Protein AF-A0A7X6J8Z0-F1 (afdb_monomer)

Foldseek 3Di:
DDDDPVNLLLFAAEEEEAPPLCLVVQLVLQVPFPQELEAEALLDLCLAQDDLVNQQVQFPPPPPDPPVDDGDGRRGNSCNVQADPRGHHPLHDNCLNALVLAPLQFLQDADDPSRCVSVVVSSVSQVVVNHHYYYYHNSCLNVLNNCLVVGVAAYEYRDEQLLQSLLSCQVCVVVVHLPSLVSLLRNLVSVCSHPLSVVLCVVLVVFDSHQATLSSSLSSLLVVLLSQLSNVVRHPYYDYLQVLQPDVVVVVVVQVVCCVRNVDRRRCPPRDNDGHGGNYDDPDLVVSVVVSVVSLVVSVVVPGDPVSSVVSVVSVVSNSVVVVVNCVVCVVVVVVVVVVVVVVVVVVVVVVVVVVVVVVVVVVVVVVVVVVVVVVVVVVVVVVVVVVVVVVVVVCLVPDPDCVSCVVVVVVVVVVVVPD

Structure (mmCIF, N/CA/C/O backbone):
data_AF-A0A7X6J8Z0-F1
#
_entry.id   AF-A0A7X6J8Z0-F1
#
loop_
_atom_site.group_PDB
_atom_site.id
_atom_site.type_symbol
_atom_site.label_atom_id
_atom_site.label_alt_id
_atom_site.label_comp_id
_atom_site.label_asym_id
_atom_site.label_entity_id
_atom_site.label_seq_id
_atom_site.pdbx_PDB_ins_code
_atom_site.Cartn_x
_atom_site.Cartn_y
_atom_site.Cartn_z
_atom_site.occupancy
_atom_site.B_iso_or_equiv
_atom_site.auth_seq_id
_atom_site.auth_comp_id
_atom_site.auth_asym_id
_atom_site.auth_atom_id
_atom_site.pdbx_PDB_model_num
ATOM 1 N N . MET A 1 1 ? -18.719 11.821 26.659 1.00 34.91 1 MET A N 1
ATOM 2 C CA . MET A 1 1 ? -19.170 10.699 27.512 1.00 34.91 1 MET A CA 1
ATOM 3 C C . MET A 1 1 ? -17.935 10.022 28.088 1.00 34.91 1 MET A C 1
ATOM 5 O O . MET A 1 1 ? -16.965 9.926 27.344 1.00 34.91 1 MET A O 1
ATOM 9 N N . PRO A 1 2 ? -17.911 9.613 29.367 1.00 34.00 2 PRO A N 1
ATOM 10 C CA . PRO A 1 2 ? -16.800 8.827 29.892 1.00 34.00 2 PRO A CA 1
ATOM 11 C C . PRO A 1 2 ? -16.828 7.448 29.226 1.00 34.00 2 PRO A C 1
ATOM 13 O O . PRO A 1 2 ? -17.873 6.802 29.195 1.00 34.00 2 PRO A O 1
ATOM 16 N N . ILE A 1 3 ? -15.704 7.039 28.645 1.00 38.81 3 ILE A N 1
ATOM 17 C CA . ILE A 1 3 ? -15.551 5.744 27.983 1.00 38.81 3 ILE A CA 1
ATOM 18 C C . ILE A 1 3 ? -15.465 4.671 29.077 1.00 38.81 3 ILE A C 1
ATOM 20 O O . ILE A 1 3 ? -14.630 4.776 29.975 1.00 38.81 3 ILE A O 1
ATOM 24 N N . ASP A 1 4 ? -16.334 3.661 29.017 1.00 38.56 4 ASP A N 1
ATOM 25 C CA . ASP A 1 4 ? -16.288 2.501 29.911 1.00 38.56 4 ASP A CA 1
ATOM 26 C C . ASP A 1 4 ? -14.963 1.737 29.690 1.00 38.56 4 ASP A C 1
ATOM 28 O O . ASP A 1 4 ? -14.712 1.287 28.566 1.00 38.56 4 ASP A O 1
ATOM 32 N N . PRO A 1 5 ? -14.110 1.551 30.714 1.00 38.72 5 PRO A N 1
ATOM 33 C CA . PRO A 1 5 ? -12.857 0.803 30.599 1.00 38.72 5 PRO A CA 1
ATOM 34 C C . PRO A 1 5 ? -13.022 -0.637 30.085 1.00 38.72 5 PRO A C 1
ATOM 36 O O . PRO A 1 5 ? -12.086 -1.182 29.497 1.00 38.72 5 PRO A O 1
ATOM 39 N N . ALA A 1 6 ? -14.194 -1.260 30.269 1.00 44.31 6 ALA A N 1
ATOM 40 C CA . ALA A 1 6 ? -14.502 -2.573 29.702 1.00 44.31 6 ALA A CA 1
ATOM 41 C C . ALA A 1 6 ? -14.749 -2.514 28.179 1.00 44.31 6 ALA A C 1
ATOM 43 O O . ALA A 1 6 ? -14.385 -3.447 27.460 1.00 44.31 6 ALA A O 1
ATOM 44 N N . SER A 1 7 ? -15.276 -1.396 27.665 1.00 49.19 7 SER A N 1
ATOM 45 C CA . SER A 1 7 ? -15.482 -1.172 26.222 1.00 49.19 7 SER A CA 1
ATOM 46 C C . SER A 1 7 ? -14.167 -0.969 25.455 1.00 49.19 7 SER A C 1
ATOM 48 O O . SER A 1 7 ? -14.035 -1.408 24.316 1.00 49.19 7 SER A O 1
ATOM 50 N N . VAL A 1 8 ? -13.140 -0.399 26.101 1.00 51.16 8 VAL A N 1
ATOM 51 C CA . VAL A 1 8 ? -11.810 -0.202 25.487 1.00 51.16 8 VAL A CA 1
ATOM 52 C C . VAL A 1 8 ? -11.089 -1.532 25.254 1.00 51.16 8 VAL A C 1
ATOM 54 O O . VAL A 1 8 ? -10.314 -1.647 24.308 1.00 51.16 8 VAL A O 1
ATOM 57 N N . LYS A 1 9 ? -11.353 -2.553 26.080 1.00 54.31 9 LYS A N 1
ATOM 58 C CA . LYS A 1 9 ? -10.722 -3.878 25.959 1.00 54.31 9 LYS A CA 1
ATOM 59 C C . LYS A 1 9 ? -11.306 -4.751 24.841 1.00 54.31 9 LYS A C 1
ATOM 61 O O . LYS A 1 9 ? -10.623 -5.679 24.423 1.00 54.31 9 LYS A O 1
ATOM 66 N N . SER A 1 10 ? -12.517 -4.461 24.359 1.00 69.44 10 SER A N 1
ATOM 67 C CA . SER A 1 10 ? -13.221 -5.264 23.339 1.00 69.44 10 SER A CA 1
ATOM 68 C C . SER A 1 10 ? -13.211 -4.652 21.935 1.00 69.44 10 SER A C 1
ATOM 70 O O . SER A 1 10 ? -13.420 -5.371 20.959 1.00 69.44 10 SER A O 1
ATOM 72 N N . ALA A 1 11 ? -12.946 -3.347 21.806 1.00 89.00 11 ALA A N 1
ATOM 73 C CA . ALA A 1 11 ? -12.849 -2.695 20.502 1.00 89.00 11 ALA A CA 1
ATOM 74 C C . ALA A 1 11 ? -11.610 -3.191 19.726 1.00 89.00 11 ALA A C 1
ATOM 76 O O . ALA A 1 11 ? -10.513 -3.183 20.298 1.00 89.00 11 ALA A O 1
ATOM 77 N N . PRO A 1 12 ? -11.721 -3.577 18.441 1.00 96.12 12 PRO A N 1
ATOM 78 C CA . PRO A 1 12 ? -10.556 -3.946 17.639 1.00 96.12 12 PRO A CA 1
ATOM 79 C C . PRO A 1 12 ? -9.551 -2.797 17.503 1.00 96.12 12 PRO A C 1
ATOM 81 O O . PRO A 1 12 ? -9.846 -1.643 17.802 1.00 96.12 12 PRO A O 1
ATOM 84 N N . ILE A 1 13 ? -8.341 -3.116 17.054 1.00 98.00 13 ILE A N 1
ATOM 85 C CA . ILE A 1 13 ? -7.334 -2.140 16.626 1.00 98.00 13 ILE A CA 1
ATOM 86 C C . ILE A 1 13 ? -7.130 -2.328 15.129 1.00 98.00 13 ILE A C 1
ATOM 88 O O . ILE A 1 13 ? -6.839 -3.441 14.698 1.00 98.00 13 ILE A O 1
ATOM 92 N N . PHE A 1 14 ? -7.244 -1.259 14.346 1.00 98.44 14 PHE A N 1
ATOM 93 C CA . PHE A 1 14 ? -6.995 -1.302 12.906 1.00 98.44 14 PHE A CA 1
ATOM 94 C C . PHE A 1 14 ? -5.614 -0.750 12.562 1.00 98.44 14 PHE A C 1
ATOM 96 O O . PHE A 1 14 ? -5.209 0.306 13.050 1.00 98.44 14 PHE A O 1
ATOM 103 N N . ILE A 1 15 ? -4.900 -1.456 11.689 1.00 98.44 15 ILE A N 1
ATOM 104 C CA . ILE A 1 15 ? -3.628 -1.018 11.118 1.00 98.44 15 ILE A CA 1
ATOM 105 C C . ILE A 1 15 ? -3.797 -0.930 9.605 1.00 98.44 15 ILE A C 1
ATOM 107 O O . ILE A 1 15 ? -3.830 -1.939 8.894 1.00 98.44 15 ILE A O 1
ATOM 111 N N . HIS A 1 16 ? -3.885 0.304 9.124 1.00 98.50 16 HIS A N 1
ATOM 112 C CA . HIS A 1 16 ? -3.975 0.637 7.712 1.00 98.50 16 HIS A CA 1
ATOM 113 C C . HIS A 1 16 ? -2.578 0.787 7.131 1.00 98.50 16 HIS A C 1
ATOM 115 O O . HIS A 1 16 ? -1.700 1.407 7.728 1.00 98.50 16 HIS A O 1
ATOM 121 N N . SER A 1 17 ? -2.347 0.214 5.958 1.00 97.50 17 SER A N 1
ATOM 122 C CA . SER A 1 17 ? -1.031 0.223 5.322 1.00 97.50 17 SER A CA 1
ATOM 123 C C . SER A 1 17 ? -1.163 0.103 3.810 1.00 97.50 17 SER A C 1
ATOM 125 O O . SER A 1 17 ? -2.232 -0.235 3.328 1.00 97.50 17 SER A O 1
ATOM 127 N N . SER A 1 18 ? -0.088 0.357 3.064 1.00 96.19 18 SER A N 1
ATOM 128 C CA . SER A 1 18 ? 0.028 -0.142 1.686 1.00 96.19 18 SER A CA 1
ATOM 129 C C . SER A 1 18 ? 0.980 -1.339 1.652 1.00 96.19 18 SER A C 1
ATOM 131 O O . SER A 1 18 ? 1.661 -1.636 2.641 1.00 96.19 18 SER A O 1
ATOM 133 N N . PHE A 1 19 ? 1.069 -2.039 0.521 1.00 95.12 19 PHE A N 1
ATOM 134 C CA . PHE A 1 19 ? 2.074 -3.079 0.366 1.00 95.12 19 PHE A CA 1
ATOM 135 C C . PHE A 1 19 ? 3.476 -2.504 0.574 1.00 95.12 19 PHE A C 1
ATOM 137 O O . PHE A 1 19 ? 3.816 -1.420 0.107 1.00 95.12 19 PHE A O 1
ATOM 144 N N . ARG A 1 20 ? 4.331 -3.293 1.231 1.00 93.44 20 ARG A N 1
ATOM 145 C CA . ARG A 1 20 ? 5.751 -2.976 1.467 1.00 93.44 20 ARG A CA 1
ATOM 146 C C . ARG A 1 20 ? 6.000 -1.741 2.352 1.00 93.44 20 ARG A C 1
ATOM 148 O O . ARG A 1 20 ? 7.112 -1.209 2.331 1.00 93.44 20 ARG A O 1
ATOM 155 N N . THR A 1 21 ? 5.058 -1.363 3.219 1.00 94.62 21 THR A N 1
ATOM 156 C CA . THR A 1 21 ? 5.266 -0.361 4.292 1.00 94.62 21 THR A CA 1
ATOM 157 C C . THR A 1 21 ? 5.742 -0.957 5.623 1.00 94.62 21 THR A C 1
ATOM 159 O O . THR A 1 21 ? 5.679 -0.295 6.650 1.00 94.62 21 THR A O 1
ATOM 162 N N . SER A 1 22 ? 6.214 -2.208 5.635 1.00 92.81 22 SER A N 1
ATOM 163 C CA . SER A 1 22 ? 6.563 -2.952 6.861 1.00 92.81 22 SER A CA 1
ATOM 164 C C . SER A 1 22 ? 5.360 -3.301 7.758 1.00 92.81 22 SER A C 1
ATOM 166 O O . SER A 1 22 ? 5.530 -3.544 8.953 1.00 92.81 22 SER A O 1
ATOM 168 N N . SER A 1 23 ? 4.157 -3.415 7.182 1.00 93.00 23 SER A N 1
ATOM 169 C CA . SER A 1 23 ? 2.929 -3.845 7.878 1.00 93.00 23 SER A CA 1
ATOM 170 C C . SER A 1 23 ? 3.078 -5.193 8.583 1.00 93.00 23 SER A C 1
ATOM 172 O O . SER A 1 23 ? 2.704 -5.323 9.744 1.00 93.00 23 SER A O 1
ATOM 174 N N . THR A 1 24 ? 3.723 -6.170 7.944 1.00 90.81 24 THR A N 1
ATOM 175 C CA . THR A 1 24 ? 4.011 -7.479 8.550 1.00 90.81 24 THR A CA 1
ATOM 176 C C . THR A 1 24 ? 4.961 -7.383 9.746 1.00 90.81 24 THR A C 1
ATOM 178 O O . THR A 1 24 ? 4.831 -8.151 10.694 1.00 90.81 24 THR A O 1
ATOM 181 N N . TRP A 1 25 ? 5.918 -6.446 9.740 1.00 92.69 25 TRP A N 1
ATOM 182 C CA . TRP A 1 25 ? 6.786 -6.232 10.903 1.00 92.69 25 TRP A CA 1
ATOM 183 C C . TRP A 1 25 ? 5.968 -5.693 12.076 1.00 92.69 25 TRP A C 1
ATOM 185 O O . TRP A 1 25 ? 6.006 -6.296 13.148 1.00 92.69 25 TRP A O 1
ATOM 195 N N . LEU A 1 26 ? 5.171 -4.639 11.855 1.00 95.69 26 LEU A N 1
ATOM 196 C CA . LEU A 1 26 ? 4.333 -4.042 12.898 1.00 95.69 26 LEU A CA 1
ATOM 197 C C . LEU A 1 26 ? 3.299 -5.041 13.431 1.00 95.69 26 LEU A C 1
ATOM 199 O O . LEU A 1 26 ? 3.184 -5.218 14.641 1.00 95.69 26 LEU A O 1
ATOM 203 N N . TRP A 1 27 ? 2.612 -5.763 12.540 1.00 95.44 27 TRP A N 1
ATOM 204 C CA . TRP A 1 27 ? 1.731 -6.875 12.905 1.00 95.44 27 TRP A CA 1
ATOM 205 C C . TRP A 1 27 ? 2.454 -7.896 13.789 1.00 95.44 27 TRP A C 1
ATOM 207 O O . TRP A 1 27 ? 1.939 -8.275 14.837 1.00 95.44 27 TRP A O 1
ATOM 217 N N . GLY A 1 28 ? 3.680 -8.286 13.429 1.00 93.62 28 GLY A N 1
ATOM 218 C CA . GLY A 1 28 ? 4.498 -9.192 14.229 1.00 93.62 28 GLY A CA 1
ATOM 219 C C . GLY A 1 28 ? 4.842 -8.645 15.620 1.00 93.62 28 GLY A C 1
ATOM 220 O O . GLY A 1 28 ? 4.980 -9.437 16.554 1.00 93.62 28 GLY A O 1
ATOM 221 N N . ARG A 1 29 ? 4.952 -7.316 15.787 1.00 95.56 29 ARG A N 1
ATOM 222 C CA . ARG A 1 29 ? 5.123 -6.678 17.104 1.00 95.56 29 ARG A CA 1
ATOM 223 C C . ARG A 1 29 ? 3.876 -6.884 17.973 1.00 95.56 29 ARG A C 1
ATOM 225 O O . ARG A 1 29 ? 4.015 -7.332 19.106 1.00 95.56 29 ARG A O 1
ATOM 232 N N . PHE A 1 30 ? 2.679 -6.656 17.424 1.00 96.38 30 PHE A N 1
ATOM 233 C CA . PHE A 1 30 ? 1.409 -6.910 18.121 1.00 96.38 30 PHE A CA 1
ATOM 234 C C . PHE A 1 30 ? 1.178 -8.397 18.399 1.00 96.38 30 PHE A C 1
ATOM 236 O O . PHE A 1 30 ? 0.792 -8.759 19.503 1.00 96.38 30 PHE A O 1
ATOM 243 N N . ARG A 1 31 ? 1.465 -9.274 17.431 1.00 94.94 31 ARG A N 1
ATOM 244 C CA . ARG A 1 31 ? 1.266 -10.730 17.529 1.00 94.94 31 ARG A CA 1
ATOM 245 C C . ARG A 1 31 ? 1.982 -11.365 18.726 1.00 94.94 31 ARG A C 1
ATOM 247 O O . ARG A 1 31 ? 1.543 -12.392 19.232 1.00 94.94 31 ARG A O 1
ATOM 254 N N . ARG A 1 32 ? 3.102 -10.784 19.168 1.00 94.12 32 ARG A N 1
ATOM 255 C CA . ARG A 1 32 ? 3.869 -11.279 20.322 1.00 94.12 32 ARG A CA 1
ATOM 256 C C . ARG A 1 32 ? 3.265 -10.911 21.675 1.00 94.12 32 ARG A C 1
ATOM 258 O O . ARG A 1 32 ? 3.709 -11.461 22.680 1.00 94.12 32 ARG A O 1
ATOM 265 N N . LEU A 1 33 ? 2.293 -10.005 21.710 1.00 95.38 33 LEU A N 1
ATOM 266 C CA . LEU A 1 33 ? 1.642 -9.596 22.946 1.00 95.38 33 LEU A CA 1
ATOM 267 C C . LEU A 1 33 ? 0.590 -10.640 23.346 1.00 95.38 33 LEU A C 1
ATOM 269 O O . LEU A 1 33 ? -0.276 -10.966 22.529 1.00 95.38 33 LEU A O 1
ATOM 273 N N . PRO A 1 34 ? 0.634 -11.187 24.575 1.00 93.88 34 PRO A N 1
ATOM 274 C CA . PRO A 1 34 ? -0.323 -12.200 25.020 1.00 93.88 34 PRO A CA 1
ATOM 275 C C . PRO A 1 34 ? -1.775 -11.698 25.046 1.00 93.88 34 PRO A C 1
ATOM 277 O O . PRO A 1 34 ? -2.700 -12.502 24.951 1.00 93.88 34 PRO A O 1
ATOM 280 N N . GLU A 1 35 ? -1.975 -10.385 25.142 1.00 94.69 35 GLU A N 1
ATOM 281 C CA . GLU A 1 35 ? -3.272 -9.712 25.149 1.00 94.69 35 GLU A CA 1
ATOM 282 C C . GLU A 1 35 ? -3.876 -9.549 23.745 1.00 94.69 35 GLU A C 1
ATOM 284 O O . GLU A 1 35 ? -5.061 -9.232 23.626 1.00 94.69 35 GLU A O 1
ATOM 289 N N . ALA A 1 36 ? -3.090 -9.754 22.683 1.00 95.88 36 ALA A N 1
ATOM 290 C CA . ALA A 1 36 ? -3.507 -9.526 21.306 1.00 95.88 36 ALA A CA 1
ATOM 291 C C . ALA A 1 36 ? -3.803 -10.834 20.553 1.00 95.88 36 ALA A C 1
ATOM 293 O O . ALA A 1 36 ? -3.138 -11.864 20.712 1.00 95.88 36 ALA A O 1
ATOM 294 N N . TRP A 1 37 ? -4.797 -10.766 19.672 1.00 96.94 37 TRP A N 1
ATOM 295 C CA . TRP A 1 37 ? -5.027 -11.733 18.605 1.00 96.94 37 TRP A CA 1
ATOM 296 C C . TRP A 1 37 ? -4.935 -10.993 17.270 1.00 96.94 37 TRP A C 1
ATOM 298 O O . TRP A 1 37 ? -5.839 -10.248 16.891 1.00 96.94 37 TRP A O 1
ATOM 308 N N . ALA A 1 38 ? -3.781 -11.113 16.613 1.00 97.00 38 ALA A N 1
ATOM 309 C CA . ALA A 1 38 ? -3.414 -10.260 15.490 1.00 97.00 38 ALA A CA 1
ATOM 310 C C . ALA A 1 38 ? -3.627 -1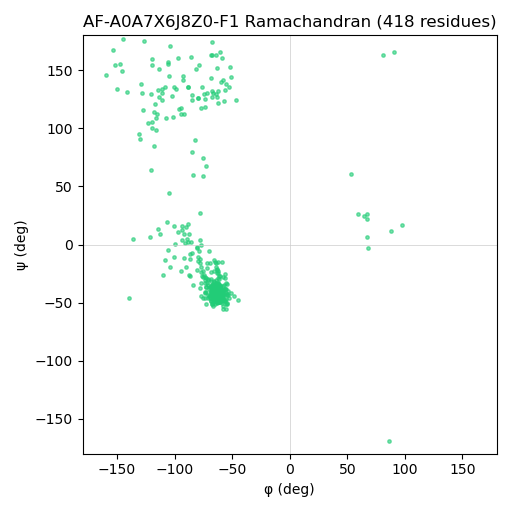0.972 14.151 1.00 97.00 38 ALA A C 1
ATOM 312 O O . ALA A 1 38 ? -2.855 -11.854 13.785 1.00 97.00 38 ALA A O 1
ATOM 313 N N . TYR A 1 39 ? -4.621 -10.542 13.384 1.00 97.56 39 TYR A N 1
ATOM 314 C CA . TYR A 1 39 ? -4.871 -11.015 12.026 1.00 97.56 39 TYR A CA 1
ATOM 315 C C . TYR A 1 39 ? -4.082 -10.183 11.007 1.00 97.56 39 TYR A C 1
ATOM 317 O O . TYR A 1 39 ? -4.049 -8.951 11.088 1.00 97.56 39 TYR A O 1
ATOM 325 N N . CYS A 1 40 ? -3.458 -10.854 10.037 1.00 94.75 40 CYS A N 1
ATOM 326 C CA . CYS A 1 40 ? -2.740 -10.213 8.935 1.00 94.75 40 CYS A CA 1
ATOM 327 C C . CYS A 1 40 ? -3.469 -10.429 7.608 1.00 94.75 40 CYS A C 1
ATOM 329 O O . CYS A 1 40 ? -3.853 -11.552 7.300 1.00 94.75 40 CYS A O 1
ATOM 331 N N . GLU A 1 41 ? -3.609 -9.358 6.832 1.00 95.38 41 GLU A N 1
ATOM 332 C CA . GLU A 1 41 ? -4.302 -9.303 5.544 1.00 95.38 41 GLU A CA 1
ATOM 333 C C . GLU A 1 41 ? -5.742 -9.855 5.627 1.00 95.38 41 GLU A C 1
ATOM 335 O O . GLU A 1 41 ? -6.096 -10.841 4.982 1.00 95.38 41 GLU A O 1
ATOM 340 N N . ILE A 1 42 ? -6.580 -9.221 6.458 1.00 97.75 42 ILE A N 1
ATOM 341 C CA . ILE A 1 42 ? -7.978 -9.622 6.726 1.00 97.75 42 ILE A CA 1
ATOM 342 C C . ILE A 1 42 ? -8.902 -9.668 5.489 1.00 97.75 42 ILE A C 1
ATOM 344 O O . ILE A 1 42 ? -9.968 -10.256 5.528 1.00 97.75 42 ILE A O 1
ATOM 348 N N . PHE A 1 43 ? -8.505 -9.073 4.376 1.00 97.62 43 PHE A N 1
ATOM 349 C CA . PHE A 1 43 ? -9.182 -9.044 3.087 1.00 97.62 43 PHE A CA 1
ATOM 350 C C . PHE A 1 43 ? -8.388 -9.780 1.996 1.00 97.62 43 PHE A C 1
ATOM 352 O O . PHE A 1 43 ? -8.726 -9.657 0.819 1.00 97.62 43 PHE A O 1
ATOM 359 N N . HIS A 1 44 ? -7.368 -10.571 2.341 1.00 95.75 44 HIS A N 1
ATOM 360 C CA . HIS A 1 44 ? -6.571 -11.325 1.370 1.00 95.75 44 HIS A CA 1
ATOM 361 C C . HIS A 1 44 ? -7.406 -12.358 0.603 1.00 95.75 44 HIS A C 1
ATOM 363 O O . HIS A 1 44 ? -8.087 -13.186 1.204 1.00 95.75 44 HIS A O 1
ATOM 369 N N . GLU A 1 45 ? -7.280 -12.385 -0.724 1.00 94.44 45 GLU A N 1
ATOM 370 C CA . GLU A 1 45 ? -8.061 -13.225 -1.642 1.00 94.44 45 GLU A CA 1
ATOM 371 C C . GLU A 1 45 ? -8.019 -14.722 -1.298 1.00 94.44 45 GLU A C 1
ATOM 373 O O . GLU A 1 45 ? -9.009 -15.442 -1.446 1.00 94.44 45 GLU A O 1
ATOM 378 N N . ALA A 1 46 ? -6.879 -15.186 -0.783 1.00 93.69 46 ALA A N 1
ATOM 379 C CA . ALA A 1 46 ? -6.681 -16.572 -0.371 1.00 93.69 46 ALA A CA 1
ATOM 380 C C . ALA A 1 46 ? -7.644 -17.020 0.745 1.00 93.69 46 ALA A C 1
ATOM 382 O O . ALA A 1 46 ? -7.981 -18.200 0.804 1.00 93.69 46 ALA A O 1
ATOM 383 N N . LEU A 1 47 ? -8.141 -16.106 1.590 1.00 95.69 47 LEU A N 1
ATOM 384 C CA . LEU A 1 47 ? -9.063 -16.432 2.687 1.00 95.69 47 LEU A CA 1
ATOM 385 C C . LEU A 1 47 ? -10.394 -17.024 2.202 1.00 95.69 47 LEU A C 1
ATOM 387 O O . LEU A 1 47 ? -11.106 -17.637 2.996 1.00 95.69 47 LEU A O 1
ATOM 391 N N . LYS A 1 48 ? -10.728 -16.902 0.907 1.00 96.25 48 LYS A N 1
ATOM 392 C CA . LYS A 1 48 ? -11.942 -17.510 0.351 1.00 96.25 48 LYS A CA 1
ATOM 393 C C . LYS A 1 48 ? -11.910 -19.035 0.338 1.00 96.25 48 LYS A C 1
ATOM 395 O O . LYS A 1 48 ? -12.961 -19.653 0.469 1.00 96.25 48 LYS A O 1
ATOM 400 N N . SER A 1 49 ? -10.742 -19.629 0.121 1.00 95.56 49 SER A N 1
ATOM 401 C CA . SER A 1 49 ? -10.604 -21.070 -0.125 1.00 95.56 49 SER A CA 1
ATOM 402 C C . SER A 1 49 ? -9.447 -21.706 0.640 1.00 95.56 49 SER A C 1
ATOM 404 O O . SER A 1 49 ? -9.138 -22.874 0.419 1.00 95.56 49 SER A O 1
ATOM 406 N N . MET A 1 50 ? -8.761 -20.943 1.496 1.00 94.38 50 MET A N 1
ATOM 407 C CA . MET A 1 50 ? -7.633 -21.447 2.270 1.00 94.38 50 MET A CA 1
ATOM 408 C C . MET A 1 50 ? -8.081 -22.549 3.223 1.00 94.38 50 MET A C 1
ATOM 410 O O . MET A 1 50 ? -8.983 -22.362 4.034 1.00 94.38 50 MET A O 1
ATOM 414 N N . THR A 1 51 ? -7.414 -23.692 3.144 1.00 94.50 51 THR A N 1
ATOM 415 C CA . THR A 1 51 ? -7.598 -24.807 4.077 1.00 94.50 51 THR A CA 1
ATOM 416 C C . THR A 1 51 ? -6.719 -24.637 5.316 1.00 94.50 51 THR A C 1
ATOM 418 O O . THR A 1 51 ? -5.705 -23.931 5.298 1.00 94.50 51 THR A O 1
ATOM 421 N N . VAL A 1 52 ? -7.061 -25.348 6.393 1.00 92.62 52 VAL A N 1
ATOM 422 C CA . VAL A 1 52 ? -6.256 -25.387 7.626 1.00 92.62 52 VAL A CA 1
ATOM 423 C C . VAL A 1 52 ? -4.814 -25.829 7.347 1.00 92.62 52 VAL A C 1
ATOM 425 O O . VAL A 1 52 ? -3.876 -25.238 7.886 1.00 92.62 52 VAL A O 1
ATOM 428 N N . ASP A 1 53 ? -4.621 -26.827 6.483 1.00 90.06 53 ASP A N 1
ATOM 429 C CA . ASP A 1 53 ? -3.291 -27.341 6.150 1.00 90.06 53 ASP A CA 1
ATOM 430 C C . ASP A 1 53 ? -2.463 -26.321 5.363 1.00 90.06 53 ASP A C 1
ATOM 432 O O . ASP A 1 53 ? -1.291 -26.111 5.676 1.00 90.06 53 ASP A O 1
ATOM 436 N N . GLN A 1 54 ? -3.073 -25.605 4.411 1.00 89.81 54 GLN A N 1
ATOM 437 C CA . GLN A 1 54 ? -2.407 -24.507 3.701 1.00 89.81 54 GLN A CA 1
ATOM 438 C C . GLN A 1 54 ? -2.006 -23.376 4.653 1.00 89.81 54 GLN A C 1
ATOM 440 O O . GLN A 1 54 ? -0.879 -22.886 4.585 1.00 89.81 54 GLN A O 1
ATOM 445 N N . ALA A 1 55 ? -2.891 -22.985 5.573 1.00 87.88 55 ALA A N 1
ATOM 446 C CA . ALA A 1 55 ? -2.607 -21.928 6.540 1.00 87.88 55 ALA A CA 1
ATOM 447 C C . ALA A 1 55 ? -1.479 -22.301 7.510 1.00 87.88 55 ALA A C 1
ATOM 449 O O . ALA A 1 55 ? -0.663 -21.451 7.860 1.00 87.88 55 ALA A O 1
ATOM 450 N N . ARG A 1 56 ? -1.397 -23.573 7.921 1.00 85.44 56 ARG A N 1
ATOM 451 C CA . ARG A 1 56 ? -0.300 -24.102 8.751 1.00 85.44 56 ARG A CA 1
ATOM 452 C C . ARG A 1 56 ? 1.003 -24.267 7.964 1.00 85.44 56 ARG A C 1
ATOM 454 O O . ARG A 1 56 ? 2.078 -24.094 8.535 1.00 85.44 56 ARG A O 1
ATOM 461 N N . GLY A 1 57 ? 0.902 -24.599 6.678 1.00 76.50 57 GLY A N 1
ATOM 462 C CA . GLY A 1 57 ? 2.028 -24.822 5.773 1.00 76.50 57 GLY A CA 1
ATOM 463 C C . GLY A 1 57 ? 2.657 -23.545 5.212 1.00 76.50 57 GLY A C 1
ATOM 464 O O . GLY A 1 57 ? 3.827 -23.575 4.843 1.00 76.50 57 GLY A O 1
ATOM 465 N N . MET A 1 58 ? 1.938 -22.414 5.189 1.00 72.50 58 MET A N 1
ATOM 466 C CA . MET A 1 58 ? 2.468 -21.097 4.795 1.00 72.50 58 MET A CA 1
ATOM 467 C C . MET A 1 58 ? 3.406 -20.520 5.862 1.00 72.50 58 MET A C 1
ATOM 469 O O . MET A 1 58 ? 3.116 -19.534 6.548 1.00 72.50 58 MET A O 1
ATOM 473 N N . ASN A 1 59 ? 4.551 -21.178 6.013 1.00 61.78 59 ASN A N 1
ATOM 474 C CA . ASN A 1 59 ? 5.642 -20.772 6.873 1.00 61.78 59 ASN A CA 1
ATOM 475 C C . ASN A 1 59 ? 6.716 -20.013 6.065 1.00 61.78 59 ASN A C 1
ATOM 477 O O . ASN A 1 59 ? 6.820 -20.111 4.844 1.00 61.78 59 ASN A O 1
ATOM 481 N N . TYR A 1 60 ? 7.544 -19.245 6.771 1.00 55.06 60 TYR A N 1
ATOM 482 C CA . TYR A 1 60 ? 8.625 -18.452 6.174 1.00 55.06 60 TYR A CA 1
ATOM 483 C C . TYR A 1 60 ? 9.893 -19.264 5.859 1.00 55.06 60 TYR A C 1
ATOM 485 O O . TYR A 1 60 ? 10.871 -18.696 5.376 1.00 55.06 60 TYR A O 1
ATOM 493 N N . ARG A 1 61 ? 9.933 -20.559 6.204 1.00 45.75 61 ARG A N 1
ATOM 494 C CA . ARG A 1 61 ? 11.165 -21.363 6.235 1.00 45.75 61 ARG A CA 1
ATOM 495 C C . ARG A 1 61 ? 11.428 -22.144 4.951 1.00 45.75 61 ARG A C 1
ATOM 497 O O . ARG A 1 61 ? 12.590 -22.419 4.674 1.00 45.75 61 ARG A O 1
ATOM 504 N N . ASP A 1 62 ? 10.410 -22.421 4.143 1.00 45.41 62 ASP A N 1
ATOM 505 C CA . ASP A 1 62 ? 10.541 -23.435 3.087 1.00 45.41 62 ASP A CA 1
ATOM 506 C C . ASP A 1 62 ? 10.944 -22.887 1.705 1.00 45.41 62 ASP A C 1
ATOM 508 O O . ASP A 1 62 ? 10.868 -23.595 0.707 1.00 45.41 62 ASP A O 1
ATOM 512 N N . GLY A 1 63 ? 11.381 -21.626 1.599 1.00 42.56 63 GLY A N 1
ATOM 513 C CA . GLY A 1 63 ? 11.878 -21.052 0.334 1.00 42.56 63 GLY A CA 1
ATOM 514 C C . GLY A 1 63 ? 10.822 -20.868 -0.770 1.00 42.56 63 GLY A C 1
ATOM 515 O O . GLY A 1 63 ? 11.128 -20.284 -1.805 1.00 42.56 63 GLY A O 1
ATOM 516 N N . VAL A 1 64 ? 9.575 -21.295 -0.538 1.00 45.34 64 VAL A N 1
ATOM 517 C CA . VAL A 1 64 ? 8.436 -21.156 -1.465 1.00 45.34 64 VAL A CA 1
ATOM 518 C C . VAL A 1 64 ? 7.886 -19.716 -1.494 1.00 45.34 64 VAL A C 1
ATOM 520 O O . VAL A 1 64 ? 7.300 -19.302 -2.488 1.00 45.34 64 VAL A O 1
ATOM 523 N N . TRP A 1 65 ? 8.114 -18.914 -0.441 1.00 48.50 65 TRP A N 1
ATOM 524 C CA . TRP A 1 65 ? 7.588 -17.544 -0.303 1.00 48.50 65 TRP A CA 1
ATOM 525 C C . TRP A 1 65 ? 8.691 -16.531 0.069 1.00 48.50 65 TRP A C 1
ATOM 527 O O . TRP A 1 65 ? 8.968 -16.276 1.244 1.00 48.50 65 TRP A O 1
ATO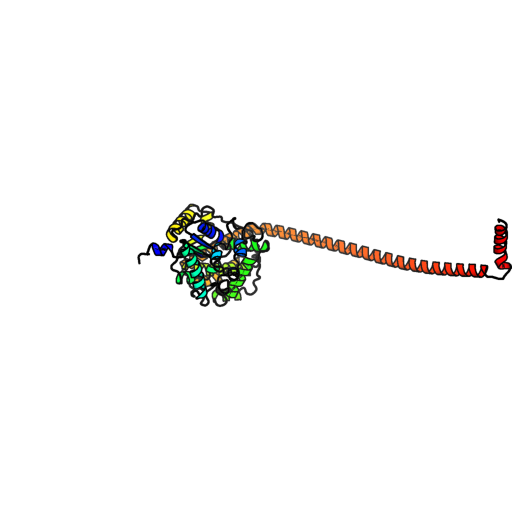M 537 N N . ASN A 1 66 ? 9.339 -15.920 -0.932 1.00 52.56 66 ASN A N 1
ATOM 538 C CA . ASN A 1 66 ? 10.442 -14.960 -0.743 1.00 52.56 66 ASN A CA 1
ATOM 539 C C . ASN A 1 66 ? 9.967 -13.512 -0.483 1.00 52.56 66 ASN A C 1
ATOM 541 O O . ASN A 1 66 ? 10.304 -12.567 -1.202 1.00 52.56 66 ASN A O 1
ATOM 545 N N . SER A 1 67 ? 9.196 -13.305 0.584 1.00 52.12 67 SER A N 1
ATOM 546 C CA . SER A 1 67 ? 8.662 -11.969 0.913 1.00 52.12 67 SER A CA 1
ATOM 547 C C . SER A 1 67 ? 9.578 -11.105 1.796 1.00 52.12 67 SER A C 1
ATOM 549 O O . SER A 1 67 ? 9.247 -9.951 2.087 1.00 52.12 67 SER A O 1
ATOM 551 N N . ARG A 1 68 ? 10.773 -11.618 2.151 1.00 55.25 68 ARG A N 1
ATOM 552 C CA . ARG A 1 68 ? 11.793 -10.987 3.025 1.00 55.25 68 ARG A CA 1
ATOM 553 C C . ARG A 1 68 ? 11.312 -10.657 4.448 1.00 55.25 68 ARG A C 1
ATOM 555 O O . ARG A 1 68 ? 11.826 -9.739 5.081 1.00 55.25 68 ARG A O 1
ATOM 562 N N . HIS A 1 69 ? 10.317 -11.380 4.951 1.00 54.00 69 HIS A N 1
ATOM 563 C CA . HIS A 1 69 ? 9.840 -11.223 6.326 1.00 54.00 69 HIS A CA 1
ATOM 564 C C . HIS A 1 69 ? 10.733 -11.987 7.319 1.00 54.00 69 HIS A C 1
ATOM 566 O O . HIS A 1 69 ? 11.315 -13.007 6.945 1.00 54.00 69 HIS A O 1
ATOM 572 N N . PRO A 1 70 ? 10.841 -11.530 8.580 1.00 54.28 70 PRO A N 1
ATOM 573 C CA . PRO A 1 70 ? 11.536 -12.285 9.618 1.00 54.28 70 PRO A CA 1
ATOM 574 C C . PRO A 1 70 ? 10.830 -13.629 9.892 1.00 54.28 70 PRO A C 1
ATOM 576 O O . PRO A 1 70 ? 9.610 -13.720 9.724 1.00 54.28 70 PRO A O 1
ATOM 579 N N . PRO A 1 71 ? 11.554 -14.671 10.350 1.00 59.00 71 PRO A N 1
ATOM 580 C CA . PRO A 1 71 ? 10.945 -15.946 10.716 1.00 59.00 71 PRO A CA 1
ATOM 581 C C . PRO A 1 71 ? 9.862 -15.753 11.784 1.00 59.00 71 PRO A C 1
ATOM 583 O O . PRO A 1 71 ? 10.134 -15.225 12.861 1.00 59.00 71 PRO A O 1
ATOM 586 N N . SER A 1 72 ? 8.638 -16.200 11.509 1.00 64.31 72 SER A N 1
ATOM 587 C CA . SER A 1 72 ? 7.554 -16.237 12.495 1.00 64.31 72 SER A CA 1
ATOM 588 C C . SER A 1 72 ? 6.651 -17.457 12.283 1.00 64.31 72 SER A C 1
ATOM 590 O O . SER A 1 72 ? 6.884 -18.255 11.371 1.00 64.31 72 SER A O 1
ATOM 592 N N . ALA A 1 73 ? 5.664 -17.648 13.164 1.00 72.00 73 ALA A N 1
ATOM 593 C CA . ALA A 1 73 ? 4.627 -18.660 12.972 1.00 72.00 73 ALA A CA 1
ATOM 594 C C . ALA A 1 73 ? 3.867 -18.413 11.648 1.00 72.00 73 ALA A C 1
ATOM 596 O O . ALA A 1 73 ? 3.926 -17.295 11.127 1.00 72.00 73 ALA A O 1
ATOM 597 N N . PRO A 1 74 ? 3.160 -19.413 11.090 1.00 82.19 74 PRO A N 1
ATOM 598 C CA . PRO A 1 74 ? 2.525 -19.285 9.780 1.00 82.19 74 PRO A CA 1
ATOM 599 C C . PRO A 1 74 ? 1.656 -18.028 9.646 1.00 82.19 74 PRO A C 1
ATOM 601 O O . PRO A 1 74 ? 1.048 -17.575 10.623 1.00 82.19 74 PRO A O 1
ATOM 604 N N . TYR A 1 75 ? 1.652 -17.444 8.447 1.00 80.69 75 TYR A N 1
ATOM 605 C CA . TYR A 1 75 ? 1.162 -16.080 8.208 1.00 80.69 75 TYR A CA 1
ATOM 606 C C . TYR A 1 75 ? -0.340 -15.908 8.477 1.00 80.69 75 TYR A C 1
ATOM 608 O O . TYR A 1 75 ? -0.751 -14.889 9.022 1.00 80.69 75 TYR A O 1
ATOM 616 N N . PHE A 1 76 ? -1.134 -16.936 8.166 1.00 91.38 76 PHE A N 1
ATOM 617 C CA . PHE A 1 76 ? -2.593 -16.953 8.327 1.00 91.38 76 PHE A CA 1
ATOM 618 C C . PHE A 1 76 ? -3.062 -17.822 9.505 1.00 91.38 76 PHE A C 1
ATOM 620 O O . PHE A 1 76 ? -4.214 -18.249 9.555 1.00 91.38 76 PHE A O 1
ATOM 627 N N . PHE A 1 77 ? -2.175 -18.128 10.454 1.00 91.38 77 PHE A N 1
ATOM 628 C CA . PHE A 1 77 ? -2.485 -19.063 11.537 1.00 91.38 77 PHE A CA 1
ATOM 629 C C . PHE A 1 77 ? -3.665 -18.602 12.409 1.00 91.38 77 PHE A C 1
ATOM 631 O O . PHE A 1 77 ? -4.476 -19.421 12.834 1.00 91.38 77 PHE A O 1
ATOM 638 N N . GLU A 1 78 ? -3.803 -17.296 12.636 1.00 95.50 78 GLU A N 1
ATOM 639 C CA . GLU A 1 78 ? -4.863 -16.700 13.456 1.00 95.50 78 GLU A CA 1
ATOM 640 C C . GLU A 1 78 ? -6.271 -16.906 12.885 1.00 95.50 78 GLU A C 1
ATOM 642 O O . GLU A 1 78 ? -7.240 -16.822 13.639 1.00 95.50 78 GLU A O 1
ATOM 647 N N . PHE A 1 79 ? -6.386 -17.222 11.590 1.00 97.00 79 PHE A N 1
ATOM 648 C CA . PHE A 1 79 ? -7.653 -17.507 10.913 1.00 97.00 79 PHE A CA 1
ATOM 649 C C . PHE A 1 79 ? -8.088 -18.972 11.026 1.00 97.00 79 PHE A C 1
ATOM 651 O O . PHE A 1 79 ? -9.240 -19.276 10.740 1.00 97.00 79 PHE A O 1
ATOM 658 N N . VAL A 1 80 ? -7.211 -19.884 11.469 1.00 95.44 80 VAL A N 1
ATOM 659 C CA . VAL A 1 80 ? -7.508 -21.329 11.552 1.00 95.44 80 VAL A CA 1
ATOM 660 C C . VAL A 1 80 ? -8.817 -21.653 12.289 1.00 95.44 80 VAL A C 1
ATOM 662 O O . VAL A 1 80 ? -9.543 -22.509 11.790 1.00 95.44 80 VAL A O 1
ATOM 665 N N . PRO A 1 81 ? -9.171 -21.000 13.418 1.00 95.75 81 PRO A N 1
ATOM 666 C CA . PRO A 1 81 ? -10.443 -21.259 14.103 1.00 95.75 81 PRO A CA 1
ATOM 667 C C . PRO A 1 81 ? -11.701 -20.902 13.296 1.00 95.75 81 PRO A C 1
ATOM 669 O O . PRO A 1 81 ? -12.791 -21.312 13.677 1.00 95.75 81 PRO A O 1
ATOM 672 N N . LEU A 1 82 ? -11.558 -20.121 12.222 1.00 96.94 82 LEU A N 1
ATOM 673 C CA . LEU A 1 82 ? -12.653 -19.597 11.403 1.00 96.94 82 LEU A CA 1
ATOM 674 C C . LEU A 1 82 ? -12.792 -20.307 10.054 1.00 96.94 82 LEU A C 1
ATOM 676 O O . LEU A 1 82 ? -13.698 -19.972 9.291 1.00 96.94 82 LEU A O 1
ATOM 680 N N . PHE A 1 83 ? -11.886 -21.233 9.728 1.00 96.81 83 PHE A N 1
ATOM 681 C CA . PHE A 1 83 ? -11.995 -21.988 8.488 1.00 96.81 83 PHE A CA 1
ATOM 682 C C . PHE A 1 83 ? -13.063 -23.069 8.590 1.00 96.81 83 PHE A C 1
ATOM 684 O O . PHE A 1 83 ? -13.116 -23.831 9.555 1.00 96.81 83 PHE A O 1
ATOM 691 N N . GLU A 1 84 ? -13.869 -23.159 7.540 1.00 95.62 84 GLU A N 1
ATOM 692 C CA . GLU A 1 84 ? -14.798 -24.259 7.326 1.00 95.62 84 GLU A CA 1
ATOM 693 C C . GLU A 1 84 ? -14.044 -25.565 7.034 1.00 95.62 84 GLU A C 1
ATOM 695 O O . GLU A 1 84 ? -12.867 -25.556 6.656 1.00 95.62 84 GLU A O 1
ATOM 700 N N . ALA A 1 85 ? -14.736 -26.701 7.168 1.00 91.69 85 ALA A N 1
ATOM 701 C CA . ALA A 1 85 ? -14.152 -28.026 6.935 1.00 91.69 85 ALA A CA 1
ATOM 702 C C . ALA A 1 85 ? -13.478 -28.144 5.554 1.00 91.69 85 ALA A C 1
ATOM 704 O O . ALA A 1 85 ? -12.373 -28.675 5.457 1.00 91.69 85 ALA A O 1
ATOM 705 N N . GLU A 1 86 ? -14.098 -27.562 4.522 1.00 91.56 86 GLU A N 1
ATOM 706 C CA . GLU A 1 86 ? -13.592 -27.595 3.141 1.00 91.56 86 GLU A CA 1
ATOM 707 C C . GLU A 1 86 ? -12.703 -26.396 2.776 1.00 91.56 86 GLU A C 1
ATOM 709 O O . GLU A 1 86 ? -12.319 -26.219 1.619 1.00 91.56 86 GLU A O 1
ATOM 714 N N . GLY A 1 87 ? -12.340 -25.586 3.772 1.00 94.50 87 GLY A N 1
ATOM 715 C CA . GLY A 1 87 ? -11.555 -24.369 3.620 1.00 94.50 87 GLY A CA 1
ATOM 716 C C . GLY A 1 87 ? -12.395 -23.114 3.390 1.00 94.50 87 GLY A C 1
ATOM 717 O O . GLY A 1 87 ? -13.580 -23.153 3.062 1.00 94.50 87 GLY A O 1
ATOM 718 N N . GLY A 1 88 ? -11.732 -21.973 3.556 1.00 96.62 88 GLY A N 1
ATOM 719 C CA . GLY A 1 88 ? -12.343 -20.656 3.469 1.00 96.62 88 GLY A CA 1
ATOM 720 C C . GLY A 1 88 ? -13.061 -20.229 4.744 1.00 96.62 88 GLY A C 1
ATOM 721 O O . GLY A 1 88 ? -13.357 -21.039 5.616 1.00 96.62 88 GLY A O 1
ATOM 722 N N . ILE A 1 89 ? -13.334 -18.931 4.852 1.00 97.25 89 ILE A N 1
ATOM 723 C CA . ILE A 1 89 ? -14.111 -18.348 5.954 1.00 97.25 89 ILE A CA 1
ATOM 724 C C . ILE A 1 89 ? -15.528 -18.067 5.446 1.00 97.25 89 ILE A C 1
ATOM 726 O O . ILE A 1 89 ? -15.689 -17.391 4.428 1.00 97.25 89 ILE A O 1
ATOM 730 N N . ALA A 1 90 ? -16.560 -18.542 6.150 1.00 96.75 90 ALA A N 1
ATOM 731 C CA . ALA A 1 90 ? -17.953 -18.431 5.700 1.00 96.75 90 ALA A CA 1
ATOM 732 C C . ALA A 1 90 ? -18.401 -16.986 5.414 1.00 96.75 90 ALA A C 1
ATOM 734 O O . ALA A 1 90 ? -19.110 -16.733 4.440 1.00 96.75 90 ALA A O 1
ATOM 735 N N . THR A 1 91 ? -17.955 -16.027 6.229 1.00 97.00 91 THR A N 1
ATOM 736 C CA . THR A 1 91 ? -18.278 -14.599 6.075 1.00 97.00 91 THR A CA 1
ATOM 737 C C . THR A 1 91 ? -17.458 -13.888 4.993 1.00 97.00 91 THR A C 1
ATOM 739 O O . THR A 1 91 ? -17.721 -12.723 4.698 1.00 97.00 91 THR A O 1
ATOM 742 N N . TYR A 1 92 ? -16.475 -14.562 4.385 1.00 97.81 92 TYR A N 1
ATOM 743 C CA . TYR A 1 92 ? -15.580 -13.959 3.404 1.00 97.81 92 TYR A CA 1
ATOM 744 C C . TYR A 1 92 ? -16.167 -13.979 1.983 1.00 97.81 92 TYR A C 1
ATOM 746 O O . TYR A 1 92 ? -16.489 -15.025 1.396 1.00 97.81 92 TYR A O 1
ATOM 754 N N . ASP A 1 93 ? -16.234 -12.787 1.396 1.00 97.31 93 ASP A N 1
ATOM 755 C CA . ASP A 1 93 ? -16.644 -12.531 0.019 1.00 97.31 93 ASP A CA 1
ATOM 756 C C . ASP A 1 93 ? -15.424 -12.059 -0.780 1.00 97.31 93 ASP A C 1
ATOM 758 O O . ASP A 1 93 ? -14.776 -11.077 -0.423 1.00 97.31 93 ASP A O 1
ATOM 762 N N . SER A 1 94 ? -15.113 -12.743 -1.883 1.00 96.06 94 SER A N 1
ATOM 763 C CA . SER A 1 94 ? -13.936 -12.451 -2.710 1.00 96.06 94 SER A CA 1
ATOM 764 C C . SER A 1 94 ? -13.897 -11.023 -3.244 1.00 96.06 94 SER A C 1
ATOM 766 O O . SER A 1 94 ? -12.807 -10.486 -3.424 1.00 96.06 94 SER A O 1
ATOM 768 N N . SER A 1 95 ? -15.055 -10.382 -3.429 1.00 95.75 95 SER A N 1
ATOM 769 C CA . SER A 1 95 ? -15.118 -8.991 -3.887 1.00 95.75 95 SER A CA 1
ATOM 770 C C . SER A 1 95 ? -14.546 -7.990 -2.872 1.00 95.75 95 SER A C 1
ATOM 772 O O . SER A 1 95 ? -14.304 -6.830 -3.196 1.00 95.75 95 SER A O 1
ATOM 774 N N . MET A 1 96 ? -14.310 -8.406 -1.622 1.00 96.12 96 MET A N 1
ATOM 775 C CA . MET A 1 96 ? -13.598 -7.588 -0.637 1.00 96.12 96 MET A CA 1
ATOM 776 C C . MET A 1 96 ? -12.099 -7.461 -0.935 1.00 96.12 96 MET A C 1
ATOM 778 O O . MET A 1 96 ? -11.459 -6.538 -0.436 1.00 96.12 96 MET A O 1
ATOM 782 N N . ALA A 1 97 ? -11.501 -8.350 -1.726 1.00 94.75 97 ALA A N 1
ATOM 783 C CA . ALA A 1 97 ? -10.067 -8.268 -1.977 1.00 94.75 97 ALA A CA 1
ATOM 784 C C . ALA A 1 97 ? -9.714 -7.053 -2.850 1.00 94.75 97 ALA A C 1
ATOM 786 O O . ALA A 1 97 ? -8.771 -6.326 -2.531 1.00 94.75 97 ALA A O 1
ATOM 787 N N . TYR A 1 98 ? -10.481 -6.803 -3.920 1.00 94.56 98 TYR A N 1
ATOM 788 C CA . TYR A 1 98 ? -10.124 -5.788 -4.918 1.00 94.56 98 TYR A CA 1
ATOM 789 C C . TYR A 1 98 ? -11.306 -4.959 -5.422 1.00 94.56 98 TYR A C 1
ATOM 791 O O . TYR A 1 98 ? -11.204 -3.739 -5.467 1.00 94.56 98 TYR A O 1
ATOM 799 N N . GLU A 1 99 ? -12.427 -5.594 -5.762 1.00 94.62 99 GLU A N 1
ATOM 800 C CA . GLU A 1 99 ? -13.614 -4.953 -6.343 1.00 94.62 99 GLU A CA 1
ATOM 801 C C . GLU A 1 99 ? -14.142 -3.843 -5.431 1.00 94.62 99 GLU A C 1
ATOM 803 O O . GLU A 1 99 ? -14.455 -2.751 -5.888 1.00 94.62 99 GLU A O 1
ATOM 808 N N . ARG A 1 100 ? -14.169 -4.102 -4.122 1.00 95.69 100 ARG A N 1
ATOM 809 C CA . ARG A 1 100 ? -14.609 -3.140 -3.108 1.00 95.69 100 ARG A CA 1
ATOM 810 C C . ARG A 1 100 ? -13.455 -2.444 -2.393 1.00 95.69 100 ARG A C 1
ATOM 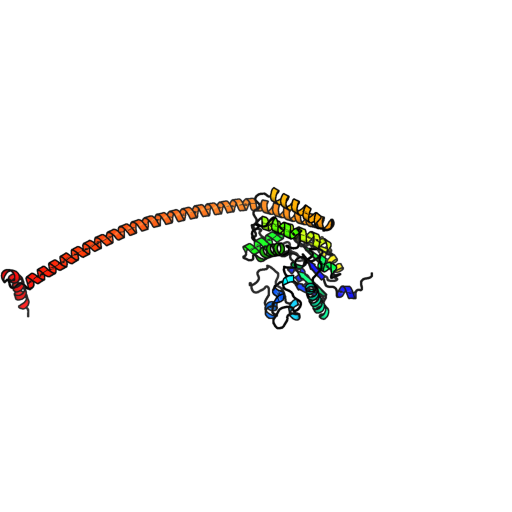812 O O . ARG A 1 100 ? -13.689 -1.884 -1.326 1.00 95.69 100 ARG A O 1
ATOM 819 N N . PHE A 1 101 ? -12.221 -2.504 -2.928 1.00 97.25 101 PHE A N 1
ATOM 820 C CA . PHE A 1 101 ? -11.037 -1.891 -2.299 1.00 97.25 101 PHE A CA 1
ATOM 821 C C . PHE A 1 101 ? -11.315 -0.443 -1.881 1.00 97.25 101 PHE A C 1
ATOM 823 O O . PHE A 1 101 ? -11.000 -0.057 -0.757 1.00 97.25 101 PHE A O 1
ATOM 830 N N . ILE A 1 102 ? -11.961 0.311 -2.773 1.00 97.69 102 ILE A N 1
ATOM 831 C CA . ILE A 1 102 ? -12.707 1.524 -2.443 1.00 97.69 102 ILE A CA 1
ATOM 832 C C . ILE A 1 102 ? -14.189 1.131 -2.354 1.00 97.69 102 ILE A C 1
ATOM 834 O O . ILE A 1 102 ? -14.666 0.451 -3.268 1.00 97.69 102 ILE A O 1
ATOM 838 N N . PRO A 1 103 ? -14.939 1.551 -1.317 1.00 97.19 103 PRO A N 1
ATOM 839 C CA . PRO A 1 103 ? -16.380 1.317 -1.258 1.00 97.19 103 PRO A CA 1
ATOM 840 C C . PRO A 1 103 ? -17.102 1.789 -2.531 1.00 97.19 103 PRO A C 1
ATOM 842 O O . PRO A 1 103 ? -16.662 2.726 -3.189 1.00 97.19 103 PRO A O 1
ATOM 845 N N . GLU A 1 104 ? -18.243 1.179 -2.861 1.00 93.44 104 GLU A N 1
ATOM 846 C CA . GLU A 1 104 ? -18.993 1.459 -4.104 1.00 93.44 104 GLU A CA 1
ATOM 847 C C . GLU A 1 104 ? -19.346 2.949 -4.282 1.00 93.44 104 GLU A C 1
ATOM 849 O O . GLU A 1 104 ? -19.362 3.476 -5.388 1.00 93.44 104 GLU A O 1
ATOM 854 N N . ALA A 1 105 ? -19.598 3.655 -3.176 1.00 93.88 105 ALA A N 1
ATOM 855 C CA . ALA A 1 105 ? -19.905 5.086 -3.171 1.00 93.88 105 ALA A CA 1
ATOM 856 C C . ALA A 1 105 ? -18.653 5.991 -3.074 1.00 93.88 105 ALA A C 1
ATOM 858 O O . ALA A 1 105 ? -18.773 7.160 -2.713 1.00 93.88 105 ALA A O 1
ATOM 859 N N . GLY A 1 106 ? -17.459 5.463 -3.361 1.00 95.25 106 GLY A N 1
ATOM 860 C CA . GLY A 1 106 ? -16.177 6.164 -3.234 1.00 95.25 106 GLY A CA 1
ATOM 861 C C . GLY A 1 106 ? -15.576 6.086 -1.824 1.00 95.25 106 GLY A C 1
ATOM 862 O O . GLY A 1 106 ? -16.047 5.333 -0.969 1.00 95.25 106 GLY A O 1
ATOM 863 N N . LEU A 1 107 ? -14.529 6.878 -1.558 1.00 95.12 107 LEU A N 1
ATOM 864 C CA . LEU A 1 107 ? -13.802 6.866 -0.272 1.00 95.12 107 LEU A CA 1
ATOM 865 C C . LEU A 1 107 ? -14.646 7.279 0.948 1.00 95.12 107 LEU A C 1
ATOM 867 O O . LEU A 1 107 ? -14.297 6.917 2.071 1.00 95.12 107 LEU A O 1
ATOM 871 N N . ASP A 1 108 ? -15.749 8.001 0.736 1.00 93.06 108 ASP A N 1
ATOM 872 C CA . ASP A 1 108 ? -16.720 8.368 1.781 1.00 93.06 108 ASP A CA 1
ATOM 873 C C . ASP A 1 108 ? -17.892 7.378 1.886 1.00 93.06 108 ASP A C 1
ATOM 875 O O . ASP A 1 108 ? -18.826 7.574 2.666 1.00 93.06 108 ASP A O 1
ATOM 879 N N . GLY A 1 109 ? -17.854 6.301 1.100 1.00 95.38 109 GLY A N 1
ATOM 880 C CA . GLY A 1 109 ? -18.826 5.227 1.175 1.00 95.38 109 GLY A CA 1
ATOM 881 C C . GLY A 1 109 ? -18.734 4.427 2.475 1.00 95.38 109 GLY A C 1
ATOM 882 O O . GLY A 1 109 ? -17.846 4.593 3.311 1.00 95.38 109 GLY A O 1
ATOM 883 N N . ILE A 1 110 ? -19.683 3.510 2.638 1.00 97.12 110 ILE A N 1
ATOM 884 C CA . ILE A 1 110 ? -19.786 2.652 3.819 1.00 97.12 110 ILE A CA 1
ATOM 885 C C . ILE A 1 110 ? -19.346 1.225 3.501 1.00 97.12 110 ILE A C 1
ATOM 887 O O . ILE A 1 110 ? -19.466 0.768 2.366 1.00 97.12 110 ILE A O 1
ATOM 891 N N . LEU A 1 111 ? -18.911 0.490 4.527 1.00 97.81 111 LEU A N 1
ATOM 892 C CA . LEU A 1 111 ? -18.672 -0.946 4.397 1.00 97.81 111 LEU A CA 1
ATOM 893 C C . LEU A 1 111 ? -19.960 -1.671 3.997 1.00 97.81 111 LEU A C 1
ATOM 895 O O . LEU A 1 111 ? -21.045 -1.395 4.527 1.00 97.81 111 LEU A O 1
ATOM 899 N N . SER A 1 112 ? -19.834 -2.647 3.110 1.00 97.12 112 SER A N 1
ATOM 900 C CA . SER A 1 112 ? -20.912 -3.578 2.793 1.00 97.12 112 SER A CA 1
ATOM 901 C C . SER A 1 112 ? -21.288 -4.447 4.000 1.00 97.12 112 SER A C 1
ATOM 903 O O . SER A 1 112 ? -20.537 -4.572 4.970 1.00 97.12 112 SER A O 1
ATOM 905 N N . ALA A 1 113 ? -22.463 -5.080 3.940 1.00 97.12 113 ALA A N 1
ATOM 906 C CA . ALA A 1 113 ? -22.913 -5.994 4.990 1.00 97.12 113 ALA A CA 1
ATOM 907 C C . ALA A 1 113 ? -21.957 -7.185 5.170 1.00 97.12 113 ALA A C 1
ATOM 909 O O . ALA A 1 113 ? -21.660 -7.565 6.298 1.00 97.12 113 ALA A O 1
ATOM 910 N N . SER A 1 114 ? -21.430 -7.731 4.070 1.00 97.44 114 SER A N 1
ATOM 911 C CA . SER A 1 114 ? -20.454 -8.817 4.118 1.00 97.44 114 SER A CA 1
ATOM 912 C C . SER A 1 114 ? -19.146 -8.365 4.768 1.00 97.44 114 SER A C 1
ATOM 914 O O . SER A 1 114 ? -18.628 -9.087 5.608 1.00 97.44 114 SER A O 1
ATOM 916 N N . GLU A 1 115 ? -18.619 -7.175 4.437 1.00 98.19 115 GLU A N 1
ATOM 917 C CA . GLU A 1 115 ? -17.352 -6.685 5.021 1.00 98.19 115 GLU A CA 1
ATOM 918 C C . GLU A 1 115 ? -17.463 -6.520 6.537 1.00 98.19 115 GLU A C 1
ATOM 920 O O . GLU A 1 115 ? -16.545 -6.903 7.260 1.00 98.19 115 GLU A O 1
ATOM 925 N N . ARG A 1 116 ? -18.608 -6.017 7.020 1.00 98.00 116 ARG A N 1
ATOM 926 C CA . ARG A 1 116 ? -18.895 -5.935 8.458 1.00 98.00 116 ARG A CA 1
ATOM 927 C C . ARG A 1 116 ? -18.991 -7.316 9.084 1.00 98.00 116 ARG A C 1
ATOM 929 O O . ARG A 1 116 ? -18.265 -7.582 10.025 1.00 98.00 116 ARG A O 1
ATOM 936 N N . ALA A 1 117 ? -19.792 -8.216 8.511 1.00 98.25 117 ALA A N 1
ATOM 937 C CA . ALA A 1 117 ? -19.927 -9.580 9.021 1.00 98.25 117 ALA A CA 1
ATOM 938 C C . ALA A 1 117 ? -18.579 -10.318 9.083 1.00 98.25 117 ALA A C 1
ATOM 940 O O . ALA A 1 117 ? -18.337 -11.102 9.999 1.00 98.25 117 ALA A O 1
ATOM 941 N N . HIS A 1 118 ? -17.685 -10.058 8.125 1.00 98.50 118 HIS A N 1
ATOM 942 C CA . HIS A 1 118 ? -16.339 -10.607 8.145 1.00 98.50 118 HIS A CA 1
ATOM 943 C C . HIS A 1 118 ? -15.503 -10.049 9.297 1.00 98.50 118 HIS A C 1
ATOM 945 O O . HIS A 1 118 ? -14.985 -10.827 10.094 1.00 98.50 118 HIS A O 1
ATOM 951 N N . ILE A 1 119 ? -15.414 -8.721 9.427 1.00 98.38 119 ILE A N 1
ATOM 952 C CA . ILE A 1 119 ? -14.685 -8.076 10.527 1.00 98.38 119 ILE A CA 1
ATOM 953 C C . ILE A 1 119 ? -15.262 -8.497 11.886 1.00 98.38 119 ILE A C 1
ATOM 955 O O . ILE A 1 119 ? -14.500 -8.856 12.781 1.00 98.38 119 ILE A O 1
ATOM 959 N N . ASP A 1 120 ? -16.586 -8.502 12.032 1.00 97.94 120 ASP A N 1
ATOM 960 C CA . ASP A 1 120 ? -17.276 -8.851 13.273 1.00 97.94 120 ASP A CA 1
ATOM 961 C C . ASP A 1 120 ? -16.940 -10.288 13.694 1.00 97.94 120 ASP A C 1
ATOM 963 O O . ASP A 1 120 ? -16.563 -10.506 14.842 1.00 97.94 120 ASP A O 1
ATOM 967 N N . ALA A 1 121 ? -16.916 -11.247 12.759 1.00 98.12 121 ALA A N 1
ATOM 968 C CA . ALA A 1 121 ? -16.495 -12.622 13.044 1.00 98.12 121 ALA A CA 1
ATOM 969 C C . ALA A 1 121 ? -15.032 -12.719 13.531 1.00 98.12 121 ALA A C 1
ATOM 971 O O . ALA A 1 121 ? -14.727 -13.483 14.452 1.00 98.12 121 ALA A O 1
ATOM 972 N N . LEU A 1 122 ? -14.112 -11.926 12.959 1.00 98.12 122 LEU A N 1
ATOM 973 C CA . LEU A 1 122 ? -12.716 -11.866 13.421 1.00 98.12 122 LEU A CA 1
ATOM 974 C C . LEU A 1 122 ? -12.626 -11.332 14.858 1.00 98.12 122 LEU A C 1
ATOM 976 O O . LEU A 1 122 ? -11.868 -11.863 15.681 1.00 98.12 122 LEU A O 1
ATOM 980 N N . VAL A 1 123 ? -13.399 -10.284 15.153 1.00 97.56 123 VAL A N 1
ATOM 981 C CA . VAL A 1 123 ? -13.458 -9.627 16.464 1.00 97.56 123 VAL A CA 1
ATOM 982 C C . VAL A 1 123 ? -14.083 -10.542 17.512 1.00 97.56 123 VAL A C 1
ATOM 984 O O . VAL A 1 123 ? -13.513 -10.711 18.589 1.00 97.56 123 VAL A O 1
ATOM 987 N N . GLU A 1 124 ? -15.209 -11.176 17.196 1.00 96.62 124 GLU A N 1
ATOM 988 C CA . GLU A 1 124 ? -15.896 -12.131 18.066 1.00 96.62 124 GLU A CA 1
ATOM 989 C C . GLU A 1 124 ? -14.998 -13.317 18.419 1.00 96.62 124 GLU A C 1
ATOM 991 O O . GLU A 1 124 ? -14.888 -13.666 19.596 1.00 96.62 124 GLU A O 1
ATOM 996 N N . ASN A 1 125 ? -14.279 -13.882 17.442 1.00 96.81 125 ASN A N 1
ATOM 997 C CA . ASN A 1 125 ? -13.327 -14.959 17.704 1.00 96.81 125 ASN A CA 1
ATOM 998 C C . ASN A 1 125 ? -12.215 -14.518 18.670 1.00 96.81 125 ASN A C 1
ATOM 1000 O O . ASN A 1 125 ? -11.969 -15.201 19.663 1.00 96.81 125 ASN A O 1
ATOM 1004 N N . ALA A 1 126 ? -11.587 -13.359 18.448 1.00 96.44 126 ALA A N 1
ATOM 1005 C CA . ALA A 1 126 ? -10.555 -12.845 19.354 1.00 96.44 126 ALA A CA 1
ATOM 1006 C C . ALA A 1 126 ? -11.096 -12.613 20.778 1.00 96.44 126 ALA A C 1
ATOM 1008 O O . ALA A 1 126 ? -10.488 -13.057 21.758 1.00 96.44 126 ALA A O 1
ATOM 1009 N N . ASN A 1 127 ? -12.274 -11.993 20.888 1.00 94.88 127 ASN A N 1
ATOM 1010 C CA . ASN A 1 127 ? -12.935 -11.723 22.163 1.00 94.88 127 ASN A CA 1
ATOM 1011 C C . ASN A 1 127 ? -13.300 -13.018 22.905 1.00 94.88 127 ASN A C 1
ATOM 1013 O O . ASN A 1 127 ? -13.132 -13.088 24.123 1.00 94.88 127 ASN A O 1
ATOM 1017 N N . SER A 1 128 ? -13.728 -14.065 22.187 1.00 95.12 128 SER A N 1
ATOM 1018 C CA . SER A 1 128 ? -14.012 -15.391 22.763 1.00 95.12 128 SER A CA 1
ATOM 1019 C C . SER A 1 128 ? -12.777 -16.037 23.407 1.00 95.12 128 SER A C 1
ATOM 1021 O O . SER A 1 128 ? -12.892 -16.794 24.369 1.00 95.12 128 SER A O 1
ATOM 1023 N N . LEU A 1 129 ? -11.583 -15.670 22.929 1.00 93.12 129 LEU A N 1
ATOM 1024 C CA . LEU A 1 129 ? -10.288 -16.097 23.459 1.00 93.12 129 LEU A CA 1
ATOM 1025 C C . LEU A 1 129 ? -9.767 -15.165 24.570 1.00 93.12 129 LEU A C 1
ATOM 1027 O O . LEU A 1 129 ? -8.637 -15.332 25.031 1.00 93.12 129 LEU A O 1
ATOM 1031 N N . GLY A 1 130 ? -10.560 -14.172 24.991 1.00 93.31 130 GLY A N 1
ATOM 1032 C CA . GLY A 1 130 ? -10.175 -13.175 25.991 1.00 93.31 130 GLY A CA 1
ATOM 1033 C C . GLY A 1 130 ? -9.073 -12.225 25.515 1.00 93.31 130 GLY A C 1
ATOM 1034 O O . GLY A 1 130 ? -8.357 -11.659 26.342 1.00 93.31 130 GLY A O 1
ATOM 1035 N N . ARG A 1 131 ? -8.904 -12.077 24.195 1.00 94.81 131 ARG A N 1
ATOM 1036 C CA . ARG A 1 131 ? -7.856 -11.267 23.568 1.00 94.81 131 ARG A CA 1
ATOM 1037 C C . ARG A 1 131 ? -8.452 -10.163 22.714 1.00 94.81 131 ARG A C 1
ATOM 1039 O O . ARG A 1 131 ? -9.544 -10.286 22.172 1.00 94.81 131 ARG A O 1
ATOM 1046 N N . ARG A 1 132 ? -7.689 -9.090 22.543 1.00 95.50 132 ARG A N 1
ATOM 1047 C CA . ARG A 1 132 ? -8.072 -7.960 21.704 1.00 95.50 132 ARG A CA 1
ATOM 1048 C C . ARG A 1 132 ? -7.707 -8.227 20.246 1.00 95.50 132 ARG A C 1
ATOM 1050 O O . ARG A 1 132 ? -6.555 -8.544 19.947 1.00 95.50 132 ARG A O 1
ATOM 1057 N N . ALA A 1 133 ? -8.666 -8.063 19.338 1.00 97.50 133 ALA A N 1
ATOM 1058 C CA . ALA A 1 133 ? -8.410 -8.174 17.906 1.00 97.50 133 ALA A CA 1
ATOM 1059 C C . ALA A 1 133 ? -7.495 -7.039 17.416 1.00 97.50 133 ALA A C 1
ATOM 1061 O O . ALA A 1 133 ? -7.771 -5.862 17.657 1.00 97.50 133 ALA A O 1
ATOM 1062 N N . VAL A 1 134 ? -6.437 -7.392 16.685 1.00 98.19 134 VAL A N 1
ATOM 1063 C CA . VAL A 1 134 ? -5.623 -6.453 15.899 1.00 98.19 134 VAL A CA 1
ATOM 1064 C C . VAL A 1 134 ? -5.763 -6.845 14.435 1.00 98.19 134 VAL A C 1
ATOM 1066 O O . VAL A 1 134 ? -5.470 -7.980 14.071 1.00 98.19 134 VAL A O 1
ATOM 1069 N N . LEU A 1 135 ? -6.247 -5.929 13.608 1.00 98.44 135 LEU A N 1
ATOM 1070 C CA . LEU A 1 135 ? -6.639 -6.169 12.226 1.00 98.44 135 LEU A CA 1
ATOM 1071 C C . LEU A 1 135 ? -5.737 -5.349 11.303 1.00 98.44 135 LEU A C 1
ATOM 1073 O O . LEU A 1 135 ? -5.845 -4.123 11.248 1.00 98.44 135 LEU A O 1
ATOM 1077 N N . THR A 1 136 ? -4.850 -6.026 10.579 1.00 97.50 136 THR A N 1
ATOM 1078 C CA . THR A 1 136 ? -3.910 -5.392 9.644 1.00 97.50 136 THR A CA 1
ATOM 1079 C C . THR A 1 136 ? -4.228 -5.813 8.222 1.00 97.50 136 THR A C 1
ATOM 1081 O O . THR A 1 136 ? -4.360 -7.005 7.969 1.00 97.50 136 THR A O 1
ATOM 1084 N N . ASP A 1 137 ? -4.286 -4.875 7.277 1.00 97.06 137 ASP A N 1
ATOM 1085 C CA . ASP A 1 137 ? -4.323 -5.199 5.844 1.00 97.06 137 ASP A CA 1
ATOM 1086 C C . ASP A 1 137 ? -3.892 -4.008 4.988 1.00 97.06 137 ASP A C 1
ATOM 1088 O O . ASP A 1 137 ? -4.217 -2.855 5.289 1.00 97.06 137 ASP A O 1
ATOM 1092 N N . THR A 1 138 ? -3.230 -4.304 3.879 1.00 96.25 138 THR A N 1
ATOM 1093 C CA . THR A 1 138 ? -2.925 -3.359 2.800 1.00 96.25 138 THR A CA 1
ATOM 1094 C C . THR A 1 138 ? -4.182 -2.822 2.088 1.00 96.25 138 THR A C 1
ATOM 1096 O O . THR A 1 138 ? -4.268 -1.658 1.704 1.00 96.25 138 THR A O 1
ATOM 1099 N N . ARG A 1 139 ? -5.222 -3.647 1.986 1.00 95.38 139 ARG A N 1
ATOM 1100 C CA . ARG A 1 139 ? -6.534 -3.382 1.378 1.00 95.38 139 ARG A CA 1
ATOM 1101 C C . ARG A 1 139 ? -7.483 -2.601 2.274 1.00 95.38 139 ARG A C 1
ATOM 1103 O O . ARG A 1 139 ? -8.516 -2.127 1.807 1.00 95.38 139 ARG A O 1
ATOM 1110 N N . THR A 1 140 ? -7.152 -2.418 3.551 1.00 97.19 140 THR A N 1
ATOM 1111 C CA . THR A 1 140 ? -7.935 -1.510 4.404 1.00 97.19 140 THR A CA 1
ATOM 1112 C C . THR A 1 140 ? -7.702 -0.041 4.046 1.00 97.19 140 THR A C 1
ATOM 1114 O O . THR A 1 140 ? -8.503 0.799 4.444 1.00 97.19 140 THR A O 1
ATOM 1117 N N . LEU A 1 141 ? -6.645 0.281 3.288 1.00 97.25 141 LEU A N 1
ATOM 1118 C CA . LEU A 1 141 ? -6.265 1.657 2.976 1.00 97.25 141 LEU A CA 1
ATOM 1119 C C . LEU A 1 141 ? -7.359 2.420 2.214 1.00 97.25 141 LEU A C 1
ATOM 1121 O O . LEU A 1 141 ? -7.721 3.520 2.623 1.00 97.25 141 LEU A O 1
ATOM 1125 N N . GLY A 1 142 ? -7.956 1.812 1.182 1.00 97.12 142 GLY A N 1
ATOM 1126 C CA . GLY A 1 142 ? -9.095 2.386 0.449 1.00 97.12 142 GLY A CA 1
ATOM 1127 C C . GLY A 1 142 ? -10.409 2.429 1.239 1.00 97.12 142 GLY A C 1
ATOM 1128 O O . GLY A 1 142 ? -11.386 3.013 0.782 1.00 97.12 142 GLY A O 1
ATOM 1129 N N . ARG A 1 143 ? -10.436 1.851 2.446 1.00 97.25 143 ARG A N 1
ATOM 1130 C CA . ARG A 1 143 ? -11.622 1.744 3.309 1.00 97.25 143 ARG A CA 1
ATOM 1131 C C . ARG A 1 143 ? -11.447 2.397 4.671 1.00 97.25 143 ARG A C 1
ATOM 1133 O O . ARG A 1 143 ? -12.322 2.239 5.516 1.00 97.25 143 ARG A O 1
ATOM 1140 N N . ALA A 1 144 ? -10.343 3.100 4.920 1.00 97.69 144 ALA A N 1
ATOM 1141 C CA . ALA A 1 144 ? -10.018 3.600 6.254 1.00 97.69 144 ALA A CA 1
ATOM 1142 C C . ALA A 1 144 ? -11.163 4.448 6.847 1.00 97.69 144 ALA A C 1
ATOM 1144 O O . ALA A 1 144 ? -11.573 4.219 7.983 1.00 97.69 144 ALA A O 1
ATOM 1145 N N . ARG A 1 145 ? -11.769 5.338 6.046 1.00 96.56 145 ARG A N 1
ATOM 1146 C CA . ARG A 1 145 ? -12.947 6.139 6.438 1.00 96.56 145 ARG A CA 1
ATOM 1147 C C . ARG A 1 145 ? -14.187 5.282 6.708 1.00 96.56 145 ARG A C 1
ATOM 1149 O O . ARG A 1 145 ? -14.829 5.448 7.745 1.00 96.56 145 ARG A O 1
ATOM 1156 N N . ALA A 1 146 ? -14.494 4.333 5.824 1.00 97.62 146 ALA A N 1
ATOM 1157 C CA . ALA A 1 146 ? -15.621 3.413 5.985 1.00 97.62 146 ALA A CA 1
ATOM 1158 C C . ALA A 1 146 ? -15.491 2.558 7.260 1.00 97.62 146 ALA A C 1
ATOM 1160 O O . ALA A 1 146 ? -16.466 2.371 7.990 1.00 97.62 146 ALA A O 1
ATOM 1161 N N . ILE A 1 147 ? -14.275 2.087 7.555 1.00 97.88 147 ILE A N 1
ATOM 1162 C CA . ILE A 1 147 ? -13.937 1.356 8.779 1.00 97.88 147 ILE A CA 1
ATOM 1163 C C . ILE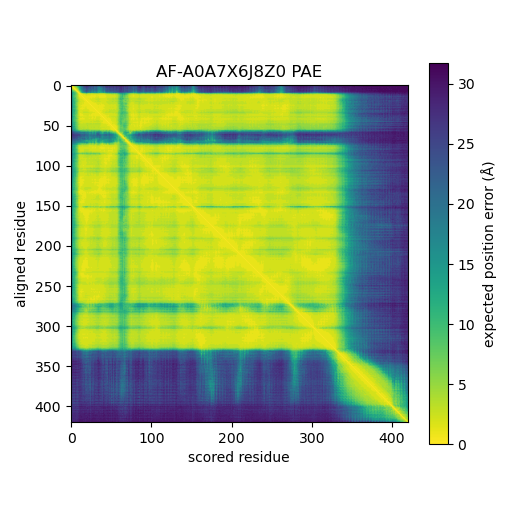 A 1 147 ? -14.087 2.268 9.998 1.00 97.88 147 ILE A C 1
ATOM 1165 O O . ILE A 1 147 ? -14.774 1.886 10.939 1.00 97.88 147 ILE A O 1
ATOM 1169 N N . LYS A 1 148 ? -13.526 3.484 9.978 1.00 95.62 148 LYS A N 1
ATOM 1170 C CA . LYS A 1 148 ? -13.640 4.444 11.089 1.00 95.62 148 LYS A CA 1
ATOM 1171 C C . LYS A 1 148 ? -15.090 4.820 11.398 1.00 95.62 148 LYS A C 1
ATOM 1173 O O . LYS A 1 148 ? -15.456 4.976 12.559 1.00 95.62 148 LYS A O 1
ATOM 1178 N N . SER A 1 149 ? -15.921 4.949 10.364 1.00 94.56 149 SER A N 1
ATOM 1179 C CA . SER A 1 149 ? -17.353 5.220 10.508 1.00 94.56 149 SER A CA 1
ATOM 1180 C C . SER A 1 149 ? -18.108 4.034 11.117 1.00 94.56 149 SER A C 1
ATOM 1182 O O . SER A 1 149 ? -18.990 4.233 11.950 1.00 94.56 149 SER A O 1
ATOM 1184 N N . ALA A 1 150 ? -17.760 2.803 10.729 1.00 96.06 150 ALA A N 1
ATOM 1185 C CA . ALA A 1 150 ? -18.401 1.592 11.237 1.00 96.06 150 ALA A CA 1
ATOM 1186 C C . ALA A 1 150 ? -17.930 1.204 12.650 1.00 96.06 150 ALA A C 1
ATOM 1188 O O . ALA A 1 150 ? -18.722 0.689 13.437 1.00 96.06 150 ALA A O 1
ATOM 1189 N N . TYR A 1 151 ? -16.665 1.469 12.981 1.00 94.31 151 TYR A N 1
ATOM 1190 C CA . TYR A 1 151 ? -16.024 1.043 14.218 1.00 94.31 151 TYR A CA 1
ATOM 1191 C C . TYR A 1 151 ? -15.376 2.239 14.923 1.00 94.31 151 TYR A C 1
ATOM 1193 O O . TYR A 1 151 ? -14.393 2.804 14.448 1.00 94.31 151 TYR A O 1
ATOM 1201 N N . SER A 1 152 ? -15.860 2.584 16.122 1.00 86.62 152 SER A N 1
ATOM 1202 C CA . SER A 1 152 ? -15.210 3.561 17.019 1.00 86.62 152 SER A CA 1
ATOM 1203 C C . SER A 1 152 ? -13.975 2.957 17.699 1.00 86.62 152 SER A C 1
ATOM 1205 O O . SER A 1 152 ? -13.911 2.815 18.917 1.00 86.62 152 SER A O 1
ATOM 1207 N N . SER A 1 153 ? -13.021 2.520 16.884 1.00 92.31 153 SER A N 1
ATOM 1208 C CA . SER A 1 153 ? -11.854 1.735 17.277 1.00 92.31 153 SER A CA 1
ATOM 1209 C C . SER A 1 153 ? -10.555 2.518 17.085 1.00 92.31 153 SER A C 1
ATOM 1211 O O . SER A 1 153 ? -10.490 3.360 16.182 1.00 92.31 153 SER A O 1
ATOM 1213 N N . PRO A 1 154 ? -9.518 2.239 17.897 1.00 96.06 154 PRO A N 1
ATOM 1214 C CA . PRO A 1 154 ? -8.166 2.702 17.630 1.00 96.06 154 PRO A CA 1
ATOM 1215 C C . PRO A 1 154 ? -7.687 2.327 16.231 1.00 96.06 154 PRO A C 1
ATOM 1217 O O . PRO A 1 154 ? -7.844 1.186 15.792 1.00 96.06 154 PRO A O 1
ATOM 1220 N N . SER A 1 155 ? -7.068 3.285 15.554 1.00 97.06 155 SER A N 1
ATOM 1221 C CA . SER A 1 155 ? -6.655 3.152 14.160 1.00 97.06 155 SER A CA 1
ATOM 1222 C C . SER A 1 155 ? -5.297 3.804 13.913 1.00 97.06 155 SER A C 1
ATOM 1224 O O . SER A 1 155 ? -5.047 4.940 14.320 1.00 97.06 155 SER A O 1
ATOM 1226 N N . VAL A 1 156 ? -4.411 3.061 13.251 1.00 98.50 156 VAL A N 1
ATOM 1227 C CA . VAL A 1 156 ? -3.030 3.454 12.950 1.00 98.50 156 VAL A CA 1
ATOM 1228 C C . VAL A 1 156 ? -2.830 3.442 11.440 1.00 98.50 156 VAL A C 1
ATOM 1230 O O . VAL A 1 156 ? -3.111 2.431 10.797 1.00 98.50 156 VAL A O 1
ATOM 1233 N N . LEU A 1 157 ? -2.300 4.524 10.870 1.00 98.75 157 LEU A N 1
ATOM 1234 C CA . LEU A 1 157 ? -1.808 4.539 9.491 1.00 98.75 157 LEU A CA 1
ATOM 1235 C C . LEU A 1 157 ? -0.297 4.301 9.477 1.00 98.75 157 LEU A C 1
ATOM 1237 O O . LEU A 1 157 ? 0.471 5.115 9.986 1.00 98.75 157 LEU A O 1
ATOM 1241 N N . LEU A 1 158 ? 0.135 3.200 8.870 1.00 98.38 158 LEU A N 1
ATOM 1242 C CA . LEU A 1 158 ? 1.541 2.867 8.682 1.00 98.38 158 LEU A CA 1
ATOM 1243 C C . LEU A 1 158 ? 2.026 3.329 7.307 1.00 98.38 158 LEU A C 1
ATOM 1245 O O . LEU A 1 158 ? 1.577 2.815 6.276 1.00 98.38 158 LEU A O 1
ATOM 1249 N N . VAL A 1 159 ? 2.998 4.240 7.299 1.00 98.31 159 VAL A N 1
ATOM 1250 C CA . VAL A 1 159 ? 3.604 4.774 6.076 1.00 98.31 159 VAL A CA 1
ATOM 1251 C C . VAL A 1 159 ? 5.100 4.500 5.996 1.00 98.31 159 VAL A C 1
ATOM 1253 O O . VAL A 1 159 ? 5.784 4.207 6.977 1.00 98.31 159 VAL A O 1
ATOM 1256 N N . ARG A 1 160 ? 5.591 4.571 4.763 1.00 96.69 160 ARG A N 1
ATOM 1257 C CA . ARG A 1 160 ? 6.996 4.472 4.385 1.00 96.69 160 ARG A CA 1
ATOM 1258 C C . ARG A 1 160 ? 7.207 5.393 3.189 1.00 96.69 160 ARG A C 1
ATOM 1260 O O . ARG A 1 160 ? 6.297 5.525 2.371 1.00 96.69 160 ARG A O 1
ATOM 1267 N N . ASN A 1 161 ? 8.396 5.965 3.041 1.00 97.75 161 ASN A N 1
ATOM 1268 C CA . ASN A 1 161 ? 8.772 6.767 1.882 1.00 97.75 161 ASN A CA 1
ATOM 1269 C C . ASN A 1 161 ? 8.368 6.059 0.572 1.00 97.75 161 ASN A C 1
ATOM 1271 O O . ASN A 1 161 ? 8.734 4.902 0.339 1.00 97.75 161 ASN A O 1
ATOM 1275 N N . LEU A 1 162 ? 7.588 6.745 -0.268 1.00 98.06 162 LEU A N 1
ATOM 1276 C CA . LEU A 1 162 ? 6.963 6.148 -1.453 1.00 98.06 162 LEU A CA 1
ATOM 1277 C C . LEU A 1 162 ? 7.987 5.708 -2.501 1.00 98.06 162 LEU A C 1
ATOM 1279 O O . LEU A 1 162 ? 7.798 4.673 -3.138 1.00 98.06 162 LEU A O 1
ATOM 1283 N N . PHE A 1 163 ? 9.113 6.412 -2.625 1.00 97.56 163 PHE A N 1
ATOM 1284 C CA . PHE A 1 163 ? 10.187 5.968 -3.505 1.00 97.56 163 PHE A CA 1
ATOM 1285 C C . PHE A 1 163 ? 10.843 4.685 -2.975 1.00 97.56 163 PHE A C 1
ATOM 1287 O O . PHE A 1 163 ? 11.042 3.739 -3.729 1.00 97.56 163 PHE A O 1
ATOM 1294 N N . HIS A 1 164 ? 11.072 4.571 -1.662 1.00 95.62 164 HIS A N 1
ATOM 1295 C CA . HIS A 1 164 ? 11.579 3.329 -1.061 1.00 95.62 164 HIS A CA 1
ATOM 1296 C C . HIS A 1 164 ? 10.597 2.155 -1.219 1.00 95.62 164 HIS A C 1
ATOM 1298 O O . HIS A 1 164 ? 11.026 1.004 -1.354 1.00 95.62 164 HIS A O 1
ATOM 1304 N N . GLN A 1 165 ? 9.286 2.425 -1.180 1.00 96.44 165 GLN A N 1
ATOM 1305 C CA . GLN A 1 165 ? 8.261 1.425 -1.485 1.00 96.44 165 GLN A CA 1
ATOM 1306 C C . GLN A 1 165 ? 8.377 0.959 -2.941 1.00 96.44 165 GLN A C 1
ATOM 1308 O O . GLN A 1 165 ? 8.503 -0.246 -3.167 1.00 96.44 165 GLN A O 1
ATOM 1313 N N . TRP A 1 166 ? 8.450 1.884 -3.906 1.00 97.50 166 TRP A N 1
ATOM 1314 C CA . TRP A 1 166 ? 8.640 1.550 -5.321 1.00 97.50 166 TRP A CA 1
ATOM 1315 C C . TRP A 1 166 ? 9.934 0.772 -5.578 1.00 97.50 166 TRP A C 1
ATOM 1317 O O . TRP A 1 166 ? 9.924 -0.236 -6.286 1.00 97.50 166 TRP A O 1
ATOM 1327 N N . SER A 1 167 ? 11.039 1.145 -4.927 1.00 94.75 167 SER A N 1
ATOM 1328 C CA . SER A 1 167 ? 12.282 0.369 -4.964 1.00 94.75 167 SER A CA 1
ATOM 1329 C C . SER A 1 167 ? 12.080 -1.060 -4.457 1.00 94.75 167 SER A C 1
ATOM 1331 O O . SER A 1 167 ? 12.695 -2.004 -4.954 1.00 94.75 167 SER A O 1
ATOM 1333 N N . SER A 1 168 ? 11.218 -1.267 -3.458 1.00 93.50 168 SER A N 1
ATOM 1334 C CA . SER A 1 168 ? 10.899 -2.617 -2.993 1.00 93.50 168 SER A CA 1
ATOM 1335 C C . SER A 1 168 ? 10.041 -3.391 -3.989 1.00 93.50 168 SER A C 1
ATOM 1337 O O . SER A 1 168 ? 10.193 -4.612 -4.038 1.00 93.50 168 SER A O 1
ATOM 1339 N N . TYR A 1 169 ? 9.147 -2.729 -4.725 1.00 95.31 169 TYR A N 1
ATOM 1340 C CA . TYR A 1 169 ? 8.328 -3.357 -5.767 1.00 95.31 169 TYR A CA 1
ATOM 1341 C C . TYR A 1 169 ? 9.225 -3.760 -6.937 1.00 95.31 169 TYR A C 1
ATOM 1343 O O . TYR A 1 169 ? 9.227 -4.920 -7.336 1.00 95.31 169 TYR A O 1
ATOM 1351 N N . SER A 1 170 ? 10.077 -2.835 -7.386 1.00 94.00 170 SER A N 1
ATOM 1352 C CA . SER A 1 170 ? 11.076 -3.051 -8.436 1.00 94.00 170 SER A CA 1
ATOM 1353 C C . SER A 1 170 ? 11.983 -4.233 -8.108 1.00 94.00 170 SER A C 1
ATOM 1355 O O . SER A 1 170 ? 12.103 -5.169 -8.889 1.00 94.00 170 SER A O 1
ATOM 1357 N N . SER A 1 171 ? 12.562 -4.263 -6.902 1.00 89.62 171 SER A N 1
ATOM 1358 C CA . SER A 1 171 ? 13.429 -5.371 -6.491 1.00 89.62 171 SER A CA 1
ATOM 1359 C C . SER A 1 171 ? 12.715 -6.728 -6.439 1.00 89.62 171 SER A C 1
ATOM 1361 O O . SER A 1 171 ? 13.390 -7.743 -6.593 1.00 89.62 171 SER A O 1
ATOM 1363 N N . GLN A 1 172 ? 11.404 -6.766 -6.177 1.00 88.25 172 GLN A N 1
ATOM 1364 C CA . GLN A 1 172 ? 10.613 -8.001 -6.207 1.00 88.25 172 GLN A CA 1
ATOM 1365 C C . GLN A 1 172 ? 10.307 -8.420 -7.648 1.00 88.25 172 GLN A C 1
ATOM 1367 O O . GLN A 1 172 ? 10.541 -9.575 -7.994 1.00 88.25 172 GLN A O 1
ATOM 1372 N N . ALA A 1 173 ? 9.906 -7.481 -8.507 1.00 90.69 173 ALA A N 1
ATOM 1373 C CA . ALA A 1 173 ? 9.654 -7.740 -9.923 1.00 90.69 173 ALA A CA 1
ATOM 1374 C C . ALA A 1 173 ? 10.904 -8.278 -10.636 1.00 90.69 173 ALA A C 1
ATOM 1376 O O . ALA A 1 173 ? 10.843 -9.318 -11.286 1.00 90.69 173 ALA A O 1
ATOM 1377 N N . LEU A 1 174 ? 12.065 -7.655 -10.409 1.00 87.00 174 LEU A N 1
ATOM 1378 C CA . LEU A 1 174 ? 13.357 -8.123 -10.930 1.00 87.00 174 LEU A CA 1
ATOM 1379 C C . LEU A 1 174 ? 13.767 -9.503 -10.398 1.00 87.00 174 LEU A C 1
ATOM 1381 O O . LEU A 1 174 ? 14.541 -10.207 -11.039 1.00 87.00 174 LEU A O 1
ATOM 1385 N N . ALA A 1 175 ? 13.262 -9.894 -9.227 1.00 84.69 175 ALA A N 1
ATOM 1386 C CA . ALA A 1 175 ? 13.460 -11.223 -8.655 1.00 84.69 175 ALA A CA 1
ATOM 1387 C C . ALA A 1 175 ? 12.407 -12.247 -9.129 1.00 84.69 175 ALA A C 1
ATOM 1389 O O . ALA A 1 175 ? 12.356 -13.352 -8.593 1.00 84.69 175 ALA A O 1
ATOM 1390 N N . GLY A 1 176 ? 11.571 -11.893 -10.113 1.00 85.12 176 GLY A N 1
ATOM 1391 C CA . GLY A 1 176 ? 10.535 -12.760 -10.678 1.00 85.12 176 GLY A CA 1
ATOM 1392 C C . GLY A 1 176 ? 9.184 -12.702 -9.960 1.00 85.12 176 GLY A C 1
ATOM 1393 O O . GLY A 1 176 ? 8.331 -13.544 -10.220 1.00 85.12 176 GLY A O 1
ATOM 1394 N N . ASN A 1 177 ? 8.971 -11.731 -9.066 1.00 87.75 177 ASN A N 1
ATOM 1395 C CA . ASN A 1 177 ? 7.715 -11.532 -8.344 1.00 87.75 177 ASN A CA 1
ATOM 1396 C C . ASN A 1 177 ? 7.090 -10.156 -8.669 1.00 87.75 177 ASN A C 1
ATOM 1398 O O . ASN A 1 177 ? 7.300 -9.192 -7.924 1.00 87.75 177 ASN A O 1
ATOM 1402 N N . PRO A 1 178 ? 6.319 -10.036 -9.766 1.00 93.38 178 PRO A N 1
ATOM 1403 C CA . PRO A 1 178 ? 5.686 -8.780 -10.180 1.00 93.38 178 PRO A CA 1
ATOM 1404 C C . PRO A 1 178 ? 4.427 -8.412 -9.371 1.00 93.38 178 PRO A C 1
ATOM 1406 O O . PRO A 1 178 ? 3.859 -7.344 -9.602 1.00 93.38 178 PRO A O 1
ATOM 1409 N N . TYR A 1 179 ? 4.019 -9.244 -8.402 1.00 93.44 179 TYR A N 1
ATOM 1410 C CA . TYR A 1 179 ? 2.734 -9.161 -7.694 1.00 93.44 179 TYR A CA 1
ATOM 1411 C C . TYR A 1 179 ? 2.352 -7.742 -7.259 1.00 93.44 179 TYR A C 1
ATOM 1413 O O . TYR A 1 179 ? 1.241 -7.295 -7.507 1.00 93.44 179 TYR A O 1
ATOM 1421 N N . PHE A 1 180 ? 3.262 -6.987 -6.638 1.00 95.44 180 PHE A N 1
ATOM 1422 C CA . PHE A 1 180 ? 2.929 -5.661 -6.099 1.00 95.44 180 PHE A CA 1
ATOM 1423 C C . PHE A 1 180 ? 2.622 -4.618 -7.189 1.00 95.44 180 PHE A C 1
ATOM 1425 O O . PHE A 1 180 ? 1.790 -3.732 -6.987 1.00 95.44 180 PHE A O 1
ATOM 1432 N N . ILE A 1 181 ? 3.263 -4.737 -8.354 1.00 97.44 181 ILE A N 1
ATOM 1433 C CA . ILE A 1 181 ? 3.024 -3.856 -9.505 1.00 97.44 181 ILE A CA 1
ATOM 1434 C C . ILE A 1 181 ? 1.695 -4.236 -10.157 1.00 97.44 181 ILE A C 1
ATOM 1436 O O . ILE A 1 181 ? 0.856 -3.366 -10.384 1.00 97.44 181 ILE A O 1
ATOM 1440 N N . GLU A 1 182 ? 1.465 -5.536 -10.356 1.00 97.69 182 GLU A N 1
ATOM 1441 C CA . GLU A 1 182 ? 0.203 -6.077 -10.875 1.00 97.69 182 GLU A CA 1
ATOM 1442 C C . GLU A 1 182 ? -0.988 -5.703 -9.989 1.00 97.69 182 GLU A C 1
ATOM 1444 O O . GLU A 1 182 ? -2.018 -5.263 -10.493 1.00 97.69 182 GLU A O 1
ATOM 1449 N N . MET A 1 183 ? -0.848 -5.814 -8.665 1.00 96.50 183 MET A N 1
ATOM 1450 C CA . MET A 1 183 ? -1.914 -5.450 -7.733 1.00 96.50 183 MET A CA 1
ATOM 1451 C C . MET A 1 183 ? -2.182 -3.948 -7.717 1.00 96.50 183 MET A C 1
ATOM 1453 O O . MET A 1 183 ? -3.338 -3.553 -7.607 1.00 96.50 183 MET A O 1
ATOM 1457 N N . THR A 1 184 ? -1.155 -3.107 -7.869 1.00 97.31 184 THR A N 1
ATOM 1458 C CA . THR A 1 184 ? -1.360 -1.654 -7.984 1.00 97.31 184 THR A CA 1
ATOM 1459 C C . THR A 1 184 ? -2.172 -1.322 -9.232 1.00 97.31 184 THR A C 1
ATOM 1461 O O . THR A 1 184 ? -3.151 -0.584 -9.143 1.00 97.31 184 THR A O 1
ATOM 1464 N N . ASP A 1 185 ? -1.806 -1.899 -10.381 1.00 98.00 185 ASP A N 1
ATOM 1465 C CA . ASP A 1 185 ? -2.547 -1.703 -11.629 1.00 98.00 185 ASP A CA 1
ATOM 1466 C C . ASP A 1 185 ? -3.991 -2.206 -11.506 1.00 98.00 185 ASP A C 1
ATOM 1468 O O . ASP A 1 185 ? -4.937 -1.493 -11.843 1.00 98.00 185 ASP A O 1
ATOM 1472 N N . ARG A 1 186 ? -4.165 -3.407 -10.943 1.00 97.50 186 ARG A N 1
ATOM 1473 C CA . ARG A 1 186 ? -5.473 -4.021 -10.720 1.00 97.50 186 ARG A CA 1
ATOM 1474 C C . ARG A 1 186 ? -6.368 -3.161 -9.831 1.00 97.50 186 ARG A C 1
ATOM 1476 O O . ARG A 1 186 ? -7.514 -2.931 -10.201 1.00 97.50 186 ARG A O 1
ATOM 1483 N N . ILE A 1 187 ? -5.866 -2.677 -8.693 1.00 96.94 187 ILE A N 1
ATOM 1484 C CA . ILE A 1 187 ? -6.638 -1.835 -7.764 1.00 96.94 187 ILE A CA 1
ATOM 1485 C C . ILE A 1 187 ? -7.114 -0.560 -8.466 1.00 96.94 187 ILE A C 1
ATOM 1487 O O . ILE A 1 187 ? -8.300 -0.245 -8.402 1.00 96.94 187 ILE A O 1
ATOM 1491 N N . VAL A 1 188 ? -6.227 0.130 -9.191 1.00 97.62 188 VAL A N 1
ATOM 1492 C CA . VAL A 1 188 ? -6.582 1.364 -9.911 1.00 97.62 188 VAL A CA 1
ATOM 1493 C C . VAL A 1 188 ? -7.658 1.106 -10.968 1.00 97.62 188 VAL A C 1
ATOM 1495 O O . VAL A 1 188 ? -8.622 1.863 -11.048 1.00 97.62 188 VAL A O 1
ATOM 1498 N N . ARG 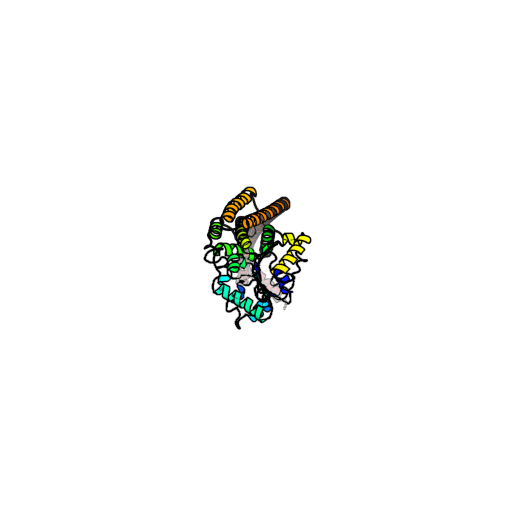A 1 189 ? -7.543 0.017 -11.741 1.00 96.94 189 ARG A N 1
ATOM 1499 C CA . ARG A 1 189 ? -8.539 -0.348 -12.766 1.00 96.94 189 ARG A CA 1
ATOM 1500 C C . ARG A 1 189 ? -9.884 -0.754 -12.174 1.00 96.94 189 ARG A C 1
ATOM 1502 O O . ARG A 1 189 ? -10.926 -0.439 -12.742 1.00 96.94 189 ARG A O 1
ATOM 1509 N N . MET A 1 190 ? -9.872 -1.477 -11.057 1.00 95.81 190 MET A N 1
ATOM 1510 C CA . MET A 1 190 ? -11.094 -1.963 -10.410 1.00 95.81 190 MET A CA 1
ATOM 1511 C C . MET A 1 190 ? -11.816 -0.864 -9.632 1.00 95.81 190 MET A C 1
ATOM 1513 O O . MET A 1 190 ? -13.033 -0.922 -9.510 1.00 95.81 190 MET A O 1
ATOM 1517 N N . ALA A 1 191 ? -11.105 0.181 -9.208 1.00 95.50 191 ALA A N 1
ATOM 1518 C CA . ALA A 1 191 ? -11.674 1.387 -8.614 1.00 95.50 191 ALA A CA 1
ATOM 1519 C C . ALA A 1 191 ? -12.286 2.355 -9.653 1.00 95.50 191 ALA A C 1
ATOM 1521 O O . ALA A 1 191 ? -12.340 3.561 -9.426 1.00 95.50 191 ALA A O 1
ATOM 1522 N N . GLY A 1 192 ? -12.747 1.863 -10.809 1.00 94.56 192 GLY A N 1
ATOM 1523 C CA . GLY A 1 192 ? -13.295 2.695 -11.888 1.00 94.56 192 GLY A CA 1
ATOM 1524 C C . GLY A 1 192 ? -14.590 3.442 -11.533 1.00 94.56 192 GLY A C 1
ATOM 1525 O O . GLY A 1 192 ? -14.969 4.378 -12.239 1.00 94.56 192 GLY A O 1
ATOM 1526 N N . HIS A 1 193 ? -15.269 3.057 -10.449 1.00 94.81 193 HIS A N 1
ATOM 1527 C CA . HIS A 1 193 ? -16.402 3.795 -9.880 1.00 94.81 193 HIS A CA 1
ATOM 1528 C C . HIS A 1 193 ? -15.974 5.065 -9.136 1.00 94.81 193 HIS A C 1
ATOM 1530 O O . HIS A 1 193 ? -16.741 6.025 -9.080 1.00 94.81 193 HIS A O 1
ATOM 1536 N N . ASP A 1 194 ? -14.749 5.105 -8.613 1.00 96.81 194 ASP A N 1
ATOM 1537 C CA . ASP A 1 194 ? -14.171 6.286 -7.982 1.00 96.81 194 ASP A CA 1
ATOM 1538 C C . ASP A 1 194 ? -13.660 7.275 -9.044 1.00 96.81 194 ASP A C 1
ATOM 1540 O O . ASP A 1 194 ? -12.876 6.932 -9.930 1.00 96.81 194 ASP A O 1
ATOM 1544 N N . GLU A 1 195 ? -14.101 8.534 -8.975 1.00 96.06 195 GLU A N 1
ATOM 1545 C CA . GLU A 1 195 ? -13.802 9.537 -10.004 1.00 96.06 195 GLU A CA 1
ATOM 1546 C C . GLU A 1 195 ? -12.300 9.820 -10.139 1.00 96.06 195 GLU A C 1
ATOM 1548 O O . GLU A 1 195 ? -11.801 9.987 -11.263 1.00 96.06 195 GLU A O 1
ATOM 1553 N N . PHE A 1 196 ? -11.578 9.875 -9.016 1.00 97.56 196 PHE A N 1
ATOM 1554 C CA . PHE A 1 196 ? -10.147 10.148 -9.017 1.00 97.56 196 PHE A CA 1
ATOM 1555 C C . PHE A 1 196 ? -9.390 8.989 -9.670 1.00 97.56 196 PHE A C 1
ATOM 1557 O O . PHE A 1 196 ? -8.637 9.203 -10.624 1.00 97.56 196 PHE A O 1
ATOM 1564 N N . SER A 1 197 ? -9.651 7.763 -9.214 1.00 97.31 197 SER A N 1
ATOM 1565 C CA . SER A 1 197 ? -9.020 6.540 -9.715 1.00 97.31 197 SER A CA 1
ATOM 1566 C C . SER A 1 197 ? -9.344 6.293 -11.189 1.00 97.31 197 SER A C 1
ATOM 1568 O O . SER A 1 197 ? -8.434 6.049 -11.980 1.00 97.31 197 SER A O 1
ATOM 1570 N N . ARG A 1 198 ? -10.602 6.487 -11.605 1.00 97.94 198 ARG A N 1
ATOM 1571 C CA . ARG A 1 198 ? -11.014 6.435 -13.016 1.00 97.94 198 ARG A CA 1
ATOM 1572 C C . ARG A 1 198 ? -10.263 7.442 -13.877 1.00 97.94 198 ARG A C 1
ATOM 1574 O O . ARG A 1 198 ? -9.822 7.114 -14.974 1.00 97.94 198 ARG A O 1
ATOM 1581 N N . SER A 1 199 ? -10.125 8.679 -13.402 1.00 98.19 199 SER A N 1
ATOM 1582 C CA . SER A 1 199 ? -9.389 9.705 -14.145 1.00 98.19 199 SER A CA 1
ATOM 1583 C C . SER A 1 199 ? -7.910 9.351 -14.278 1.00 98.19 199 SER A C 1
ATOM 1585 O O . SER A 1 199 ? -7.307 9.625 -15.313 1.00 98.19 199 SER A O 1
ATOM 1587 N N . LEU A 1 200 ? -7.325 8.777 -13.224 1.00 98.06 200 LEU A N 1
ATOM 1588 C CA . LEU A 1 200 ? -5.927 8.363 -13.204 1.00 98.06 200 LEU A CA 1
ATOM 1589 C C . LEU A 1 200 ? -5.688 7.213 -14.187 1.00 98.06 200 LEU A C 1
ATOM 1591 O O . LEU A 1 200 ? -4.744 7.274 -14.973 1.00 98.06 200 LEU A O 1
ATOM 1595 N N . ASP A 1 201 ? -6.583 6.221 -14.193 1.00 98.25 201 ASP A N 1
ATOM 1596 C CA . ASP A 1 201 ? -6.545 5.092 -15.124 1.00 98.25 201 ASP A CA 1
ATOM 1597 C C . ASP A 1 201 ? -6.642 5.547 -16.585 1.00 98.25 201 ASP A C 1
ATOM 1599 O O . ASP A 1 201 ? -5.872 5.090 -17.424 1.00 98.25 201 ASP A O 1
ATOM 1603 N N . GLN A 1 202 ? -7.549 6.484 -16.882 1.00 98.19 202 GLN A N 1
ATOM 1604 C CA . GLN A 1 202 ? -7.719 7.038 -18.228 1.00 98.19 202 GLN A CA 1
ATOM 1605 C C . GLN A 1 202 ? -6.490 7.828 -18.691 1.00 98.19 202 GLN A C 1
ATOM 1607 O O . GLN A 1 202 ? -6.080 7.704 -19.847 1.00 98.19 202 GLN A O 1
ATOM 1612 N N . TRP A 1 203 ? -5.901 8.628 -17.797 1.00 98.19 203 TRP A N 1
ATOM 1613 C CA . TRP A 1 203 ? -4.744 9.466 -18.114 1.00 98.19 203 TRP A CA 1
ATOM 1614 C C . TRP A 1 203 ? -3.492 8.639 -18.411 1.00 98.19 203 TRP A C 1
ATOM 1616 O O . TRP A 1 203 ? -2.789 8.920 -19.375 1.00 98.19 203 TRP A O 1
ATOM 1626 N N . TYR A 1 204 ? -3.246 7.593 -17.622 1.00 97.56 204 TYR A N 1
ATOM 1627 C CA . TYR A 1 204 ? -2.134 6.660 -17.817 1.00 97.56 204 TYR A CA 1
ATOM 1628 C C . TYR A 1 204 ? -2.628 5.327 -18.396 1.00 97.56 204 TYR A C 1
ATOM 1630 O O . TYR A 1 204 ? -2.270 4.255 -17.905 1.00 97.56 204 TYR A O 1
ATOM 1638 N N . SER A 1 205 ? -3.507 5.376 -19.400 1.00 96.88 205 SER A N 1
ATOM 1639 C CA . SER A 1 205 ? -4.170 4.181 -19.950 1.00 96.88 205 SER A CA 1
ATOM 1640 C C . SER A 1 205 ? -3.226 3.245 -20.709 1.00 96.88 205 SER A C 1
ATOM 1642 O O . SER A 1 205 ? -3.485 2.043 -20.785 1.00 96.88 205 SER A O 1
ATOM 1644 N N . ASP A 1 206 ? -2.115 3.777 -21.215 1.00 95.38 206 ASP A N 1
ATOM 1645 C CA . ASP A 1 206 ? -1.054 3.076 -21.940 1.00 95.38 206 ASP A CA 1
ATOM 1646 C C . ASP A 1 206 ? 0.083 2.564 -21.039 1.00 95.38 206 ASP A C 1
ATOM 1648 O O . ASP A 1 206 ? 1.027 1.946 -21.541 1.00 95.38 206 ASP A O 1
ATOM 1652 N N . ARG A 1 207 ? -0.009 2.781 -19.716 1.00 97.06 207 ARG A N 1
ATOM 1653 C CA . ARG A 1 207 ? 0.992 2.300 -18.755 1.00 97.06 207 ARG A CA 1
ATOM 1654 C C . ARG A 1 207 ? 1.196 0.794 -18.886 1.00 97.06 207 ARG A C 1
ATOM 1656 O O . ARG A 1 207 ? 0.240 0.018 -18.995 1.00 97.06 207 ARG A O 1
ATOM 1663 N N . LYS A 1 208 ? 2.452 0.369 -18.815 1.00 97.62 208 LYS A N 1
ATOM 1664 C CA . LYS A 1 208 ? 2.807 -1.051 -18.788 1.00 97.62 208 LYS A CA 1
ATOM 1665 C C . LYS A 1 208 ? 2.923 -1.513 -17.346 1.00 97.62 208 LYS A C 1
ATOM 1667 O O . LYS A 1 208 ? 3.468 -0.808 -16.505 1.00 97.62 208 LYS A O 1
ATOM 1672 N N . VAL A 1 209 ? 2.463 -2.729 -17.064 1.00 97.12 209 VAL A N 1
ATOM 1673 C CA . VAL A 1 209 ? 2.620 -3.358 -15.744 1.00 97.12 209 VAL A CA 1
ATOM 1674 C C . VAL A 1 209 ? 4.071 -3.832 -15.586 1.00 97.12 209 VAL A C 1
ATOM 1676 O O . VAL A 1 209 ? 4.378 -5.012 -15.728 1.00 97.12 209 VAL A O 1
ATOM 1679 N N . ALA A 1 210 ? 4.982 -2.884 -15.368 1.00 95.81 210 ALA A N 1
ATOM 1680 C CA . ALA A 1 210 ? 6.421 -3.104 -15.261 1.00 95.81 210 ALA A CA 1
ATOM 1681 C C . ALA A 1 210 ? 7.059 -2.110 -14.273 1.00 95.81 210 ALA A C 1
ATOM 1683 O O . ALA A 1 210 ? 6.509 -1.038 -14.015 1.00 95.81 210 ALA A O 1
ATOM 1684 N N . CYS A 1 211 ? 8.204 -2.473 -13.683 1.00 93.25 211 CYS A N 1
ATOM 1685 C CA . CYS A 1 211 ? 8.887 -1.628 -12.692 1.00 93.25 211 CYS A CA 1
ATOM 1686 C C . CYS A 1 211 ? 9.630 -0.438 -13.303 1.00 93.25 211 CYS A C 1
ATOM 1688 O O . CYS A 1 211 ? 9.778 0.582 -12.634 1.00 93.25 211 CYS A O 1
ATOM 1690 N N . ASP A 1 212 ? 10.057 -0.567 -14.557 1.00 93.56 212 ASP A N 1
ATOM 1691 C CA . ASP A 1 212 ? 10.782 0.447 -15.320 1.00 93.56 212 ASP A CA 1
ATOM 1692 C C . ASP A 1 212 ? 9.858 1.443 -16.038 1.00 93.56 212 ASP A C 1
ATOM 1694 O O . ASP A 1 212 ? 10.323 2.465 -16.554 1.00 93.56 212 ASP A O 1
ATOM 1698 N N . ASP A 1 213 ? 8.547 1.187 -16.034 1.00 96.38 213 ASP A N 1
ATOM 1699 C CA . ASP A 1 213 ? 7.548 2.028 -16.679 1.00 96.38 213 ASP A CA 1
ATOM 1700 C C . ASP A 1 213 ? 7.243 3.291 -15.854 1.00 96.38 213 ASP A C 1
ATOM 1702 O O . ASP A 1 213 ? 6.733 3.249 -14.729 1.00 96.38 213 ASP A O 1
ATOM 1706 N N . THR A 1 214 ? 7.540 4.457 -16.434 1.00 96.62 214 THR A N 1
ATOM 1707 C CA . THR A 1 214 ? 7.343 5.752 -15.763 1.00 96.62 214 THR A CA 1
ATOM 1708 C C . THR A 1 214 ? 5.865 6.059 -15.510 1.00 96.62 214 THR A C 1
ATOM 1710 O O . THR A 1 214 ? 5.542 6.639 -14.473 1.00 96.62 214 THR A O 1
ATOM 1713 N N . ALA A 1 215 ? 4.955 5.682 -16.415 1.00 97.25 215 ALA A N 1
ATOM 1714 C CA . ALA A 1 215 ? 3.523 5.923 -16.239 1.00 97.25 215 ALA A CA 1
ATOM 1715 C C . ALA A 1 215 ? 2.950 5.057 -15.105 1.00 97.25 215 ALA A C 1
ATOM 1717 O O . ALA A 1 215 ? 2.138 5.534 -14.306 1.00 97.25 215 ALA A O 1
ATOM 1718 N N . MET A 1 216 ? 3.438 3.825 -14.958 1.00 98.19 216 MET A N 1
ATOM 1719 C CA . MET A 1 216 ? 3.115 2.950 -13.836 1.00 98.19 216 MET A CA 1
ATOM 1720 C C . MET A 1 216 ? 3.649 3.499 -12.510 1.00 98.19 216 MET A C 1
ATOM 1722 O O . MET A 1 216 ? 2.912 3.514 -11.523 1.00 98.19 216 MET A O 1
ATOM 1726 N N . PHE A 1 217 ? 4.876 4.033 -12.478 1.00 98.25 217 PHE A N 1
ATOM 1727 C CA . PHE A 1 217 ? 5.400 4.687 -11.274 1.00 98.25 217 PHE A CA 1
ATOM 1728 C C . PHE A 1 217 ? 4.611 5.953 -10.899 1.00 98.25 217 PHE A C 1
ATOM 1730 O O . PHE A 1 217 ? 4.287 6.144 -9.726 1.00 98.25 217 PHE A O 1
ATOM 1737 N N . LYS A 1 218 ? 4.240 6.796 -11.877 1.00 98.44 218 LYS A N 1
ATOM 1738 C CA . LYS A 1 218 ? 3.353 7.955 -11.647 1.00 98.44 218 LYS A CA 1
ATOM 1739 C C . LYS A 1 218 ? 2.005 7.507 -11.085 1.00 98.44 218 LYS A C 1
ATOM 1741 O O . LYS A 1 218 ? 1.556 8.052 -10.080 1.00 98.44 218 LYS A O 1
ATOM 1746 N N . THR A 1 219 ? 1.399 6.480 -11.683 1.00 98.56 219 THR A N 1
ATOM 1747 C CA . THR A 1 219 ? 0.132 5.888 -11.223 1.00 98.56 219 THR A CA 1
ATOM 1748 C C . THR A 1 219 ? 0.244 5.409 -9.777 1.00 98.56 219 THR A C 1
ATOM 1750 O O . THR A 1 219 ? -0.585 5.775 -8.947 1.00 98.56 219 THR A O 1
ATOM 1753 N N . PHE A 1 220 ? 1.306 4.666 -9.447 1.00 98.62 220 PHE A N 1
ATOM 1754 C CA . PHE A 1 220 ? 1.610 4.247 -8.081 1.00 98.62 220 PHE A CA 1
ATOM 1755 C C . PHE A 1 220 ? 1.700 5.449 -7.133 1.00 98.62 220 PHE A C 1
ATOM 1757 O O . PHE A 1 220 ? 0.970 5.498 -6.143 1.00 98.62 220 PHE A O 1
ATOM 1764 N N . LEU A 1 221 ? 2.556 6.426 -7.439 1.00 98.69 221 LEU A N 1
ATOM 1765 C CA . LEU A 1 221 ? 2.828 7.561 -6.559 1.00 98.69 221 LEU A CA 1
ATOM 1766 C C . LEU A 1 221 ? 1.557 8.383 -6.301 1.00 98.69 221 LEU A C 1
ATOM 1768 O O . LEU A 1 221 ? 1.212 8.640 -5.149 1.00 98.69 221 LEU A O 1
ATOM 1772 N N . ILE A 1 222 ? 0.833 8.741 -7.363 1.00 98.75 222 ILE A N 1
ATOM 1773 C CA . ILE A 1 222 ? -0.373 9.573 -7.290 1.00 98.75 222 ILE A CA 1
ATOM 1774 C C . ILE A 1 222 ? -1.501 8.847 -6.555 1.00 98.75 222 ILE A C 1
ATOM 1776 O O . ILE A 1 222 ? -2.128 9.434 -5.674 1.00 98.75 222 ILE A O 1
ATOM 1780 N N . HIS A 1 223 ? -1.750 7.574 -6.877 1.00 98.56 223 HIS A N 1
ATOM 1781 C CA . HIS A 1 223 ? -2.815 6.812 -6.227 1.00 98.56 223 HIS A CA 1
ATOM 1782 C C . HIS A 1 223 ? -2.553 6.649 -4.725 1.00 98.56 223 HIS A C 1
ATOM 1784 O O . HIS A 1 223 ? -3.462 6.819 -3.918 1.00 98.56 223 HIS A O 1
ATOM 1790 N N . HIS A 1 224 ? -1.303 6.407 -4.320 1.00 98.69 224 HIS A N 1
ATOM 1791 C CA . HIS A 1 224 ? -0.963 6.308 -2.900 1.00 98.69 224 HIS A CA 1
ATOM 1792 C C . HIS A 1 224 ? -1.101 7.641 -2.165 1.00 98.69 224 HIS A C 1
ATOM 1794 O O . HIS A 1 224 ? -1.603 7.655 -1.045 1.00 98.69 224 HIS A O 1
ATOM 1800 N N . LEU A 1 225 ? -0.685 8.757 -2.774 1.00 98.75 225 LEU A N 1
ATOM 1801 C CA . LEU A 1 225 ? -0.867 10.088 -2.185 1.00 98.75 225 LEU A CA 1
ATOM 1802 C C . LEU A 1 225 ? -2.355 10.412 -2.010 1.00 98.75 225 LEU A C 1
ATOM 1804 O O . LEU A 1 225 ? -2.751 10.891 -0.953 1.00 98.75 225 LEU A O 1
ATOM 1808 N N . TYR A 1 226 ? -3.191 10.074 -2.991 1.00 98.62 226 TYR A N 1
ATOM 1809 C CA . TYR A 1 226 ? -4.643 10.182 -2.870 1.00 98.62 226 TYR A CA 1
ATOM 1810 C C . TYR A 1 226 ? -5.181 9.360 -1.690 1.00 98.62 226 TYR A C 1
ATOM 1812 O O . TYR A 1 226 ? -5.794 9.908 -0.776 1.00 98.62 226 TYR A O 1
ATOM 1820 N N . LEU A 1 227 ? -4.880 8.062 -1.642 1.00 98.62 227 LEU A N 1
ATOM 1821 C CA . LEU A 1 227 ? -5.363 7.190 -0.572 1.00 98.62 227 LEU A CA 1
ATOM 1822 C C . LEU A 1 227 ? -4.861 7.614 0.818 1.00 98.62 227 LEU A C 1
ATOM 1824 O O . LEU A 1 227 ? -5.628 7.609 1.780 1.00 98.62 227 LEU A O 1
ATOM 1828 N N . TYR A 1 228 ? -3.592 8.014 0.941 1.00 98.75 228 TYR A N 1
ATOM 1829 C CA . TYR A 1 228 ? -3.020 8.465 2.209 1.00 98.75 228 TYR A CA 1
ATOM 1830 C C . TYR A 1 228 ? -3.628 9.772 2.710 1.00 98.75 228 TYR A C 1
ATOM 1832 O O . TYR A 1 228 ? -3.791 9.907 3.921 1.00 98.75 228 TYR A O 1
ATOM 1840 N N . ALA A 1 229 ? -4.011 10.697 1.825 1.00 98.44 229 ALA A N 1
ATOM 1841 C CA . ALA A 1 229 ? -4.654 11.947 2.233 1.00 98.44 229 ALA A CA 1
ATOM 1842 C C . ALA A 1 229 ? -5.986 11.666 2.940 1.00 98.44 229 ALA A C 1
ATOM 1844 O O . ALA A 1 229 ? -6.275 12.235 3.990 1.00 98.44 229 ALA A O 1
ATOM 1845 N N . HIS A 1 230 ? -6.766 10.731 2.399 1.00 98.12 230 HIS A N 1
ATOM 1846 C CA . HIS A 1 230 ? -8.058 10.346 2.958 1.00 98.12 230 HIS A CA 1
ATOM 1847 C C . HIS A 1 230 ? -7.943 9.419 4.170 1.00 98.12 230 HIS A C 1
ATOM 1849 O O . HIS A 1 230 ? -8.724 9.556 5.114 1.00 98.12 230 HIS A O 1
ATOM 1855 N N . ALA A 1 231 ? -6.983 8.490 4.162 1.00 98.19 231 ALA A N 1
ATOM 1856 C CA . ALA A 1 231 ? -6.734 7.608 5.294 1.00 98.19 231 ALA A CA 1
ATOM 1857 C C . ALA A 1 231 ? -6.210 8.379 6.509 1.00 98.19 231 ALA A C 1
ATOM 1859 O O . ALA A 1 231 ? -6.600 8.061 7.626 1.00 98.19 231 ALA A O 1
ATOM 1860 N N . PHE A 1 232 ? -5.393 9.418 6.300 1.00 98.44 232 PHE A N 1
ATOM 1861 C CA . PHE A 1 232 ? -4.919 10.300 7.368 1.00 98.44 232 PHE A CA 1
ATOM 1862 C C . PHE A 1 232 ? -6.078 10.885 8.186 1.00 98.44 232 PHE A C 1
ATOM 1864 O O . PHE A 1 232 ? -6.035 10.867 9.411 1.00 98.44 232 PHE A O 1
ATOM 1871 N N . ASP A 1 233 ? -7.146 11.325 7.518 1.00 96.44 233 ASP A N 1
ATOM 1872 C CA . ASP A 1 233 ? -8.321 11.902 8.184 1.00 96.44 233 ASP A CA 1
ATOM 1873 C C . ASP A 1 233 ? -9.141 10.880 8.986 1.00 96.44 233 ASP A C 1
ATOM 1875 O O . ASP A 1 233 ? -9.993 11.257 9.790 1.00 96.44 233 ASP A O 1
ATOM 1879 N N . ALA A 1 234 ? -8.928 9.587 8.739 1.00 96.31 234 ALA A N 1
ATOM 1880 C CA . ALA A 1 234 ? -9.686 8.502 9.347 1.00 96.31 234 ALA A CA 1
ATOM 1881 C C . ALA A 1 234 ? -8.961 7.830 10.519 1.00 96.31 234 ALA A C 1
ATOM 1883 O O . ALA A 1 234 ? -9.577 7.016 11.209 1.00 96.31 234 ALA A O 1
ATOM 1884 N N . VAL A 1 235 ? -7.676 8.129 10.734 1.00 97.88 235 VAL A N 1
ATOM 1885 C CA . VAL A 1 235 ? -6.854 7.452 11.744 1.00 97.88 235 VAL A CA 1
ATOM 1886 C C . VAL A 1 235 ? -6.593 8.303 12.976 1.00 97.88 235 VAL A C 1
ATOM 1888 O O . VAL A 1 235 ? -6.634 9.528 12.931 1.00 97.88 235 VAL A O 1
ATOM 1891 N N . ASP A 1 236 ? -6.291 7.642 14.092 1.00 97.94 236 ASP A N 1
ATOM 1892 C CA . ASP A 1 236 ? -5.955 8.314 15.350 1.00 97.94 236 ASP A CA 1
ATOM 1893 C C . ASP A 1 236 ? -4.460 8.643 15.441 1.00 97.94 236 ASP A C 1
ATOM 1895 O O . ASP A 1 236 ? -4.072 9.584 16.129 1.00 97.94 236 ASP A O 1
ATOM 1899 N N . THR A 1 237 ? -3.612 7.876 14.747 1.00 97.75 237 THR A N 1
ATOM 1900 C CA . THR A 1 237 ? -2.176 8.152 14.667 1.00 97.75 237 THR A CA 1
ATOM 1901 C C . THR A 1 237 ? -1.545 7.651 13.372 1.00 97.75 237 THR A C 1
ATOM 1903 O O . THR A 1 237 ? -2.000 6.687 12.754 1.00 97.75 237 THR A O 1
ATOM 1906 N N . VAL A 1 238 ? -0.445 8.296 12.988 1.00 98.44 238 VAL A N 1
ATOM 1907 C CA . VAL A 1 238 ? 0.430 7.878 11.892 1.00 98.44 238 VAL A CA 1
ATOM 1908 C C . VAL A 1 238 ? 1.740 7.354 12.465 1.00 98.44 238 VAL A C 1
ATOM 1910 O O . VAL A 1 238 ? 2.347 7.985 13.337 1.00 98.44 238 VAL A O 1
ATOM 1913 N N . LEU A 1 239 ? 2.197 6.226 11.930 1.00 98.06 239 LEU A N 1
ATOM 1914 C CA . LEU A 1 239 ? 3.512 5.664 12.182 1.00 98.06 239 LEU A CA 1
ATOM 1915 C C . LEU A 1 239 ? 4.322 5.677 10.882 1.00 98.06 239 LEU A C 1
ATOM 1917 O O . LEU A 1 239 ? 4.005 4.951 9.941 1.00 98.06 239 LEU A O 1
ATOM 1921 N N . ASP A 1 240 ? 5.369 6.497 10.833 1.00 97.75 240 ASP A N 1
ATOM 1922 C CA . ASP A 1 240 ? 6.316 6.516 9.720 1.00 97.75 240 ASP A CA 1
ATOM 1923 C C . ASP A 1 240 ? 7.520 5.626 10.041 1.00 97.75 240 ASP A C 1
ATOM 1925 O O . ASP A 1 240 ? 8.314 5.920 10.938 1.00 97.75 240 ASP A O 1
ATOM 1929 N N . VAL A 1 241 ? 7.659 4.521 9.304 1.00 94.94 241 VAL A N 1
ATOM 1930 C CA . VAL A 1 241 ? 8.724 3.534 9.537 1.00 94.94 241 VAL A CA 1
ATOM 1931 C C . VAL A 1 241 ? 10.111 4.110 9.258 1.00 94.94 241 VAL A C 1
ATOM 1933 O O . VAL A 1 241 ? 11.084 3.706 9.895 1.00 94.94 241 VAL A O 1
ATOM 1936 N N . ASN A 1 242 ? 10.231 5.045 8.313 1.00 94.50 242 ASN A N 1
ATOM 1937 C CA . ASN A 1 242 ? 11.510 5.673 8.010 1.00 94.50 242 ASN A CA 1
ATOM 1938 C C . ASN A 1 242 ? 11.960 6.601 9.137 1.00 94.50 242 ASN A C 1
ATOM 1940 O O . ASN A 1 242 ? 13.155 6.633 9.433 1.00 94.50 242 ASN A O 1
ATOM 1944 N N . GLU A 1 243 ? 11.031 7.324 9.761 1.00 95.38 243 GLU A N 1
ATOM 1945 C CA . GLU A 1 243 ? 11.342 8.240 10.859 1.00 95.38 243 GLU A CA 1
ATOM 1946 C C . GLU A 1 243 ? 11.690 7.491 12.149 1.00 95.38 243 GLU A C 1
ATOM 1948 O O . GLU A 1 243 ? 12.761 7.712 12.718 1.00 95.38 243 GLU A O 1
ATOM 1953 N N . ILE A 1 244 ? 10.853 6.540 12.581 1.00 96.69 244 ILE A N 1
ATOM 1954 C CA . ILE A 1 244 ? 11.086 5.806 13.841 1.00 96.69 244 ILE A CA 1
ATOM 1955 C C . ILE A 1 244 ? 12.340 4.922 13.801 1.00 96.69 244 ILE A C 1
ATOM 1957 O O . ILE A 1 244 ? 12.886 4.583 14.846 1.00 96.69 244 ILE A O 1
ATOM 1961 N N . ALA A 1 245 ? 12.802 4.538 12.607 1.00 94.31 245 ALA A N 1
ATOM 1962 C CA . ALA A 1 245 ? 14.050 3.797 12.439 1.00 94.31 245 ALA A CA 1
ATOM 1963 C C . ALA A 1 245 ? 15.301 4.691 12.544 1.00 94.31 245 ALA A C 1
ATOM 1965 O O . ALA A 1 245 ? 16.409 4.172 12.658 1.00 94.31 245 ALA A O 1
ATOM 1966 N N . ARG A 1 246 ? 15.151 6.020 12.449 1.00 94.19 246 ARG A N 1
ATOM 1967 C CA . ARG A 1 246 ? 16.257 6.994 12.464 1.00 94.19 246 ARG A CA 1
ATOM 1968 C C . ARG A 1 246 ? 16.301 7.830 13.743 1.00 94.19 246 ARG A C 1
ATOM 1970 O O . ARG A 1 246 ? 17.376 8.302 14.100 1.00 94.19 246 ARG A O 1
ATOM 1977 N N . ASP A 1 247 ? 15.165 8.015 14.415 1.00 96.50 247 ASP A N 1
ATOM 1978 C CA . ASP A 1 247 ? 15.036 8.848 15.613 1.00 96.50 247 ASP A CA 1
ATOM 1979 C C . ASP A 1 247 ? 14.480 8.045 16.805 1.00 96.50 247 ASP A C 1
ATOM 1981 O O . ASP A 1 247 ? 13.282 7.766 16.907 1.00 96.50 247 ASP A O 1
ATOM 1985 N N . ASP A 1 248 ? 15.365 7.711 17.749 1.00 96.00 248 ASP A N 1
ATOM 1986 C CA . ASP A 1 248 ? 15.030 6.985 18.980 1.00 96.00 248 ASP A CA 1
ATOM 1987 C C . ASP A 1 248 ? 14.054 7.741 19.897 1.00 96.00 248 ASP A C 1
ATOM 1989 O O . ASP A 1 248 ? 13.280 7.120 20.633 1.00 96.00 248 ASP A O 1
ATOM 1993 N N . ALA A 1 249 ? 14.113 9.076 19.927 1.00 97.06 249 ALA A N 1
ATOM 1994 C CA . ALA A 1 249 ? 13.230 9.877 20.768 1.00 97.06 249 ALA A CA 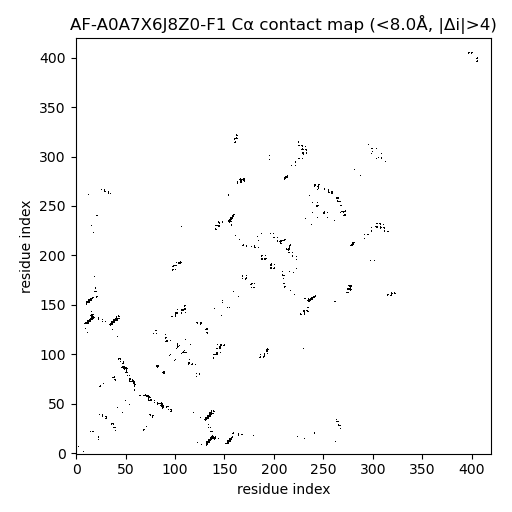1
ATOM 1995 C C . ALA A 1 249 ? 11.814 9.887 20.188 1.00 97.06 249 ALA A C 1
ATOM 1997 O O . ALA A 1 249 ? 10.856 9.619 20.916 1.00 97.06 249 ALA A O 1
ATOM 1998 N N . LEU A 1 250 ? 11.696 10.098 18.876 1.00 96.75 250 LEU A N 1
ATOM 1999 C CA . LEU A 1 250 ? 10.427 9.986 18.166 1.00 96.75 250 LEU A CA 1
ATOM 2000 C C . LEU A 1 250 ? 9.836 8.577 18.290 1.00 96.75 250 LEU A C 1
ATOM 2002 O O . LEU A 1 250 ? 8.650 8.445 18.588 1.00 96.75 250 LEU A O 1
ATOM 2006 N N . ARG A 1 251 ? 10.655 7.528 18.131 1.00 97.81 251 ARG A N 1
ATOM 2007 C CA . ARG A 1 251 ? 10.218 6.137 18.314 1.00 97.81 251 ARG A CA 1
ATOM 2008 C C . ARG A 1 251 ? 9.591 5.922 19.690 1.00 97.81 251 ARG A C 1
ATOM 2010 O O . ARG A 1 251 ? 8.470 5.435 19.764 1.00 97.81 251 ARG A O 1
ATOM 2017 N N . ARG A 1 252 ? 10.266 6.330 20.773 1.00 97.81 252 ARG A N 1
ATOM 2018 C CA . ARG A 1 252 ? 9.729 6.202 22.145 1.00 97.81 252 ARG A CA 1
ATOM 2019 C C . ARG A 1 252 ? 8.438 6.992 22.347 1.00 97.81 252 ARG A C 1
ATOM 2021 O O . ARG A 1 252 ? 7.532 6.528 23.033 1.00 97.81 252 ARG A O 1
ATOM 2028 N N . ASN A 1 253 ? 8.326 8.171 21.735 1.00 97.75 253 ASN A N 1
ATOM 2029 C CA . ASN A 1 253 ? 7.080 8.935 21.762 1.00 97.75 253 ASN A CA 1
ATOM 2030 C C . ASN A 1 253 ? 5.945 8.167 21.069 1.00 97.75 253 ASN A C 1
ATOM 2032 O O . ASN A 1 253 ? 4.841 8.114 21.606 1.00 97.75 253 ASN A O 1
ATOM 2036 N N . LYS A 1 254 ? 6.226 7.511 19.936 1.00 97.81 254 LYS A N 1
ATOM 2037 C CA . LYS A 1 254 ? 5.260 6.667 19.219 1.00 97.81 254 LYS A CA 1
ATOM 2038 C C . LYS A 1 254 ? 4.886 5.397 19.983 1.00 97.81 254 LYS A C 1
ATOM 2040 O O . LYS A 1 254 ? 3.720 5.024 19.974 1.00 97.81 254 LYS A O 1
ATOM 2045 N N . GLU A 1 255 ? 5.819 4.772 20.694 1.00 98.44 255 GLU A N 1
ATOM 2046 C CA . GLU A 1 255 ? 5.525 3.646 21.597 1.00 98.44 255 GLU A CA 1
ATOM 2047 C C . GLU A 1 255 ? 4.549 4.067 22.711 1.00 98.44 255 GLU A C 1
ATOM 2049 O O . GLU A 1 255 ? 3.555 3.384 22.958 1.00 98.44 255 GLU A O 1
ATOM 2054 N N . ASN A 1 256 ? 4.770 5.233 23.330 1.00 97.88 256 ASN A N 1
ATOM 2055 C CA . ASN A 1 256 ? 3.873 5.782 24.354 1.00 97.88 256 ASN A CA 1
ATOM 2056 C C . ASN A 1 256 ? 2.498 6.181 23.793 1.00 97.88 256 ASN A C 1
ATOM 2058 O O . ASN A 1 256 ? 1.472 5.983 24.450 1.00 97.88 256 ASN A O 1
ATOM 2062 N N . GLU A 1 257 ? 2.465 6.740 22.582 1.00 97.44 257 GLU A N 1
ATOM 2063 C CA . GLU A 1 257 ? 1.227 7.075 21.876 1.00 97.44 257 GLU A CA 1
ATOM 2064 C C . GLU A 1 257 ? 0.412 5.811 21.577 1.00 97.44 257 GLU A C 1
ATOM 2066 O O . GLU A 1 257 ? -0.771 5.755 21.910 1.00 97.44 257 GLU A O 1
ATOM 2071 N N . LEU A 1 258 ? 1.053 4.759 21.052 1.00 97.06 258 LEU A N 1
ATOM 2072 C CA . LEU A 1 258 ? 0.419 3.460 20.824 1.00 97.06 258 LEU A CA 1
ATOM 2073 C C . LEU A 1 258 ? -0.075 2.834 22.127 1.00 97.06 258 LEU A C 1
ATOM 2075 O O . LEU A 1 258 ? -1.197 2.333 22.153 1.00 97.06 258 LEU A O 1
ATOM 2079 N N . LEU A 1 259 ? 0.700 2.893 23.212 1.00 96.50 259 LEU A N 1
ATOM 2080 C CA . LEU A 1 259 ? 0.262 2.402 24.520 1.00 96.50 259 LEU A CA 1
ATOM 2081 C C . LEU A 1 259 ? -0.986 3.144 25.008 1.00 96.50 259 LEU A C 1
ATOM 2083 O O . LEU A 1 259 ? -1.933 2.513 25.468 1.00 96.50 259 LEU A O 1
ATOM 2087 N N . THR A 1 260 ? -1.018 4.468 24.874 1.00 95.75 260 THR A N 1
ATOM 2088 C CA . THR A 1 260 ? -2.169 5.285 25.290 1.00 95.75 260 THR A CA 1
ATOM 2089 C C . THR A 1 260 ? -3.402 4.984 24.439 1.00 95.75 260 THR A C 1
ATOM 2091 O O . THR A 1 260 ? -4.503 4.834 24.966 1.00 95.75 260 THR A O 1
ATOM 2094 N N . LEU A 1 261 ? -3.215 4.862 23.125 1.00 94.88 261 LEU A N 1
ATOM 2095 C CA . LEU A 1 261 ? -4.281 4.650 22.150 1.00 94.88 261 LEU A CA 1
ATOM 2096 C C . LEU A 1 261 ? -4.853 3.222 22.201 1.00 94.88 261 LEU A C 1
ATOM 2098 O O . LEU A 1 261 ? -6.061 3.017 22.097 1.00 94.88 261 LEU A O 1
ATOM 2102 N N . THR A 1 262 ? -3.987 2.221 22.348 1.00 94.44 262 THR A N 1
ATOM 2103 C CA . THR A 1 262 ? -4.343 0.800 22.204 1.00 94.44 262 THR A CA 1
ATOM 2104 C C . THR A 1 262 ? -4.357 0.036 23.526 1.00 94.44 262 THR A C 1
ATOM 2106 O O . THR A 1 262 ? -4.860 -1.085 23.581 1.00 94.44 262 THR A O 1
ATOM 2109 N N . GLY A 1 263 ? -3.804 0.598 24.601 1.00 94.00 263 GLY A N 1
ATOM 2110 C CA . GLY A 1 263 ? -3.578 -0.119 25.857 1.00 94.00 263 GLY A CA 1
ATOM 2111 C C . GLY A 1 263 ? -2.535 -1.238 25.760 1.00 94.00 263 GLY A C 1
ATOM 2112 O O . GLY A 1 263 ? -2.377 -1.986 26.721 1.00 94.00 263 GLY A O 1
ATOM 2113 N N . LEU A 1 264 ? -1.841 -1.376 24.624 1.00 95.00 264 LEU A N 1
ATOM 2114 C CA . LEU A 1 264 ? -0.860 -2.425 24.369 1.00 95.00 264 LEU A CA 1
ATOM 2115 C C . LEU A 1 264 ? 0.550 -1.832 24.298 1.00 95.00 264 LEU A C 1
ATOM 2117 O O . LEU A 1 264 ? 0.798 -0.871 23.573 1.00 95.00 264 LEU A O 1
ATOM 2121 N N . SER A 1 265 ? 1.485 -2.427 25.040 1.00 96.44 265 SER A N 1
ATOM 2122 C CA . SER A 1 265 ? 2.889 -2.003 25.048 1.00 96.44 265 SER A CA 1
ATOM 2123 C C . SER A 1 265 ? 3.633 -2.616 23.862 1.00 96.44 265 SER A C 1
ATOM 2125 O O . SER A 1 265 ? 4.147 -3.733 23.937 1.00 96.44 265 SER A O 1
ATOM 2127 N N . VAL A 1 266 ? 3.644 -1.903 22.738 1.00 96.50 266 VAL A N 1
ATOM 2128 C CA . VAL A 1 266 ? 4.316 -2.338 21.510 1.00 96.50 266 VAL A CA 1
ATOM 2129 C C . VAL A 1 266 ? 5.737 -1.785 21.493 1.00 96.50 266 VAL A C 1
ATOM 2131 O O . VAL A 1 266 ? 5.931 -0.586 21.346 1.00 96.50 266 VAL A O 1
ATOM 2134 N N . ASP A 1 267 ? 6.736 -2.656 21.604 1.00 96.62 267 ASP A N 1
ATOM 2135 C CA . ASP A 1 267 ? 8.142 -2.287 21.390 1.00 96.62 267 ASP A CA 1
ATOM 2136 C C . ASP A 1 267 ? 8.390 -2.115 19.882 1.00 96.62 267 ASP A C 1
ATOM 2138 O O . ASP A 1 267 ? 8.034 -3.008 19.115 1.00 96.62 267 ASP A O 1
ATOM 2142 N N . LEU A 1 268 ? 8.978 -1.001 19.450 1.00 97.19 268 LEU A N 1
ATOM 2143 C CA . LEU A 1 268 ? 9.298 -0.681 18.053 1.00 97.19 268 LEU A CA 1
ATOM 2144 C C . LEU A 1 268 ? 10.814 -0.632 17.805 1.00 97.19 268 LEU A C 1
ATOM 2146 O O . LEU A 1 268 ? 11.252 -0.182 16.745 1.00 97.19 268 LEU A O 1
ATOM 2150 N N . SER A 1 269 ? 11.628 -1.055 18.775 1.00 94.38 269 SER A N 1
ATOM 2151 C CA . SER A 1 269 ? 13.066 -0.773 18.809 1.00 94.38 269 SER A CA 1
ATOM 2152 C C . SER A 1 269 ? 13.884 -1.345 17.656 1.00 94.38 269 SER A C 1
ATOM 2154 O O . SER A 1 269 ? 14.923 -0.784 17.314 1.00 94.38 269 SER A O 1
ATOM 2156 N N . ASP A 1 270 ? 13.395 -2.407 17.018 1.00 92.31 270 ASP A N 1
ATOM 2157 C CA . ASP A 1 270 ? 14.023 -3.059 15.870 1.00 92.31 270 ASP A CA 1
ATOM 2158 C C . ASP A 1 270 ? 13.516 -2.545 14.511 1.00 92.31 270 ASP A C 1
ATOM 2160 O O . ASP A 1 270 ? 13.728 -3.204 13.490 1.00 92.31 270 ASP A O 1
ATOM 2164 N N . ALA A 1 271 ? 12.849 -1.386 14.477 1.00 92.31 271 ALA A N 1
ATOM 2165 C CA . ALA A 1 271 ? 12.440 -0.743 13.235 1.00 92.31 271 ALA A CA 1
ATOM 2166 C C . ALA A 1 271 ? 13.646 -0.506 12.311 1.00 92.31 271 ALA A C 1
ATOM 2168 O O . ALA A 1 271 ? 14.684 0.012 12.722 1.00 92.31 271 ALA A O 1
ATOM 2169 N N . GLN A 1 272 ? 13.496 -0.856 11.031 1.00 86.88 272 GLN A N 1
ATOM 2170 C CA . GLN A 1 272 ? 14.542 -0.681 10.025 1.00 86.88 272 GLN A CA 1
ATOM 2171 C C . GLN A 1 272 ? 14.021 0.061 8.799 1.00 86.88 272 GLN A C 1
ATOM 2173 O O . GLN A 1 272 ? 13.049 -0.348 8.160 1.00 86.88 272 GLN A O 1
ATOM 2178 N N . ALA A 1 273 ? 14.756 1.095 8.393 1.00 82.94 273 ALA A N 1
ATOM 2179 C CA . ALA A 1 273 ? 14.574 1.761 7.113 1.00 82.94 273 ALA A CA 1
ATOM 2180 C C . ALA A 1 273 ? 15.355 1.010 6.025 1.00 82.94 273 ALA A C 1
ATOM 2182 O O . ALA A 1 273 ? 16.450 1.410 5.635 1.00 82.94 273 ALA A O 1
ATOM 2183 N N . GLN A 1 274 ? 14.802 -0.098 5.530 1.00 76.81 274 GLN A N 1
ATOM 2184 C CA . GLN A 1 274 ? 15.417 -0.803 4.405 1.00 76.81 274 GLN A CA 1
ATOM 2185 C C . GLN A 1 274 ? 15.303 0.039 3.126 1.00 76.81 274 GLN A C 1
ATOM 2187 O O . GLN A 1 274 ? 14.288 0.697 2.882 1.00 76.81 274 GLN A O 1
ATOM 2192 N N . PHE A 1 275 ? 16.331 -0.001 2.286 1.00 80.00 275 PHE A N 1
ATOM 2193 C CA . PHE A 1 275 ? 16.309 0.539 0.930 1.00 80.00 275 PHE A CA 1
ATOM 2194 C C . PHE A 1 275 ? 16.810 -0.544 -0.022 1.00 80.00 275 PHE A C 1
ATOM 2196 O O . PHE A 1 275 ? 17.732 -1.290 0.307 1.00 80.00 275 PHE A O 1
ATOM 2203 N N . THR A 1 276 ? 16.162 -0.677 -1.172 1.00 79.31 276 THR A N 1
ATOM 2204 C CA . THR A 1 276 ? 16.481 -1.692 -2.183 1.00 79.31 276 THR A CA 1
ATOM 2205 C C . THR A 1 276 ? 16.699 -1.017 -3.529 1.00 79.31 276 THR A C 1
ATOM 2207 O O . THR A 1 276 ? 16.524 0.190 -3.660 1.00 79.31 276 THR A O 1
ATOM 2210 N N . MET A 1 277 ? 17.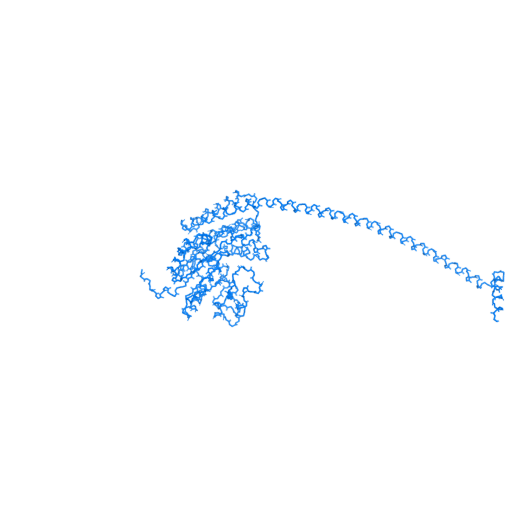096 -1.787 -4.537 1.00 77.38 277 MET A N 1
ATOM 2211 C CA . MET A 1 277 ? 17.300 -1.256 -5.881 1.00 77.38 277 MET A CA 1
ATOM 2212 C C . MET A 1 277 ? 15.960 -0.923 -6.549 1.00 77.38 277 MET A C 1
ATOM 2214 O O . MET A 1 277 ? 15.065 -1.768 -6.562 1.00 77.38 277 MET A O 1
ATOM 2218 N N . ALA A 1 278 ? 15.846 0.283 -7.108 1.00 85.31 278 ALA A N 1
ATOM 2219 C CA . ALA A 1 278 ? 14.805 0.632 -8.070 1.00 85.31 278 ALA A CA 1
ATOM 2220 C C . ALA A 1 278 ? 15.328 0.390 -9.490 1.00 85.31 278 ALA A C 1
ATOM 2222 O O . ALA A 1 278 ? 16.509 0.627 -9.750 1.00 85.31 278 ALA A O 1
ATOM 2223 N N . ASP A 1 279 ? 14.454 -0.042 -10.392 1.00 84.12 279 ASP A N 1
ATOM 2224 C CA . ASP A 1 279 ? 14.728 -0.045 -11.826 1.00 84.12 279 ASP A CA 1
ATOM 2225 C C . ASP A 1 279 ? 13.738 0.904 -12.472 1.00 84.12 279 ASP A C 1
ATOM 2227 O O . ASP A 1 279 ? 12.567 0.582 -12.593 1.00 84.12 279 ASP A O 1
ATOM 2231 N N . LEU A 1 280 ? 14.187 2.127 -12.736 1.00 87.31 280 LEU A N 1
ATOM 2232 C CA . LEU A 1 280 ? 13.346 3.203 -13.231 1.00 87.31 280 LEU A CA 1
ATOM 2233 C C . LEU A 1 280 ? 14.191 4.136 -14.090 1.00 87.31 280 LEU A C 1
ATOM 2235 O O . LEU A 1 280 ? 15.285 4.549 -13.691 1.00 87.31 280 LEU A O 1
ATOM 2239 N N . ASN A 1 281 ? 13.667 4.502 -15.257 1.00 84.06 281 ASN A N 1
ATOM 2240 C CA . ASN A 1 281 ? 14.266 5.521 -16.103 1.00 84.06 281 ASN A CA 1
ATOM 2241 C C . ASN A 1 281 ? 13.319 6.700 -16.292 1.00 84.06 281 ASN A C 1
ATOM 2243 O O . ASN A 1 281 ? 12.299 6.559 -16.956 1.00 84.06 281 ASN A O 1
ATOM 2247 N N . ILE A 1 282 ? 13.700 7.864 -15.769 1.00 88.94 282 ILE A N 1
ATOM 2248 C CA . ILE A 1 282 ? 12.976 9.113 -15.993 1.00 88.94 282 ILE A CA 1
ATOM 2249 C C . ILE A 1 282 ? 13.804 9.980 -16.934 1.00 88.94 282 ILE A C 1
ATOM 2251 O O . ILE A 1 282 ? 14.838 10.519 -16.538 1.00 88.94 282 ILE A O 1
ATOM 2255 N N . ASP A 1 283 ? 13.334 10.129 -18.171 1.00 84.00 283 ASP A N 1
ATOM 2256 C CA . ASP A 1 283 ? 14.045 10.901 -19.194 1.00 84.00 283 ASP A CA 1
ATOM 2257 C C . ASP A 1 283 ? 13.978 12.416 -18.928 1.00 84.00 283 ASP A C 1
ATOM 2259 O O . ASP A 1 283 ? 14.958 13.133 -19.137 1.00 84.00 283 ASP A O 1
ATOM 2263 N N . ASN A 1 284 ? 12.842 12.908 -18.417 1.00 90.00 284 ASN A N 1
ATOM 2264 C CA . ASN A 1 284 ? 12.621 14.319 -18.101 1.00 90.00 284 ASN A CA 1
ATOM 2265 C C . ASN A 1 284 ? 12.046 14.498 -16.687 1.00 90.00 284 ASN A C 1
ATOM 2267 O O . ASN A 1 284 ? 10.835 14.452 -16.473 1.00 90.00 284 ASN A O 1
ATOM 2271 N N . ILE A 1 285 ? 12.924 14.742 -15.709 1.00 92.50 285 ILE A N 1
ATOM 2272 C CA . ILE A 1 285 ? 12.522 14.907 -14.303 1.00 92.50 285 ILE A CA 1
ATOM 2273 C C . ILE A 1 285 ? 11.621 16.129 -14.073 1.00 92.50 285 ILE A C 1
ATOM 2275 O O . ILE A 1 285 ? 10.767 16.098 -13.195 1.00 92.50 285 ILE A O 1
ATOM 2279 N N . ARG A 1 286 ? 11.769 17.200 -14.864 1.00 94.44 286 ARG A N 1
ATOM 2280 C CA . ARG A 1 286 ? 10.951 18.413 -14.693 1.00 94.44 286 ARG A CA 1
ATOM 2281 C C . ARG A 1 286 ? 9.500 18.161 -15.076 1.00 94.44 286 ARG A C 1
ATOM 2283 O O . ARG A 1 286 ? 8.611 18.534 -14.327 1.00 94.44 286 ARG A O 1
ATOM 2290 N N . GLU A 1 287 ? 9.289 17.509 -16.213 1.00 95.25 287 GLU A N 1
ATOM 2291 C CA . GLU A 1 287 ? 7.961 17.092 -16.674 1.00 95.25 287 GLU A CA 1
ATOM 2292 C C . GLU A 1 287 ? 7.354 16.040 -15.746 1.00 95.25 287 GLU A C 1
ATOM 2294 O O . GLU A 1 287 ? 6.185 16.131 -15.394 1.00 95.25 287 GLU A O 1
ATOM 2299 N N . PHE A 1 288 ? 8.167 15.089 -15.269 1.00 96.44 288 PHE A N 1
ATOM 2300 C CA . PHE A 1 288 ? 7.725 14.141 -14.251 1.00 96.44 288 PHE A CA 1
ATOM 2301 C C . PHE A 1 288 ? 7.174 14.860 -13.014 1.00 96.44 288 PHE A C 1
ATOM 2303 O O . PHE A 1 288 ? 6.075 14.544 -12.575 1.00 96.44 288 PHE A O 1
ATOM 2310 N N . VAL A 1 289 ? 7.919 15.824 -12.464 1.00 97.62 289 VAL A N 1
ATOM 2311 C CA . VAL A 1 289 ? 7.493 16.571 -11.274 1.00 97.62 289 VAL A CA 1
ATOM 2312 C C . VAL A 1 289 ? 6.265 17.431 -11.565 1.00 97.62 289 VAL A C 1
ATOM 2314 O O . VAL A 1 289 ? 5.340 17.408 -10.759 1.00 97.62 289 VAL A O 1
ATOM 2317 N N . ASP A 1 290 ? 6.214 18.140 -12.699 1.00 97.75 290 ASP A N 1
ATOM 2318 C CA . ASP A 1 290 ? 5.051 18.966 -13.059 1.00 97.75 290 ASP A CA 1
ATOM 2319 C C . ASP A 1 290 ? 3.767 18.130 -13.125 1.00 97.75 290 ASP A C 1
ATOM 2321 O O . ASP A 1 290 ? 2.763 18.508 -12.522 1.00 97.75 290 ASP A O 1
ATOM 2325 N N . ASP A 1 291 ? 3.817 16.940 -13.732 1.00 96.69 291 ASP A N 1
ATOM 2326 C CA . ASP A 1 291 ? 2.675 16.021 -13.761 1.00 96.69 291 ASP A CA 1
ATOM 2327 C C . ASP A 1 291 ? 2.198 15.646 -12.351 1.00 96.69 291 ASP A C 1
ATOM 2329 O O . ASP A 1 291 ? 0.998 15.703 -12.066 1.00 96.69 291 ASP A O 1
ATOM 2333 N N . ILE A 1 292 ? 3.121 15.293 -11.446 1.00 98.25 292 ILE A N 1
ATOM 2334 C CA . ILE A 1 292 ? 2.773 14.990 -10.049 1.00 98.25 292 ILE A CA 1
ATOM 2335 C C . ILE A 1 292 ? 2.123 16.212 -9.384 1.00 98.25 292 ILE A C 1
ATOM 2337 O O . ILE A 1 292 ? 1.096 16.064 -8.723 1.00 98.25 292 ILE A O 1
ATOM 2341 N N . GLU A 1 293 ? 2.657 17.418 -9.588 1.00 98.19 293 GLU A N 1
ATOM 2342 C CA . GLU A 1 293 ? 2.097 18.656 -9.028 1.00 98.19 293 GLU A CA 1
ATOM 2343 C C . GLU A 1 293 ? 0.678 18.954 -9.540 1.00 98.19 293 GLU A C 1
ATOM 2345 O O . GLU A 1 293 ? -0.183 19.389 -8.768 1.00 98.19 293 GLU A O 1
ATOM 2350 N N . GLN A 1 294 ? 0.377 18.690 -10.817 1.00 98.00 294 GLN A N 1
ATOM 2351 C CA . GLN A 1 294 ? -0.990 18.850 -11.329 1.00 98.00 294 GLN A CA 1
ATOM 2352 C C . GLN A 1 294 ? -1.962 17.871 -10.666 1.00 98.00 294 GLN A C 1
ATOM 2354 O O . GLN A 1 294 ? -3.083 18.245 -10.309 1.00 98.00 294 GLN A O 1
ATOM 2359 N N . TRP A 1 295 ? -1.529 16.630 -10.445 1.00 98.38 295 TRP A N 1
ATOM 2360 C CA . TRP A 1 295 ? -2.327 15.637 -9.735 1.00 98.38 295 TRP A CA 1
ATOM 2361 C C . TRP A 1 295 ? -2.517 15.979 -8.256 1.00 98.38 295 TRP A C 1
ATOM 2363 O O . TRP A 1 295 ? -3.616 15.788 -7.733 1.00 98.38 295 TRP A O 1
ATOM 2373 N N . MET A 1 296 ? -1.525 16.578 -7.595 1.00 98.19 296 MET A N 1
ATOM 2374 C CA . MET A 1 296 ? -1.668 17.024 -6.205 1.00 98.19 296 MET A CA 1
ATOM 2375 C C . MET A 1 296 ? -2.746 18.086 -6.015 1.00 98.19 296 MET A C 1
ATOM 2377 O O . MET A 1 296 ? -3.447 18.066 -5.006 1.00 98.19 296 MET A O 1
ATOM 2381 N N . LYS A 1 297 ? -2.969 18.968 -6.996 1.00 97.50 297 LYS A N 1
ATOM 2382 C CA . LYS A 1 297 ? -4.097 19.920 -6.951 1.00 97.50 297 LYS A CA 1
ATOM 2383 C C . LYS A 1 297 ? -5.446 19.198 -6.926 1.00 97.50 297 LYS A C 1
ATOM 2385 O O . LYS A 1 297 ? -6.384 19.658 -6.273 1.00 97.50 297 LYS A O 1
ATOM 2390 N N . ARG A 1 298 ? -5.540 18.057 -7.618 1.00 97.69 298 ARG A N 1
ATOM 2391 C CA . ARG A 1 298 ? -6.735 17.204 -7.611 1.00 97.69 298 ARG A CA 1
ATOM 2392 C C . ARG A 1 298 ? -6.881 16.455 -6.291 1.00 97.69 298 ARG A C 1
ATOM 2394 O O . ARG A 1 298 ? -7.990 16.425 -5.777 1.00 97.69 298 ARG A O 1
ATOM 2401 N N . VAL A 1 299 ? -5.788 15.939 -5.718 1.00 97.06 299 VAL A N 1
ATOM 2402 C CA . VAL A 1 299 ? -5.788 15.343 -4.364 1.00 97.06 299 VAL A CA 1
ATOM 2403 C C . VAL A 1 299 ? -6.247 16.372 -3.328 1.00 97.06 299 VAL A C 1
ATOM 2405 O O . VAL A 1 299 ? -7.134 16.105 -2.532 1.00 97.06 299 VAL A O 1
ATOM 2408 N N . ALA A 1 300 ? -5.739 17.603 -3.387 1.00 95.56 300 ALA A N 1
ATOM 2409 C CA . ALA A 1 300 ? -6.165 18.662 -2.473 1.00 95.56 300 ALA A CA 1
ATOM 2410 C C . ALA A 1 300 ? -7.655 19.033 -2.609 1.00 95.56 300 ALA A C 1
ATOM 2412 O O . ALA A 1 300 ? -8.241 19.582 -1.679 1.00 95.56 300 ALA A O 1
ATOM 2413 N N . SER A 1 301 ? -8.264 18.729 -3.759 1.00 94.94 301 SER A N 1
ATOM 2414 C CA . SER A 1 301 ? -9.675 18.994 -4.054 1.00 94.94 301 SER A CA 1
ATOM 2415 C C . SER A 1 301 ? -10.570 17.761 -3.881 1.00 94.94 301 SER A C 1
ATOM 2417 O O . SER A 1 301 ? -11.771 17.862 -4.117 1.00 94.94 301 SER A O 1
ATOM 2419 N N . SER A 1 302 ? -10.028 16.601 -3.488 1.00 92.56 302 SER A N 1
ATOM 2420 C CA . SER A 1 302 ? -10.779 15.339 -3.456 1.00 92.56 302 SER A CA 1
ATOM 2421 C C . SER A 1 302 ? -11.569 15.106 -2.168 1.00 92.56 302 SER A C 1
ATOM 2423 O O . SER A 1 302 ? -12.211 14.070 -2.037 1.00 92.56 302 SER A O 1
ATOM 2425 N N . GLY A 1 303 ? -11.557 16.054 -1.224 1.00 91.00 303 GLY A N 1
ATOM 2426 C CA . GLY A 1 303 ? -12.300 15.959 0.039 1.00 91.00 303 GLY A CA 1
ATOM 2427 C C . GLY A 1 303 ? -11.474 15.478 1.240 1.00 91.00 303 GLY A C 1
ATOM 2428 O O . GLY A 1 303 ? -12.046 15.059 2.250 1.00 91.00 303 GLY A O 1
ATOM 2429 N N . SER A 1 304 ? -10.140 15.514 1.161 1.00 92.81 304 SER A N 1
ATOM 2430 C CA . SER A 1 304 ? -9.266 15.387 2.335 1.00 92.81 304 SER A CA 1
ATOM 2431 C C . SER A 1 304 ? -9.174 16.694 3.128 1.00 92.81 304 SER A C 1
ATOM 2433 O O . SER A 1 304 ? -9.355 17.786 2.584 1.00 92.81 304 SER A O 1
ATOM 2435 N N . SER A 1 305 ? -8.878 16.605 4.425 1.00 96.81 305 SER A N 1
ATOM 2436 C CA . SER A 1 305 ? -8.657 17.786 5.263 1.00 96.81 305 SER A CA 1
ATOM 2437 C C . SER A 1 305 ? -7.376 18.531 4.869 1.00 96.81 305 SER A C 1
ATOM 2439 O O . SER A 1 305 ? -6.475 17.971 4.243 1.00 96.81 305 SER A O 1
ATOM 2441 N N . LEU A 1 306 ? -7.238 19.791 5.304 1.00 97.44 306 LEU A N 1
ATOM 2442 C CA . LEU A 1 306 ? -5.994 20.550 5.121 1.00 97.44 306 LEU A CA 1
ATOM 2443 C C . LEU A 1 306 ? -4.782 19.826 5.734 1.00 97.44 306 LEU A C 1
ATOM 2445 O O . LEU A 1 306 ? -3.703 19.845 5.146 1.00 97.44 306 LEU A O 1
ATOM 2449 N N . ALA A 1 307 ? -4.961 19.176 6.888 1.00 98.12 307 ALA A N 1
ATOM 2450 C CA . ALA A 1 307 ? -3.904 18.407 7.538 1.00 98.12 307 ALA A CA 1
ATOM 2451 C C . ALA A 1 307 ? -3.541 17.155 6.723 1.00 98.12 307 ALA A C 1
ATOM 2453 O O . ALA A 1 307 ? -2.357 16.882 6.534 1.00 98.12 307 ALA A O 1
ATOM 2454 N N . GLY A 1 308 ? -4.540 16.462 6.164 1.00 98.12 308 GLY A N 1
ATOM 2455 C CA . GLY A 1 308 ? -4.337 15.359 5.222 1.00 98.12 308 GLY A CA 1
ATOM 2456 C C . GLY A 1 308 ? -3.557 15.797 3.981 1.00 98.12 308 GLY A C 1
ATOM 2457 O O . GLY A 1 308 ? -2.581 15.147 3.610 1.00 98.12 308 GLY A O 1
ATOM 2458 N N . CYS A 1 309 ? -3.898 16.951 3.398 1.00 98.25 309 CYS A N 1
ATOM 2459 C CA . CYS A 1 309 ? -3.168 17.537 2.269 1.00 98.25 309 CYS A CA 1
ATOM 2460 C C . CYS A 1 309 ? -1.712 17.869 2.630 1.00 98.25 309 CYS A C 1
ATOM 2462 O O . CYS A 1 309 ? -0.795 17.507 1.899 1.00 98.25 309 CYS A O 1
ATOM 2464 N N . GLN A 1 310 ? -1.477 18.524 3.770 1.00 98.44 310 GLN A N 1
ATOM 2465 C CA . GLN A 1 310 ? -0.125 18.846 4.246 1.00 98.44 310 GLN A CA 1
ATOM 2466 C C . GLN A 1 310 ? 0.708 17.588 4.507 1.00 98.44 310 GLN A C 1
ATOM 2468 O O . GLN A 1 310 ? 1.903 17.553 4.209 1.00 98.44 310 GLN A O 1
ATOM 2473 N N . PHE A 1 311 ? 0.073 16.546 5.041 1.00 98.62 311 PHE A N 1
ATOM 2474 C CA . PHE A 1 311 ? 0.702 15.257 5.271 1.00 98.62 311 PHE A CA 1
ATOM 2475 C C . PHE A 1 311 ? 1.191 14.627 3.963 1.00 98.62 311 PHE A C 1
ATOM 2477 O O . PHE A 1 311 ? 2.358 14.248 3.873 1.00 98.62 311 PHE A O 1
ATOM 2484 N N . VAL A 1 312 ? 0.353 14.564 2.926 1.00 98.62 312 VAL A N 1
ATOM 2485 C CA . VAL A 1 312 ? 0.761 13.954 1.650 1.00 98.62 312 VAL A CA 1
ATOM 2486 C C . VAL A 1 312 ? 1.697 14.835 0.831 1.00 98.62 312 VAL A C 1
ATOM 2488 O O . VAL A 1 312 ? 2.555 14.312 0.128 1.00 98.62 312 VAL A O 1
ATOM 2491 N N . GLU A 1 313 ? 1.625 16.157 0.980 1.00 98.56 313 GLU A N 1
ATOM 2492 C CA . GLU A 1 313 ? 2.623 17.080 0.430 1.00 98.56 313 GLU A CA 1
ATOM 2493 C C . GLU A 1 313 ? 4.024 16.798 0.987 1.00 98.56 313 GLU A C 1
ATOM 2495 O O . GLU A 1 313 ? 5.003 16.754 0.236 1.00 98.56 313 GLU A O 1
ATOM 2500 N N . ARG A 1 314 ? 4.122 16.513 2.292 1.00 98.50 314 ARG A N 1
ATOM 2501 C CA . ARG A 1 314 ? 5.372 16.060 2.912 1.00 98.50 314 ARG A CA 1
ATOM 2502 C C . ARG A 1 314 ? 5.835 14.721 2.329 1.00 98.50 314 ARG A C 1
ATOM 2504 O O . ARG A 1 314 ? 6.982 14.630 1.898 1.00 98.50 314 ARG A O 1
ATOM 2511 N N . LEU A 1 315 ? 4.954 13.717 2.247 1.00 98.62 315 LEU A N 1
ATOM 2512 C CA . LEU A 1 315 ? 5.307 12.401 1.690 1.00 98.62 315 LEU A CA 1
ATOM 2513 C C . LEU A 1 315 ? 5.764 12.484 0.225 1.00 98.62 315 LEU A C 1
ATOM 2515 O O . LEU A 1 315 ? 6.728 11.820 -0.159 1.00 98.62 315 LEU A O 1
ATOM 2519 N N . LYS A 1 316 ? 5.103 13.316 -0.593 1.00 98.62 316 LYS A N 1
ATOM 2520 C CA . LYS A 1 316 ? 5.516 13.610 -1.972 1.00 98.62 316 LYS A CA 1
ATOM 2521 C C . LYS A 1 316 ? 6.926 14.183 -1.990 1.00 98.62 316 LYS A C 1
ATOM 2523 O O . LYS A 1 316 ? 7.774 13.671 -2.716 1.00 98.62 316 LYS A O 1
ATOM 2528 N N . LYS A 1 317 ? 7.177 15.235 -1.206 1.00 98.50 317 LYS A N 1
ATOM 2529 C CA . LYS A 1 317 ? 8.480 15.904 -1.158 1.00 98.50 317 LYS A CA 1
ATOM 2530 C C . LYS A 1 317 ? 9.593 14.918 -0.808 1.00 98.50 317 LYS A C 1
ATOM 2532 O O . LYS A 1 317 ? 10.578 14.838 -1.531 1.00 98.50 317 LYS A O 1
ATOM 2537 N N . GLU A 1 318 ? 9.405 14.119 0.237 1.00 97.75 318 GLU A N 1
ATOM 2538 C CA . GLU A 1 318 ? 10.378 13.105 0.651 1.00 97.75 318 GLU A CA 1
ATOM 2539 C C . GLU A 1 318 ? 10.608 12.035 -0.428 1.00 97.75 318 GLU A C 1
ATOM 2541 O O . GLU A 1 318 ? 11.731 11.569 -0.619 1.00 97.75 318 GLU A O 1
ATOM 2546 N N . ALA A 1 319 ? 9.562 11.624 -1.151 1.00 97.81 319 ALA A N 1
ATOM 2547 C CA . ALA A 1 319 ? 9.698 10.673 -2.251 1.00 97.81 319 ALA A CA 1
ATOM 2548 C C . ALA A 1 319 ? 10.488 11.267 -3.429 1.00 97.81 319 ALA A C 1
ATOM 2550 O O . ALA A 1 319 ? 11.355 10.592 -3.983 1.00 97.81 319 ALA A O 1
ATOM 2551 N N . LEU A 1 320 ? 10.223 12.526 -3.789 1.00 97.62 320 LEU A N 1
ATOM 2552 C CA . LEU A 1 320 ? 10.940 13.231 -4.855 1.00 97.62 320 LEU A CA 1
ATOM 2553 C C . LEU A 1 320 ? 12.402 13.513 -4.481 1.00 97.62 320 LEU A C 1
ATOM 2555 O O . LEU A 1 320 ? 13.274 13.401 -5.337 1.00 97.62 320 LEU A O 1
ATOM 2559 N N . GLU A 1 321 ? 12.690 13.816 -3.214 1.00 96.25 321 GLU A N 1
ATOM 2560 C CA . GLU A 1 321 ? 14.063 13.979 -2.719 1.00 96.25 321 GLU A CA 1
ATOM 2561 C C . GLU A 1 321 ? 14.868 12.675 -2.805 1.00 96.25 321 GLU A C 1
ATOM 2563 O O . GLU A 1 321 ? 16.030 12.688 -3.212 1.00 96.25 321 GLU A O 1
ATOM 2568 N N . GLU A 1 322 ? 14.274 11.534 -2.446 1.00 95.00 322 GLU A N 1
ATOM 2569 C CA . GLU A 1 322 ? 14.943 10.232 -2.580 1.00 95.00 322 GLU A CA 1
ATOM 2570 C C . GLU A 1 322 ? 15.090 9.800 -4.047 1.00 95.00 322 GLU A C 1
ATOM 2572 O O . GLU A 1 322 ? 16.117 9.228 -4.421 1.00 95.00 322 GLU A O 1
ATOM 2577 N N . LEU A 1 323 ? 14.118 10.134 -4.902 1.00 94.88 323 LEU A N 1
ATOM 2578 C CA . LEU A 1 323 ? 14.223 9.941 -6.348 1.00 94.88 323 LEU A CA 1
ATOM 2579 C C . LEU A 1 323 ? 15.369 10.769 -6.949 1.00 94.88 323 LEU A C 1
ATOM 2581 O O . LEU A 1 323 ? 16.151 10.236 -7.734 1.00 94.88 323 LEU A O 1
ATOM 2585 N N . ASP A 1 324 ? 15.503 12.042 -6.574 1.00 93.00 324 ASP A N 1
ATOM 2586 C CA . ASP A 1 324 ? 16.582 12.914 -7.053 1.00 93.00 324 ASP A CA 1
ATOM 2587 C C . ASP A 1 324 ? 17.961 12.365 -6.658 1.00 93.00 324 ASP A C 1
ATOM 2589 O O . ASP A 1 324 ? 18.836 12.196 -7.512 1.00 93.00 324 ASP A O 1
ATOM 2593 N N . LYS A 1 325 ? 18.125 11.950 -5.392 1.00 91.19 325 LYS A N 1
ATOM 2594 C CA . LYS A 1 325 ? 19.338 11.254 -4.927 1.00 91.19 325 LYS A CA 1
ATOM 2595 C C . LYS A 1 325 ? 19.611 10.005 -5.760 1.00 91.19 325 LYS A C 1
ATOM 2597 O O . LYS A 1 325 ? 20.738 9.796 -6.210 1.00 91.19 325 LYS A O 1
ATOM 2602 N N . PHE A 1 326 ? 18.598 9.170 -5.984 1.00 90.69 326 PHE A N 1
ATOM 2603 C CA . PHE A 1 326 ? 18.741 7.956 -6.782 1.00 90.69 326 PHE A CA 1
ATOM 2604 C C . PHE A 1 326 ? 19.193 8.258 -8.212 1.00 90.69 326 PHE A C 1
ATOM 2606 O O . PHE A 1 326 ? 20.156 7.648 -8.684 1.00 90.69 326 PHE A O 1
ATOM 2613 N N . LEU A 1 327 ? 18.556 9.209 -8.896 1.00 88.88 327 LEU A N 1
ATOM 2614 C CA . LEU A 1 327 ? 18.921 9.592 -10.260 1.00 88.88 327 LEU A CA 1
ATOM 2615 C C . LEU A 1 327 ? 20.346 10.152 -10.310 1.00 88.88 327 LEU A C 1
ATOM 2617 O O . LEU A 1 327 ? 21.123 9.768 -11.185 1.00 88.88 327 LEU A O 1
ATOM 2621 N N . PHE A 1 328 ? 20.727 10.978 -9.333 1.00 86.12 328 PHE A N 1
ATOM 2622 C CA . PHE A 1 328 ? 22.084 11.503 -9.212 1.00 86.12 328 PHE A CA 1
ATOM 2623 C C . PHE A 1 328 ? 23.129 10.381 -9.085 1.00 86.12 328 PHE A C 1
ATOM 2625 O O . PHE A 1 328 ? 24.097 10.344 -9.848 1.00 86.12 328 PHE A O 1
ATOM 2632 N N . TYR A 1 329 ? 22.923 9.429 -8.168 1.00 81.94 329 TYR A N 1
ATOM 2633 C CA . TYR A 1 329 ? 23.881 8.343 -7.926 1.00 81.94 329 TYR A CA 1
ATOM 2634 C C . TYR A 1 329 ? 23.893 7.271 -9.025 1.00 81.94 329 TYR A C 1
ATOM 2636 O O . TYR A 1 329 ? 24.926 6.641 -9.262 1.00 81.94 329 TYR A O 1
ATOM 2644 N N . THR A 1 330 ? 22.780 7.058 -9.728 1.00 78.62 330 THR A 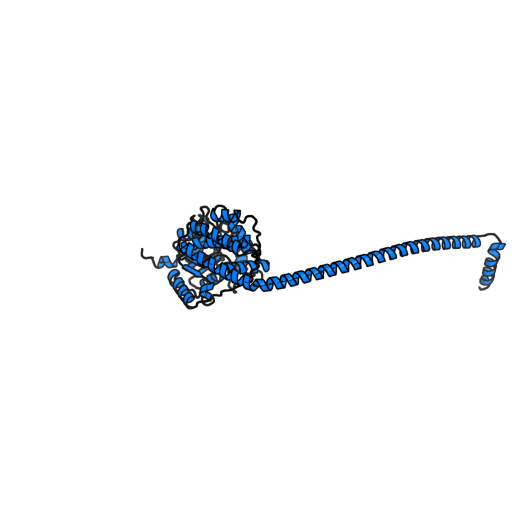N 1
ATOM 2645 C CA . THR A 1 330 ? 22.685 6.045 -10.794 1.00 78.62 330 THR A CA 1
ATOM 2646 C C . THR A 1 330 ? 23.051 6.571 -12.181 1.00 78.62 330 THR A C 1
ATOM 2648 O O . THR A 1 330 ? 23.445 5.775 -13.037 1.00 78.62 330 THR A O 1
ATOM 2651 N N . ALA A 1 331 ? 23.031 7.889 -12.413 1.00 70.12 331 ALA A N 1
ATOM 2652 C CA . ALA A 1 331 ? 23.382 8.495 -13.701 1.00 70.12 331 ALA A CA 1
ATOM 2653 C C . ALA A 1 331 ? 24.784 8.101 -14.206 1.00 70.12 331 ALA A C 1
ATOM 2655 O O . ALA A 1 331 ? 24.974 7.866 -15.403 1.00 70.12 331 ALA A O 1
ATOM 2656 N N . GLY A 1 332 ? 25.773 8.001 -13.309 1.00 61.03 332 GLY A N 1
ATOM 2657 C CA . GLY A 1 332 ? 27.135 7.573 -13.655 1.00 61.03 332 GLY A CA 1
ATOM 2658 C C . GLY A 1 332 ? 27.219 6.084 -14.003 1.00 61.03 332 GLY A C 1
ATOM 2659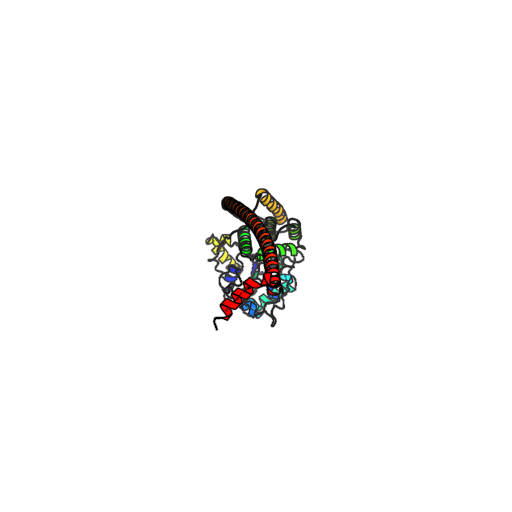 O O . GLY A 1 332 ? 27.789 5.703 -15.028 1.00 61.03 332 GLY A O 1
ATOM 2660 N N . THR A 1 333 ? 26.585 5.247 -13.185 1.00 63.53 333 THR A N 1
ATOM 2661 C CA . THR A 1 333 ? 26.555 3.786 -13.333 1.00 63.53 333 THR A CA 1
ATOM 2662 C C . THR A 1 333 ? 25.816 3.365 -14.602 1.00 63.53 333 THR A C 1
ATOM 2664 O O . THR A 1 333 ? 26.289 2.502 -15.339 1.00 63.53 333 THR A O 1
ATOM 2667 N N . LYS A 1 334 ? 24.710 4.037 -14.936 1.00 59.34 334 LYS A N 1
ATOM 2668 C CA . LYS A 1 334 ? 23.933 3.779 -16.152 1.00 59.34 334 LYS A CA 1
ATOM 2669 C C . LYS A 1 334 ? 24.730 4.071 -17.423 1.00 59.34 334 LYS A C 1
ATOM 2671 O O . LYS A 1 334 ? 24.757 3.242 -18.328 1.00 59.34 334 LYS A O 1
ATOM 2676 N N . LYS A 1 335 ? 25.455 5.196 -17.476 1.00 59.62 335 LYS A N 1
ATOM 2677 C CA . LYS A 1 335 ? 26.362 5.504 -18.600 1.00 59.62 335 LYS A CA 1
ATOM 2678 C C . LYS A 1 335 ? 27.446 4.435 -18.767 1.00 59.62 335 LYS A C 1
ATOM 2680 O O . LYS A 1 335 ? 27.791 4.082 -19.894 1.00 59.62 335 LYS A O 1
ATOM 2685 N N . HIS A 1 336 ? 27.959 3.906 -17.657 1.00 56.91 336 HIS A N 1
ATOM 2686 C CA . HIS A 1 336 ? 28.951 2.837 -17.674 1.00 56.91 336 HIS A CA 1
ATOM 2687 C C . HIS A 1 336 ? 28.375 1.509 -18.192 1.00 56.91 336 HIS A C 1
ATOM 2689 O O . HIS A 1 336 ? 28.950 0.920 -19.105 1.00 56.91 336 HIS A O 1
ATOM 2695 N N . TYR A 1 337 ? 27.214 1.072 -17.691 1.00 56.66 337 TYR A N 1
ATOM 2696 C CA . TYR A 1 337 ? 26.565 -0.162 -18.150 1.00 56.66 337 TYR A CA 1
ATOM 2697 C C . TYR A 1 337 ? 26.095 -0.087 -19.603 1.00 56.66 337 TYR A C 1
ATOM 2699 O O . TYR A 1 337 ? 26.328 -1.029 -20.350 1.00 56.66 337 TYR A O 1
ATOM 2707 N N . VAL A 1 338 ? 25.519 1.035 -20.047 1.00 58.84 338 VAL A N 1
ATOM 2708 C CA . VAL A 1 338 ? 25.151 1.233 -21.462 1.00 58.84 338 VAL A CA 1
ATOM 2709 C C . VAL A 1 338 ? 26.387 1.156 -22.365 1.00 58.84 338 VAL A C 1
ATOM 2711 O O . VAL A 1 338 ? 26.340 0.550 -23.432 1.00 58.84 338 VAL A O 1
ATOM 2714 N N . SER A 1 339 ? 27.524 1.705 -21.925 1.00 60.94 339 SER A N 1
ATOM 2715 C CA . SER A 1 339 ? 28.799 1.576 -22.643 1.00 60.94 339 SER A CA 1
ATOM 2716 C C . SER A 1 339 ? 29.293 0.124 -22.703 1.00 60.94 339 SER A C 1
ATOM 2718 O O . SER A 1 339 ? 29.761 -0.319 -23.751 1.00 60.94 339 SER A O 1
ATOM 2720 N N . LEU A 1 340 ? 29.162 -0.637 -21.611 1.00 61.34 340 LEU A N 1
ATOM 2721 C CA . LEU A 1 340 ? 29.515 -2.060 -21.573 1.00 61.34 340 LEU A CA 1
ATOM 2722 C C . LEU A 1 340 ? 28.600 -2.915 -22.456 1.00 61.34 340 LEU A C 1
ATOM 2724 O O . LEU A 1 340 ? 29.107 -3.745 -23.204 1.00 61.34 340 LEU A O 1
ATOM 2728 N N . LEU A 1 341 ? 27.285 -2.689 -22.410 1.00 62.12 341 LEU A N 1
ATOM 2729 C CA . LEU A 1 341 ? 26.310 -3.390 -23.247 1.00 62.12 341 LEU A CA 1
ATOM 2730 C C . LEU A 1 341 ? 26.574 -3.127 -24.727 1.00 62.12 341 LEU A C 1
ATOM 2732 O O . LEU A 1 341 ? 26.672 -4.078 -25.492 1.00 62.12 341 LEU A O 1
ATOM 2736 N N . LYS A 1 342 ? 26.821 -1.869 -25.112 1.00 67.81 342 LYS A N 1
ATOM 2737 C CA . LYS A 1 342 ? 27.160 -1.514 -26.495 1.00 67.81 342 LYS A CA 1
ATOM 2738 C C . LYS A 1 342 ? 28.446 -2.196 -26.974 1.00 67.81 342 LYS A C 1
ATOM 2740 O O . LYS A 1 342 ? 28.483 -2.745 -28.066 1.00 67.81 342 LYS A O 1
ATOM 2745 N N . LYS A 1 343 ? 29.485 -2.244 -26.129 1.00 70.94 343 LYS A N 1
ATOM 2746 C CA . LYS A 1 343 ? 30.715 -3.004 -26.427 1.00 70.94 343 LYS A CA 1
ATOM 2747 C C . LYS A 1 343 ? 30.457 -4.509 -26.561 1.00 70.94 343 LYS A C 1
ATOM 2749 O O . LYS A 1 343 ? 31.095 -5.161 -27.384 1.00 70.94 343 LYS A O 1
ATOM 2754 N N . GLY A 1 344 ? 29.555 -5.057 -25.746 1.00 65.38 344 GLY A N 1
ATOM 2755 C CA . GLY A 1 344 ? 29.129 -6.454 -25.814 1.00 65.38 344 GLY A CA 1
ATOM 2756 C C . GLY A 1 344 ? 28.362 -6.773 -27.099 1.00 65.38 344 GLY A C 1
ATOM 2757 O O . GLY A 1 344 ? 28.673 -7.764 -27.753 1.00 65.38 344 GLY A O 1
ATOM 2758 N N . GLU A 1 345 ? 27.427 -5.910 -27.500 1.00 68.56 345 GLU A N 1
ATOM 2759 C CA . GLU A 1 345 ? 26.690 -6.016 -28.765 1.00 68.56 345 GLU A CA 1
ATOM 2760 C C . GLU A 1 345 ? 27.631 -5.928 -29.967 1.00 68.56 345 GLU A C 1
ATOM 2762 O O . GLU A 1 345 ? 27.608 -6.815 -30.818 1.00 68.56 345 GLU A O 1
ATOM 2767 N N . ASP A 1 346 ? 28.520 -4.931 -30.008 1.00 77.00 346 ASP A N 1
ATOM 2768 C CA . ASP A 1 346 ? 29.513 -4.781 -31.078 1.00 77.00 346 ASP A CA 1
ATOM 2769 C C . ASP A 1 346 ? 30.411 -6.032 -31.187 1.00 77.00 346 ASP A C 1
ATOM 2771 O O . ASP A 1 346 ? 30.721 -6.508 -32.284 1.00 77.00 346 ASP A O 1
ATOM 2775 N N . SER A 1 347 ? 30.790 -6.621 -30.045 1.00 78.44 347 SER A N 1
ATOM 2776 C CA . SER A 1 347 ? 31.558 -7.869 -29.992 1.00 78.44 347 SER A CA 1
ATOM 2777 C C . SER A 1 347 ? 30.761 -9.072 -30.511 1.00 78.44 347 SER A C 1
ATOM 2779 O O . SER A 1 347 ? 31.296 -9.871 -31.287 1.00 78.44 347 SER A O 1
ATOM 2781 N N . ALA A 1 348 ? 29.484 -9.187 -30.137 1.00 68.69 348 ALA A N 1
ATOM 2782 C CA . ALA A 1 348 ? 28.595 -10.254 -30.588 1.00 68.69 348 ALA A CA 1
ATOM 2783 C C . ALA A 1 348 ? 28.325 -10.171 -32.100 1.00 68.69 348 ALA A C 1
ATOM 2785 O O . ALA A 1 348 ? 28.456 -11.179 -32.797 1.00 68.69 348 ALA A O 1
ATOM 2786 N N . TYR A 1 349 ? 28.052 -8.975 -32.634 1.00 75.88 349 TYR A N 1
ATOM 2787 C CA . TYR A 1 349 ? 27.920 -8.747 -34.076 1.00 75.88 349 TYR A CA 1
ATOM 2788 C C . TYR A 1 349 ? 29.199 -9.123 -34.830 1.00 75.88 349 TYR A C 1
ATOM 2790 O O . TYR A 1 349 ? 29.132 -9.799 -35.859 1.00 75.88 349 TYR A O 1
ATOM 2798 N N . GLY A 1 350 ? 30.370 -8.765 -34.293 1.00 79.06 350 GLY A N 1
ATOM 2799 C CA . GLY A 1 350 ? 31.656 -9.174 -34.858 1.00 79.06 350 GLY A CA 1
ATOM 2800 C C . GLY A 1 350 ? 31.851 -10.695 -34.880 1.00 79.06 350 GLY A C 1
ATOM 2801 O O . GLY A 1 350 ? 32.410 -11.237 -35.836 1.00 79.06 350 GLY A O 1
ATOM 2802 N N . HIS A 1 351 ? 31.369 -11.408 -33.858 1.00 74.44 351 HIS A N 1
ATOM 2803 C CA . HIS A 1 351 ? 31.437 -12.868 -33.816 1.00 74.44 351 HIS A CA 1
ATOM 2804 C C . HIS A 1 351 ? 30.484 -13.526 -34.824 1.00 74.44 351 HIS A C 1
ATOM 2806 O O . HIS A 1 351 ? 30.900 -14.427 -35.551 1.00 74.44 351 HIS A O 1
ATOM 2812 N N . VAL A 1 352 ? 29.246 -13.034 -34.934 1.00 77.69 352 VAL A N 1
ATOM 2813 C CA . VAL A 1 352 ? 28.256 -13.518 -35.914 1.00 77.69 352 VAL A CA 1
ATOM 2814 C C . VAL A 1 352 ? 28.730 -13.291 -37.350 1.00 77.69 352 VAL A C 1
ATOM 2816 O O . VAL A 1 352 ? 28.587 -14.182 -38.189 1.00 77.69 352 VAL A O 1
ATOM 2819 N N . ALA A 1 353 ? 29.336 -12.136 -37.642 1.00 81.06 353 ALA A N 1
ATOM 2820 C CA . ALA A 1 353 ? 29.906 -11.851 -38.957 1.00 81.06 353 ALA A CA 1
ATOM 2821 C C . ALA A 1 353 ? 31.023 -12.845 -39.319 1.00 81.06 353 ALA A C 1
ATOM 2823 O O . ALA A 1 353 ? 31.031 -13.384 -40.426 1.00 81.06 353 ALA A O 1
ATOM 2824 N N . ARG A 1 354 ? 31.914 -13.155 -38.365 1.00 86.12 354 ARG A N 1
ATOM 2825 C CA . ARG A 1 354 ? 32.987 -14.143 -38.553 1.00 86.12 354 ARG A CA 1
ATOM 2826 C C . ARG A 1 354 ? 32.438 -15.547 -38.804 1.00 86.12 354 ARG A C 1
ATOM 2828 O O . ARG A 1 354 ? 32.809 -16.167 -39.792 1.00 86.12 354 ARG A O 1
ATOM 2835 N N . LEU A 1 355 ? 31.507 -16.012 -37.968 1.00 81.25 355 LEU A N 1
ATOM 2836 C CA . LEU A 1 355 ? 30.872 -17.325 -38.134 1.00 81.25 355 LEU A CA 1
ATOM 2837 C C . LEU A 1 355 ? 30.114 -17.438 -39.462 1.00 81.25 355 LEU A C 1
ATOM 2839 O O . LEU A 1 355 ? 30.107 -18.496 -40.087 1.00 81.25 355 LEU A O 1
ATOM 2843 N N . SER A 1 356 ? 29.496 -16.347 -39.921 1.00 81.31 356 SER A N 1
ATOM 2844 C CA . SER A 1 356 ? 28.822 -16.307 -41.222 1.00 81.31 356 SER A CA 1
ATOM 2845 C C . SER A 1 356 ? 29.813 -16.448 -42.378 1.00 81.31 356 SER A C 1
ATOM 2847 O O . SER A 1 356 ? 29.530 -17.162 -43.343 1.00 81.31 356 SER A O 1
ATOM 2849 N N . GLN A 1 357 ? 30.984 -15.814 -42.272 1.00 88.44 357 GLN A N 1
ATOM 2850 C CA . GLN A 1 357 ? 32.056 -15.952 -43.253 1.00 88.44 357 GLN A CA 1
ATOM 2851 C C . GLN A 1 357 ? 32.627 -17.377 -43.261 1.00 88.44 357 GLN A C 1
ATOM 2853 O O . GLN A 1 357 ? 32.662 -17.995 -44.324 1.00 88.44 357 GLN A O 1
ATOM 2858 N N . GLU A 1 358 ? 32.948 -17.942 -42.096 1.00 86.69 358 GLU A N 1
ATOM 2859 C CA . GLU A 1 358 ? 33.409 -19.333 -41.963 1.00 86.69 358 GLU A CA 1
ATOM 2860 C C . GLU A 1 358 ? 32.376 -20.322 -42.539 1.00 86.69 358 GLU A C 1
ATOM 2862 O O . GLU A 1 358 ? 32.720 -21.211 -43.316 1.00 86.69 358 GLU A O 1
ATOM 2867 N N . CYS A 1 359 ? 31.079 -20.127 -42.265 1.00 79.12 359 CYS A N 1
ATOM 2868 C CA . CYS A 1 359 ? 30.014 -20.932 -42.874 1.00 79.12 359 CYS A CA 1
ATOM 2869 C C . CYS A 1 359 ? 29.985 -20.823 -44.405 1.00 79.12 359 CYS A C 1
ATOM 2871 O O . CYS A 1 359 ? 29.699 -21.809 -45.089 1.00 79.12 359 CYS A O 1
ATOM 2873 N N . SER A 1 360 ? 30.252 -19.640 -44.963 1.00 84.88 360 SER A N 1
ATOM 2874 C CA . SER A 1 360 ? 30.291 -19.439 -46.416 1.00 84.88 360 SER A CA 1
ATOM 2875 C C . SER A 1 360 ? 31.488 -20.139 -47.071 1.00 84.88 360 SER A C 1
ATOM 2877 O O . SER A 1 360 ? 31.346 -20.716 -48.155 1.00 84.88 360 SER A O 1
ATOM 2879 N N . GLU A 1 361 ? 32.632 -20.160 -46.386 1.00 89.06 361 GLU A N 1
ATOM 2880 C CA . GLU A 1 361 ? 33.849 -20.855 -46.809 1.00 89.06 361 GLU A CA 1
ATOM 2881 C C . GLU A 1 361 ? 33.626 -22.370 -46.780 1.00 89.06 361 GLU A C 1
ATOM 2883 O O . GLU A 1 361 ? 33.744 -23.023 -47.818 1.00 89.06 361 GLU A O 1
ATOM 2888 N N . VAL A 1 362 ? 33.135 -22.909 -45.657 1.00 86.25 362 VAL A N 1
ATOM 2889 C CA . VAL A 1 362 ? 32.792 -24.336 -45.518 1.00 86.25 362 VAL A CA 1
ATOM 2890 C C . VAL A 1 362 ? 31.756 -24.769 -46.559 1.00 86.25 362 VAL A C 1
ATOM 2892 O O . VAL A 1 362 ? 31.863 -25.845 -47.146 1.00 86.25 362 VAL A O 1
ATOM 2895 N N . LYS A 1 363 ? 30.751 -23.934 -46.849 1.00 85.19 363 LYS A N 1
ATOM 2896 C CA . LYS A 1 363 ? 29.754 -24.229 -47.890 1.00 85.19 363 LYS A CA 1
ATOM 2897 C C . LYS A 1 363 ? 30.379 -24.272 -49.287 1.00 85.19 363 LYS A C 1
ATOM 2899 O O . LYS A 1 363 ? 29.971 -25.092 -50.111 1.00 85.19 363 LYS A O 1
ATOM 2904 N N . SER A 1 364 ? 31.352 -23.406 -49.556 1.00 88.12 364 SER A N 1
ATOM 2905 C CA . SER A 1 364 ? 32.078 -23.377 -50.829 1.00 88.12 364 SER A CA 1
ATOM 2906 C C . SER A 1 364 ? 32.965 -24.613 -50.989 1.00 88.12 364 SER A C 1
ATOM 2908 O O . SER A 1 364 ? 32.929 -25.254 -52.041 1.00 88.12 364 SER A O 1
ATOM 2910 N N . GLU A 1 365 ? 33.672 -25.013 -49.931 1.00 89.81 365 GLU A N 1
ATOM 2911 C CA . GLU A 1 365 ? 34.447 -26.258 -49.892 1.00 89.81 365 GLU A CA 1
ATOM 2912 C C . GLU A 1 365 ? 33.558 -27.492 -50.068 1.00 89.81 365 GLU A C 1
ATOM 2914 O O . GLU A 1 365 ? 33.863 -28.368 -50.876 1.00 89.81 365 GLU A O 1
ATOM 2919 N N . LEU A 1 366 ? 32.410 -27.542 -49.387 1.00 86.00 366 LEU A N 1
ATOM 2920 C CA . LEU A 1 366 ? 31.443 -28.628 -49.534 1.00 86.00 366 LEU A CA 1
ATOM 2921 C C . LEU A 1 366 ? 30.955 -28.758 -50.985 1.00 86.00 366 LEU A C 1
ATOM 2923 O O . LEU A 1 366 ? 30.859 -29.868 -51.509 1.00 86.00 366 LEU A O 1
ATOM 2927 N N . MET A 1 367 ? 30.672 -27.635 -51.653 1.00 88.25 367 MET A N 1
ATOM 2928 C CA . MET A 1 367 ? 30.278 -27.625 -53.065 1.00 88.25 367 MET A CA 1
ATOM 2929 C C . MET A 1 367 ? 31.408 -28.100 -53.988 1.00 88.25 367 MET A C 1
ATOM 2931 O O . MET A 1 367 ? 31.143 -28.830 -54.945 1.00 88.25 367 MET A O 1
ATOM 2935 N N . ALA A 1 368 ? 32.658 -27.719 -53.708 1.00 90.06 368 ALA A N 1
ATOM 2936 C CA . ALA A 1 368 ? 33.820 -28.188 -54.459 1.00 90.06 368 ALA A CA 1
ATOM 2937 C C . ALA A 1 368 ? 34.022 -29.704 -54.293 1.00 90.06 368 ALA A C 1
ATOM 2939 O O . ALA A 1 368 ? 34.128 -30.424 -55.288 1.00 90.06 368 ALA A O 1
ATOM 2940 N N . ASN A 1 369 ? 33.960 -30.200 -53.055 1.00 88.75 369 ASN A N 1
ATOM 2941 C CA . ASN A 1 369 ? 34.060 -31.625 -52.744 1.00 88.75 369 ASN A CA 1
ATOM 2942 C C . ASN A 1 369 ? 32.931 -32.426 -53.399 1.00 88.75 369 ASN A C 1
ATOM 2944 O O . ASN A 1 369 ? 33.176 -33.494 -53.955 1.00 88.75 369 ASN A O 1
ATOM 2948 N N . LYS A 1 370 ? 31.700 -31.899 -53.409 1.00 89.38 370 LYS A N 1
ATOM 2949 C CA . LYS A 1 370 ? 30.570 -32.549 -54.083 1.00 89.38 370 LYS A CA 1
ATOM 2950 C C . LYS A 1 370 ? 30.823 -32.719 -55.584 1.00 89.38 370 LYS A C 1
ATOM 2952 O O . LYS A 1 370 ? 30.644 -33.817 -56.102 1.00 89.38 370 LYS A O 1
ATOM 2957 N N . ARG A 1 371 ? 31.314 -31.675 -56.264 1.00 91.44 371 ARG A N 1
ATOM 2958 C CA . ARG A 1 371 ? 31.694 -31.753 -57.689 1.00 91.44 371 ARG A CA 1
ATOM 2959 C C . ARG A 1 371 ? 32.810 -32.769 -57.929 1.00 91.44 371 ARG A C 1
ATOM 2961 O O . ARG A 1 371 ? 32.790 -33.485 -58.927 1.00 91.44 371 ARG A O 1
ATOM 2968 N N . GLN A 1 372 ? 33.778 -32.848 -57.019 1.00 91.94 372 GLN A N 1
ATOM 2969 C CA . GLN A 1 372 ? 34.854 -33.831 -57.109 1.00 91.94 372 GLN A CA 1
ATOM 2970 C C . GLN A 1 372 ? 34.328 -35.264 -56.963 1.00 91.94 372 GLN A C 1
ATOM 2972 O O . GLN A 1 372 ? 34.719 -36.131 -57.742 1.00 91.94 372 GLN A O 1
ATOM 2977 N N . VAL A 1 373 ? 33.412 -35.512 -56.023 1.00 89.69 373 VAL A N 1
ATOM 2978 C CA . VAL A 1 373 ? 32.754 -36.819 -55.861 1.00 89.69 373 VAL A CA 1
ATOM 2979 C C . VAL A 1 373 ? 31.947 -37.188 -57.108 1.00 89.69 373 VAL A C 1
ATOM 2981 O O . VAL A 1 373 ? 32.047 -38.321 -57.571 1.00 89.69 373 VAL A O 1
ATOM 2984 N N . GLU A 1 374 ? 31.198 -36.251 -57.693 1.00 91.44 374 GLU A N 1
ATOM 2985 C CA . GLU A 1 374 ? 30.445 -36.474 -58.941 1.00 91.44 374 GLU A CA 1
ATOM 2986 C C . GLU A 1 374 ? 31.373 -36.847 -60.114 1.00 91.44 374 GLU A C 1
ATOM 2988 O O . GLU A 1 374 ? 31.095 -37.791 -60.859 1.00 91.44 374 GLU A O 1
ATOM 2993 N N . SER A 1 375 ? 32.518 -36.168 -60.233 1.00 91.88 375 SER A N 1
ATOM 2994 C CA . SER A 1 375 ? 33.551 -36.477 -61.231 1.00 91.88 375 SER A CA 1
ATOM 2995 C C . SER A 1 375 ? 34.160 -37.868 -61.025 1.00 91.88 375 SER A C 1
ATOM 2997 O O . SER A 1 375 ? 34.178 -38.679 -61.951 1.00 91.88 375 SER A O 1
ATOM 2999 N N . LEU A 1 376 ? 34.585 -38.193 -59.798 1.00 90.88 376 LEU A N 1
ATOM 3000 C CA . LEU A 1 376 ? 35.145 -39.509 -59.464 1.00 90.88 376 LEU A CA 1
ATOM 3001 C C . LEU A 1 376 ? 34.131 -40.639 -59.671 1.00 90.88 376 LEU A C 1
ATOM 3003 O O . LEU A 1 376 ? 34.496 -41.716 -60.133 1.00 90.88 376 LEU A O 1
ATOM 3007 N N . THR A 1 377 ? 32.855 -40.394 -59.368 1.00 90.50 377 THR A N 1
ATOM 3008 C CA . THR A 1 377 ? 31.776 -41.366 -59.598 1.00 90.50 377 THR A CA 1
ATOM 3009 C C . THR A 1 377 ? 31.604 -41.645 -61.092 1.00 90.50 377 THR A C 1
ATOM 3011 O O . THR A 1 377 ? 31.445 -42.799 -61.483 1.00 90.50 377 THR A O 1
ATOM 3014 N N . SER A 1 378 ? 31.700 -40.610 -61.931 1.00 88.88 378 SER A N 1
ATOM 3015 C CA . SER A 1 378 ? 31.628 -40.751 -63.392 1.00 88.88 378 SER A CA 1
ATOM 3016 C C . SER A 1 378 ? 32.827 -41.532 -63.943 1.00 88.88 378 SER A C 1
ATOM 3018 O O . SER A 1 378 ? 32.644 -42.481 -64.699 1.00 88.88 378 SER A O 1
ATOM 3020 N N . GLN A 1 379 ? 34.045 -41.215 -63.488 1.00 90.38 379 GLN A N 1
ATOM 3021 C CA . GLN A 1 379 ? 35.263 -41.950 -63.865 1.00 90.38 379 GLN A CA 1
ATOM 3022 C C . GLN A 1 379 ? 35.218 -43.423 -63.431 1.00 90.38 379 GLN A C 1
ATOM 3024 O O . GLN A 1 379 ? 35.687 -44.307 -64.151 1.00 90.38 379 GLN A O 1
ATOM 3029 N N . LEU A 1 380 ? 34.648 -43.703 -62.254 1.00 90.06 380 LEU A N 1
ATOM 3030 C CA . LEU A 1 380 ? 34.473 -45.065 -61.760 1.00 90.06 380 LEU A CA 1
ATOM 3031 C C . LEU A 1 380 ? 33.475 -45.850 -62.618 1.00 90.06 380 LEU A C 1
ATOM 3033 O O . LEU A 1 380 ? 33.719 -47.024 -62.891 1.00 90.06 380 LEU A O 1
ATOM 3037 N N . ALA A 1 381 ? 32.382 -45.216 -63.057 1.00 87.44 381 ALA A N 1
ATOM 3038 C CA . ALA A 1 381 ? 31.420 -45.828 -63.970 1.00 87.44 381 ALA A CA 1
ATOM 3039 C C . ALA A 1 381 ? 32.070 -46.171 -65.321 1.00 87.44 381 ALA A C 1
ATOM 3041 O O . ALA A 1 381 ? 31.969 -47.312 -65.764 1.00 87.44 381 ALA A O 1
ATOM 3042 N N . GLU A 1 382 ? 32.822 -45.237 -65.914 1.00 88.62 382 GLU A N 1
ATOM 3043 C CA . GLU A 1 382 ? 33.567 -45.476 -67.160 1.00 88.62 382 GLU A CA 1
ATOM 3044 C C . GLU A 1 382 ? 34.572 -46.628 -67.015 1.00 88.62 382 GLU A C 1
ATOM 3046 O O . GLU A 1 382 ? 34.580 -47.557 -67.822 1.00 88.62 382 GLU A O 1
ATOM 3051 N N . SER A 1 383 ? 35.365 -46.627 -65.939 1.00 86.38 383 SER A N 1
ATOM 3052 C CA . SER A 1 383 ? 36.328 -47.703 -65.661 1.00 86.38 383 SER A CA 1
ATOM 3053 C C . SER A 1 383 ? 35.642 -49.059 -65.447 1.00 86.38 383 SER A C 1
ATOM 3055 O O . SER A 1 383 ? 36.191 -50.103 -65.804 1.00 86.38 383 SER A O 1
ATOM 3057 N N . SER A 1 384 ? 34.443 -49.068 -64.853 1.00 88.25 384 SER A N 1
ATOM 3058 C CA . SER A 1 384 ? 33.647 -50.285 -64.657 1.00 88.25 384 SER A CA 1
ATOM 3059 C C . SER A 1 384 ? 33.149 -50.854 -65.987 1.00 88.25 384 SER A C 1
ATOM 3061 O O . SER A 1 384 ? 33.276 -52.059 -66.219 1.00 88.25 384 SER A O 1
ATOM 3063 N N . ASP A 1 385 ? 32.664 -49.995 -66.887 1.00 87.50 385 ASP A N 1
ATOM 3064 C CA . ASP A 1 385 ? 32.234 -50.375 -68.236 1.00 87.50 385 ASP A CA 1
ATOM 3065 C C . ASP A 1 385 ? 33.404 -50.908 -69.075 1.00 87.50 385 ASP A C 1
ATOM 3067 O O . ASP A 1 385 ? 33.271 -51.919 -69.771 1.00 87.50 385 ASP A O 1
ATOM 3071 N N . GLU A 1 386 ? 34.577 -50.275 -68.988 1.00 88.06 386 GLU A N 1
ATOM 3072 C CA . GLU A 1 386 ? 35.798 -50.768 -69.634 1.00 88.06 386 GLU A CA 1
ATOM 3073 C C . GLU A 1 386 ? 36.210 -52.144 -69.102 1.00 88.06 386 GLU A C 1
ATOM 3075 O O . GLU A 1 386 ? 36.514 -53.047 -69.888 1.00 88.06 386 GLU A O 1
ATOM 3080 N N . LEU A 1 387 ? 36.167 -52.342 -67.779 1.00 88.31 387 LEU A N 1
ATOM 3081 C CA . LEU A 1 387 ? 36.446 -53.634 -67.154 1.00 88.31 387 LEU A CA 1
ATOM 3082 C C . LEU A 1 387 ? 35.449 -54.705 -67.620 1.00 88.31 387 LEU A C 1
ATOM 3084 O O . LEU A 1 387 ? 35.847 -55.846 -67.866 1.00 88.31 387 LEU A O 1
ATOM 3088 N N . LEU A 1 388 ? 34.164 -54.358 -67.744 1.00 88.88 388 LEU A N 1
ATOM 3089 C CA . LEU A 1 388 ? 33.132 -55.268 -68.234 1.00 88.88 388 LEU A CA 1
ATOM 3090 C C . LEU A 1 388 ? 33.411 -55.677 -69.683 1.00 88.88 388 LEU A C 1
ATOM 3092 O O . LEU A 1 388 ? 33.466 -56.872 -69.968 1.00 88.88 388 LEU A O 1
ATOM 3096 N N . ARG A 1 389 ? 33.700 -54.717 -70.570 1.00 87.06 389 ARG A N 1
ATOM 3097 C CA . ARG A 1 389 ? 34.079 -54.996 -71.967 1.00 87.06 389 ARG A CA 1
ATOM 3098 C C . ARG A 1 389 ? 35.333 -55.858 -72.059 1.00 87.06 389 ARG A C 1
ATOM 3100 O O . ARG A 1 389 ? 35.382 -56.790 -72.857 1.00 87.06 389 ARG A O 1
ATOM 3107 N N . ALA A 1 390 ? 36.346 -55.583 -71.239 1.00 82.44 390 ALA A N 1
ATOM 3108 C CA . ALA A 1 390 ? 37.559 -56.392 -71.190 1.00 82.44 390 ALA A CA 1
ATOM 3109 C C . ALA A 1 390 ? 37.256 -57.829 -70.730 1.00 82.44 390 ALA A C 1
ATOM 3111 O O . ALA A 1 390 ? 37.757 -58.783 -71.328 1.00 82.44 390 ALA A O 1
ATOM 3112 N N . LYS A 1 391 ? 36.395 -58.008 -69.716 1.00 85.81 391 LYS A N 1
ATOM 3113 C CA . LYS A 1 391 ? 35.921 -59.335 -69.289 1.00 85.81 391 LYS A CA 1
ATOM 3114 C C . LYS A 1 391 ? 35.168 -60.056 -70.404 1.00 85.81 391 LYS A C 1
ATOM 3116 O O . LYS A 1 391 ? 35.445 -61.229 -70.632 1.00 85.81 391 LYS A O 1
ATOM 3121 N N . GLU A 1 392 ? 34.271 -59.377 -71.114 1.00 86.56 392 GLU A N 1
ATOM 3122 C CA . GLU A 1 392 ? 33.537 -59.943 -72.254 1.00 86.56 392 GLU A CA 1
ATOM 3123 C C . GLU A 1 392 ? 34.479 -60.357 -73.389 1.00 86.56 392 GLU A C 1
ATOM 3125 O O . GLU A 1 392 ? 34.335 -61.445 -73.939 1.00 86.56 392 GLU A O 1
ATOM 3130 N N . GLN A 1 393 ? 35.491 -59.544 -73.706 1.00 83.50 393 GLN A N 1
ATOM 3131 C CA . GLN A 1 393 ? 36.510 -59.884 -74.703 1.00 83.50 393 GLN A CA 1
ATOM 3132 C C . GLN A 1 393 ? 37.332 -61.107 -74.287 1.00 83.50 393 GLN A C 1
ATOM 3134 O O . GLN A 1 393 ? 37.551 -62.007 -75.098 1.00 83.50 393 GLN A O 1
ATOM 3139 N N . VAL A 1 394 ? 37.768 -61.171 -73.025 1.00 81.75 394 VAL A N 1
ATOM 3140 C CA . VAL A 1 394 ? 38.479 -62.341 -72.486 1.00 81.75 394 VAL A CA 1
ATOM 3141 C C . VAL A 1 394 ? 37.588 -63.582 -72.547 1.00 81.75 394 VAL A C 1
ATOM 3143 O O . VAL A 1 394 ? 38.046 -64.631 -72.997 1.00 81.75 394 VAL A O 1
ATOM 3146 N N . GLN A 1 395 ? 36.315 -63.468 -72.163 1.00 80.81 395 GLN A N 1
ATOM 3147 C CA . GLN A 1 395 ? 35.353 -64.566 -72.225 1.00 80.81 395 GLN A CA 1
ATOM 3148 C C . GLN A 1 395 ? 35.113 -65.026 -73.672 1.00 80.81 395 GLN A C 1
ATOM 3150 O O . GLN A 1 395 ? 35.173 -66.219 -73.949 1.00 80.81 395 GLN A O 1
ATOM 3155 N N . ALA A 1 396 ? 34.968 -64.100 -74.624 1.00 79.88 396 ALA A N 1
ATOM 3156 C CA . ALA A 1 396 ? 34.829 -64.412 -76.046 1.00 79.88 396 ALA A CA 1
ATOM 3157 C C . ALA A 1 396 ? 36.064 -65.130 -76.621 1.00 79.88 396 ALA A C 1
ATOM 3159 O O . ALA A 1 396 ? 35.934 -66.015 -77.468 1.00 79.88 396 ALA A O 1
ATOM 3160 N N . VAL A 1 397 ? 37.270 -64.786 -76.153 1.00 77.44 397 VAL A N 1
ATOM 3161 C CA . VAL A 1 397 ? 38.500 -65.517 -76.497 1.00 77.44 397 VAL A CA 1
ATOM 3162 C C . VAL A 1 397 ? 38.495 -66.921 -75.885 1.00 77.44 397 VAL A C 1
ATOM 3164 O O . VAL A 1 397 ? 38.872 -67.870 -76.572 1.00 77.44 397 VAL A O 1
ATOM 3167 N N . LEU A 1 398 ? 38.061 -67.072 -74.628 1.00 73.19 398 LEU A N 1
ATOM 3168 C CA . LEU A 1 398 ? 37.971 -68.369 -73.944 1.00 73.19 398 LEU A CA 1
ATOM 3169 C C . LEU A 1 398 ? 36.945 -69.312 -74.594 1.00 73.19 398 LEU A C 1
ATOM 3171 O O . LEU A 1 398 ? 37.232 -70.502 -74.739 1.00 73.19 398 LEU A O 1
ATOM 3175 N N . ASP A 1 399 ? 35.808 -68.777 -75.035 1.00 76.75 399 ASP A N 1
ATOM 3176 C CA . ASP A 1 399 ? 34.718 -69.529 -75.671 1.00 76.75 399 ASP A CA 1
ATOM 3177 C C . ASP A 1 399 ? 34.930 -69.735 -77.184 1.00 76.75 399 ASP A C 1
ATOM 3179 O O . ASP A 1 399 ? 34.194 -70.481 -77.834 1.00 76.75 399 ASP A O 1
ATOM 3183 N N . SER A 1 400 ? 35.960 -69.112 -77.772 1.00 73.06 400 SER A N 1
ATOM 3184 C CA . SER A 1 400 ? 36.257 -69.231 -79.200 1.00 73.06 400 SER A CA 1
ATOM 3185 C C . SER A 1 400 ? 36.640 -70.662 -79.593 1.00 73.06 400 SER A C 1
ATOM 3187 O O . SER A 1 400 ? 37.568 -71.273 -79.060 1.00 73.06 400 SER A O 1
ATOM 3189 N N . SER A 1 401 ? 35.991 -71.184 -80.631 1.00 65.94 401 SER A N 1
ATOM 3190 C CA . SER A 1 401 ? 36.348 -72.458 -81.267 1.00 65.94 401 SER A CA 1
ATOM 3191 C C . SER A 1 401 ? 37.526 -72.341 -82.249 1.00 65.94 401 SER A C 1
ATOM 3193 O O . SER A 1 401 ? 37.980 -73.348 -82.797 1.00 65.94 401 SER A O 1
ATOM 3195 N N . SER A 1 402 ? 38.073 -71.134 -82.456 1.00 70.44 402 SER A N 1
ATOM 3196 C CA . SER A 1 402 ? 39.221 -70.904 -83.336 1.00 70.44 402 SER A CA 1
ATOM 3197 C C . SER A 1 402 ? 40.518 -71.419 -82.710 1.00 70.44 402 SER A C 1
ATOM 3199 O O . SER A 1 402 ? 40.984 -70.927 -81.677 1.00 70.44 402 SER A O 1
ATOM 3201 N N . TRP A 1 403 ? 41.156 -72.382 -83.380 1.00 61.03 403 TRP A N 1
ATOM 3202 C CA . TRP A 1 403 ? 42.444 -72.933 -82.955 1.00 61.03 403 TRP A CA 1
ATOM 3203 C C . TRP A 1 403 ? 43.531 -71.856 -82.862 1.00 61.03 403 TRP A C 1
ATOM 3205 O O . TRP A 1 403 ? 44.275 -71.842 -81.893 1.00 61.03 403 TRP A O 1
ATOM 3215 N N . ARG A 1 404 ? 43.599 -70.904 -83.805 1.00 63.12 404 ARG A N 1
ATOM 3216 C CA . ARG A 1 404 ? 44.638 -69.853 -83.807 1.00 63.12 404 ARG A CA 1
ATOM 3217 C C . ARG A 1 404 ? 44.559 -68.907 -82.603 1.00 63.12 404 ARG A C 1
ATOM 3219 O O . ARG A 1 404 ? 45.604 -68.489 -82.120 1.00 63.12 404 ARG A O 1
ATOM 3226 N N . LEU A 1 405 ? 43.355 -68.588 -82.122 1.00 64.56 405 LEU A N 1
ATOM 3227 C CA . LEU A 1 405 ? 43.155 -67.664 -80.995 1.00 64.56 405 LEU A CA 1
ATOM 3228 C C . LEU A 1 405 ? 43.304 -68.358 -79.633 1.00 64.56 405 LEU A C 1
ATOM 3230 O O . LEU A 1 405 ? 43.847 -67.775 -78.700 1.00 64.56 405 LEU A O 1
ATOM 3234 N N . THR A 1 406 ? 42.888 -69.621 -79.519 1.00 63.94 406 THR A N 1
ATOM 3235 C CA . THR A 1 406 ? 42.952 -70.372 -78.251 1.00 63.94 406 THR A CA 1
ATOM 3236 C C . THR A 1 406 ? 44.241 -71.172 -78.058 1.00 63.94 406 THR A C 1
ATOM 3238 O O . THR A 1 406 ? 44.500 -71.643 -76.949 1.00 63.94 406 THR A O 1
ATOM 3241 N N . TRP A 1 407 ? 45.072 -71.333 -79.097 1.00 63.53 407 TRP A N 1
ATOM 3242 C CA . TRP A 1 407 ? 46.305 -72.128 -79.037 1.00 63.53 407 TRP A CA 1
ATOM 3243 C C . TRP A 1 407 ? 47.270 -71.703 -77.918 1.00 63.53 407 TRP A C 1
ATOM 3245 O O . TRP A 1 407 ? 47.669 -72.593 -77.166 1.00 63.53 407 TRP A O 1
ATOM 3255 N N . PRO A 1 408 ? 47.589 -70.406 -77.703 1.00 65.44 408 PRO A N 1
ATOM 3256 C CA . PRO A 1 408 ? 48.482 -70.002 -76.613 1.00 65.44 408 PRO A CA 1
ATOM 3257 C C . PRO A 1 408 ? 47.936 -70.384 -75.227 1.00 65.44 408 PRO A C 1
ATOM 3259 O O . PRO A 1 408 ? 48.674 -70.892 -74.386 1.00 65.44 408 PRO A O 1
ATOM 3262 N N . LEU A 1 409 ? 46.625 -70.218 -75.014 1.00 64.81 409 LEU A N 1
ATOM 3263 C CA . LEU A 1 409 ? 45.940 -70.530 -73.752 1.00 64.81 409 LEU A CA 1
ATOM 3264 C C . LEU A 1 409 ? 45.806 -72.042 -73.512 1.00 64.81 409 LEU A C 1
ATOM 3266 O O . LEU A 1 409 ? 45.932 -72.525 -72.388 1.00 64.81 409 LEU A O 1
ATOM 3270 N N . ARG A 1 410 ? 45.586 -72.830 -74.569 1.00 61.78 410 ARG A N 1
ATOM 3271 C CA . ARG A 1 410 ? 45.577 -74.300 -74.488 1.00 61.78 410 ARG A CA 1
ATOM 3272 C C . ARG A 1 410 ? 46.987 -74.864 -74.298 1.00 61.78 410 ARG A C 1
ATOM 3274 O O . ARG A 1 410 ? 47.130 -75.913 -73.671 1.00 61.78 410 ARG A O 1
ATOM 3281 N N . PHE A 1 411 ? 48.016 -74.177 -74.797 1.00 60.97 411 PHE A N 1
ATOM 3282 C CA . PHE A 1 411 ? 49.418 -74.540 -74.597 1.00 60.97 411 PHE A CA 1
ATOM 3283 C C . PHE A 1 411 ? 49.846 -74.320 -73.142 1.00 60.97 411 PHE A C 1
ATOM 3285 O O . PHE A 1 411 ? 50.398 -75.234 -72.535 1.00 60.97 411 PHE A O 1
ATOM 3292 N N . THR A 1 412 ? 49.500 -73.180 -72.534 1.00 59.81 412 THR A N 1
ATOM 3293 C CA . THR A 1 412 ? 49.738 -72.945 -71.100 1.00 59.81 412 THR A CA 1
ATOM 3294 C C . THR A 1 412 ? 48.939 -73.911 -70.224 1.00 59.81 412 THR A C 1
ATOM 3296 O O . THR A 1 412 ? 49.517 -74.510 -69.319 1.00 59.81 412 THR A O 1
ATOM 3299 N N . LYS A 1 413 ? 47.666 -74.195 -70.538 1.00 59.12 413 LYS A N 1
ATOM 3300 C CA . LYS A 1 413 ? 46.894 -75.234 -69.825 1.00 59.12 413 LYS A CA 1
ATOM 3301 C C . LYS A 1 413 ? 47.532 -76.627 -69.952 1.00 59.12 413 LYS A C 1
ATOM 3303 O O . LYS A 1 413 ? 47.519 -77.376 -68.987 1.00 59.12 413 LYS A O 1
ATOM 3308 N N . LYS A 1 414 ? 48.157 -76.965 -71.090 1.00 56.41 414 LYS A N 1
ATOM 3309 C CA . LYS A 1 414 ? 48.938 -78.209 -71.276 1.00 56.41 414 LYS A CA 1
ATOM 3310 C C . LYS A 1 414 ? 50.264 -78.236 -70.511 1.00 56.41 414 LYS A C 1
ATOM 3312 O O . LYS A 1 414 ? 50.721 -79.322 -70.165 1.00 56.41 414 LYS A O 1
ATOM 3317 N N . ILE A 1 415 ? 50.888 -77.082 -70.277 1.00 57.56 415 ILE A N 1
ATOM 3318 C CA . ILE A 1 415 ? 52.103 -76.975 -69.458 1.00 57.56 415 ILE A CA 1
ATOM 3319 C C . ILE A 1 415 ? 51.756 -77.170 -67.974 1.00 57.56 415 ILE A C 1
ATOM 3321 O O . ILE A 1 415 ? 52.472 -77.886 -67.281 1.00 57.56 415 ILE A O 1
ATOM 3325 N N . PHE A 1 416 ? 50.641 -76.604 -67.499 1.00 55.16 416 PHE A N 1
ATOM 3326 C CA . PHE A 1 416 ? 50.233 -76.705 -66.092 1.00 55.16 416 PHE A CA 1
ATOM 3327 C C . PHE A 1 416 ? 49.411 -77.962 -65.752 1.00 55.16 416 PHE A C 1
ATOM 3329 O O . PHE A 1 416 ? 49.542 -78.462 -64.646 1.00 55.16 416 PHE A O 1
ATOM 3336 N N . ALA A 1 417 ? 48.668 -78.560 -66.691 1.00 56.50 417 ALA A N 1
ATOM 3337 C CA . ALA A 1 417 ? 47.987 -79.852 -66.494 1.00 56.50 417 ALA A CA 1
ATOM 3338 C C . ALA A 1 417 ? 48.923 -81.076 -66.607 1.00 56.50 417 ALA A C 1
ATOM 3340 O O . ALA A 1 417 ? 48.467 -82.211 -66.560 1.00 56.50 417 ALA A O 1
ATOM 3341 N N . LYS A 1 418 ? 50.234 -80.855 -66.787 1.00 53.50 418 LYS A N 1
ATOM 3342 C CA . LYS A 1 418 ? 51.294 -81.872 -66.647 1.00 53.50 418 LYS A CA 1
ATOM 3343 C C . LYS A 1 418 ? 51.979 -81.832 -65.271 1.00 53.50 418 LYS A C 1
ATOM 3345 O O . LYS A 1 418 ? 53.026 -82.450 -65.090 1.00 53.50 418 LYS A O 1
ATOM 3350 N N . ARG A 1 419 ? 51.407 -81.083 -64.326 1.00 52.62 419 ARG A N 1
ATOM 3351 C CA . ARG A 1 419 ? 51.733 -81.103 -62.898 1.00 52.62 419 ARG A CA 1
ATOM 3352 C C . ARG A 1 419 ? 50.478 -81.490 -62.111 1.00 52.62 419 ARG A C 1
ATOM 3354 O O . ARG A 1 419 ? 49.915 -80.651 -61.424 1.00 52.62 419 ARG A O 1
ATOM 3361 N N . ASP A 1 420 ? 50.020 -82.713 -62.352 1.00 39.28 420 ASP A N 1
ATOM 3362 C CA . ASP A 1 420 ? 49.502 -83.681 -61.374 1.00 39.28 420 ASP A CA 1
ATOM 3363 C C . ASP A 1 420 ? 49.535 -85.074 -62.021 1.00 39.28 420 ASP A C 1
ATOM 3365 O O . ASP A 1 420 ? 49.140 -85.179 -63.211 1.00 39.28 420 ASP A O 1
#

Nearest PDB structures (foldseek):
  5tiz-assembly1_A  TM=4.134E-01  e=2.082E-02  Schistosoma japonicum
  5wri-assembly1_B  TM=4.096E-01  e=1.977E-02  Homo sapiens
  3nwj-assembly3_A  TM=4.190E-01  e=3.786E-01  Arabidopsis thaliana

Secondary structure (DSSP, 8-state):
-PPPHHHHHHS-EEEEE-TTSSHHHHHHHHHTSTTEEEEE-TT-GGGGT--HHHHHH--SSSSS----PPS-S-TTGGGGGGB-TTSSBTT--GGGTTTTSS-TT-TT----HHHHHHHHHHHHHHHHTT-EEEEEEGGGGGGHHHHHHH----EEEEE--HHHHHHHHHHHHTTT--HHHHHHHHHHHHTTTSHHHHHHHHHTTT--SSSS-HHHHHHHHHHHHHHHHHHHTT-SEEEEHHHHTT-HHHHHHHHHHHHHHHS-----TT------------S-HHHHHHHHHHHHHHHHTTT--HHHHHHHHHHHHHHHHHHHHHHHHHHHHHHHHHHHHHHHHHHHHHHHHHHHHHHHHHHHHHHHHHHHHHHHHHHHHHHHHHHHHHHHHHHHHHH---HHHHHHHHHHHHHHTT--

pLDDT: mean 88.2, std 14.43, range [34.0, 98.75]

Solvent-accessible surface area (backbone atoms only — not comparable to full-atom values): 22382 Å² total; per-residue (Å²): 130,87,78,58,75,72,57,65,58,67,44,43,35,41,37,29,22,49,80,78,31,53,55,69,58,54,48,52,43,47,48,70,37,88,59,39,37,49,41,58,43,81,49,44,61,61,50,50,59,41,33,64,66,56,28,63,63,47,43,67,78,77,77,84,62,90,81,85,70,79,87,56,76,31,66,47,48,77,51,50,91,54,43,43,97,87,23,7,31,87,51,53,56,64,53,52,39,41,61,41,23,37,24,84,71,23,62,85,19,62,66,51,73,52,59,47,49,32,51,49,52,54,39,51,55,20,49,76,70,75,17,25,21,31,45,29,23,46,57,40,31,41,29,30,39,16,48,40,73,75,38,97,42,46,30,36,36,40,37,47,53,55,42,46,32,49,8,47,41,19,46,33,34,77,70,75,45,50,60,65,51,49,48,53,54,48,41,39,61,46,28,51,77,26,70,66,39,32,50,50,41,64,75,45,62,83,44,48,90,48,59,52,29,56,50,33,49,48,50,51,54,53,53,49,41,43,40,48,14,46,28,52,71,37,36,78,43,76,46,49,41,52,54,41,40,73,31,70,69,61,31,53,52,50,32,52,50,43,24,71,64,66,74,44,88,47,76,63,88,84,46,67,65,75,76,58,58,62,47,71,64,76,94,52,62,66,60,53,50,50,55,52,54,58,50,47,58,50,44,60,67,69,77,38,49,74,66,18,39,55,50,33,53,49,48,50,50,54,17,53,52,53,45,50,53,50,51,63,67,42,54,62,54,50,57,50,50,54,53,50,49,52,53,49,50,56,50,49,54,52,49,52,53,48,53,52,50,53,52,52,50,53,50,50,49,50,52,52,51,50,54,49,50,54,51,52,52,51,52,49,50,54,54,49,54,51,51,50,53,53,50,52,52,51,48,53,48,71,71,42,86,49,62,84,77,32,44,68,60,54,48,52,50,56,61,55,66,70,72,117

Radius of gyration: 39.86 Å; Cα contacts (8 Å, |Δi|>4): 542; chains: 1; bounding box: 75×104×114 Å

Sequence (420 aa):
MPIDPASVKSAPIFIHSSFRTSSTWLWGRFRRLPEAWAYCEIFHEALKSMTVDQARGMNYRDGVWNSRHPPSAPYFFEFVPLFEAEGGIATYDSSMAYERFIPEAGLDGILSASERAHIDALVENANSLGRRAVLTDTRTLGRARAIKSAYSSPSVLLVRNLFHQWSSYSSQALAGNPYFIEMTDRIVRMAGHDEFSRSLDQWYSDRKVACDDTAMFKTFLIHHLYLYAHAFDAVDTVLDVNEIARDDALRRNKENELLTLTGLSVDLSDAQAQFTMADLNIDNIREFVDDIEQWMKRVASSGSSLAGCQFVERLKKEALEELDKFLFYTAGTKKHYVSLLKKGEDSAYGHVARLSQECSEVKSELMANKRQVESLTSQLAESSDELLRAKEQVQAVLDSSSWRLTWPLRFTKKIFAKRD

Mean predicted aligned error: 11.23 Å